Protein AF-A0A972QY55-F1 (afdb_monomer_lite)

Sequence (450 aa):
MDERQRIKPDKKFVEEVMGRGGDSLKKCYQCSTCTIMCPLSPDNSPFPRKEMIWAQWGLKEKLINDPDIWICQRCGDCSVHCPRDAKPGEVMAALREQVIANCAVPGFLGKAFSSARYLPLLLVIPILLFMAYLWIGGDLHYPNNFIPIHEETELTADVAVGSTVLQVDDVEHFDVGQEIIIKDKNNDETATIASINEEASSITLEESLANTYALEDKAVAGENVIVLDDFIADWHGDIGMFIMFAFVFGVLGLGIRKFWKGLMSSVPETSRTGLTLFQCLVAAVFEIAKHANFTKCESSKKVYYAHLGILYGCIALIGATGITFLLHYLAGMHSPWGILSATKIFAIIGTALVSAGLFLAIYRRLADPDAGKSSLGDWFLLIMLSLAVLSGLATWLIRVSEWEAGTYWVYLIHLVFMFEFFIYLPFSKAAHIFYRLTASTWTYYTGRGL

Foldseek 3Di:
DDDPDDQDADPVLLVQLCLQQQVLLQLDPQPCPLQVQAPQAFPVHTDDSVVSVCSVRRVLLCLLLDLVLLSDPLLQPSQVPPPRSSRSSRSSVSSLLVNLLCLFVVNVLLVLLQDPVCVVVLQVVLVVVVVVLCVVVVFQPPVPDPPPQFPWWFFQAKFAFQDQKTATPADPPDDQQFWKWWDDPVDIDIFGFNDADHVRNMTGTPGTHRHIDGGRTTIGGDDDQQDLCNRPNPVSLVVVVVVLVCVLVVRLVSSLVVNLVSNVVVDDPVLFPPDDLVVLLVVLVVCVVVVVSQVVRDSSPLVVQLVVLQVQLVVLLVVLVVVQVCCCPVVVDHDDDDCPDSSNVSNVSSLVSNVVSLCSVVCCVVPPPSSRDHRPLNVVLSVLSVQLSVLVVQLVVCVVVVVNVSNNVSVVSNVSSVSSNSSCCSSGPVSSVVSSSSSSSSCNRRVVSD

Structure (mmCIF, N/CA/C/O backbone):
data_AF-A0A972QY55-F1
#
_entry.id   AF-A0A972QY55-F1
#
loop_
_atom_site.group_PDB
_atom_site.id
_atom_site.type_symbol
_atom_site.label_atom_id
_atom_site.label_alt_id
_atom_site.label_comp_id
_atom_site.label_asym_id
_atom_site.label_entity_id
_atom_site.label_seq_id
_atom_site.pdbx_PDB_ins_code
_atom_site.Cartn_x
_atom_site.Cartn_y
_atom_site.Cartn_z
_atom_site.occupancy
_atom_site.B_iso_or_equiv
_atom_site.auth_seq_id
_atom_site.auth_comp_id
_atom_site.auth_asym_id
_atom_site.auth_atom_id
_atom_site.pdbx_PDB_model_num
ATOM 1 N N . MET A 1 1 ? -30.297 12.110 34.438 1.00 43.34 1 MET A N 1
ATOM 2 C CA . MET A 1 1 ? -30.987 10.806 34.400 1.00 43.34 1 MET A CA 1
ATOM 3 C C . MET A 1 1 ? -30.947 10.380 32.950 1.00 43.34 1 MET A C 1
ATOM 5 O O . MET A 1 1 ? -31.556 11.048 32.131 1.00 43.34 1 MET A O 1
ATOM 9 N N . ASP A 1 2 ? -30.067 9.435 32.643 1.00 54.75 2 ASP A N 1
ATOM 10 C CA . ASP A 1 2 ? -29.628 9.138 31.278 1.00 54.75 2 ASP A CA 1
ATOM 11 C C . ASP A 1 2 ? -30.781 8.535 30.461 1.00 54.75 2 ASP A C 1
ATOM 13 O O . ASP A 1 2 ? -31.480 7.632 30.939 1.00 54.75 2 ASP A O 1
ATOM 17 N N . GLU A 1 3 ? -31.020 9.061 29.259 1.00 64.62 3 GLU A N 1
ATOM 18 C CA . GLU A 1 3 ? -31.995 8.494 28.329 1.00 64.62 3 GLU A CA 1
ATOM 19 C C . GLU A 1 3 ? -31.596 7.043 28.052 1.00 64.62 3 GLU A C 1
ATOM 21 O O . GLU A 1 3 ? -30.510 6.761 27.548 1.00 64.62 3 GLU A O 1
ATOM 26 N N . ARG A 1 4 ? -32.469 6.086 28.389 1.00 73.81 4 ARG A N 1
ATOM 27 C CA . ARG A 1 4 ? -32.242 4.672 28.070 1.00 73.81 4 ARG A CA 1
ATOM 28 C C . ARG A 1 4 ? -32.201 4.504 26.550 1.00 73.81 4 ARG A C 1
ATOM 30 O O . ARG A 1 4 ? -33.234 4.320 25.911 1.00 73.81 4 ARG A O 1
ATOM 37 N N . GLN A 1 5 ? -31.004 4.541 25.972 1.00 75.06 5 GLN A N 1
ATOM 38 C CA . GLN A 1 5 ? -30.813 4.347 24.542 1.00 75.06 5 GLN A CA 1
ATOM 39 C C . GLN A 1 5 ? -30.977 2.861 24.197 1.00 75.06 5 GLN A C 1
ATOM 41 O O . GLN A 1 5 ? -30.208 2.005 24.640 1.00 75.06 5 GLN A O 1
ATOM 46 N N . ARG A 1 6 ? -31.980 2.530 23.376 1.00 79.56 6 ARG A N 1
ATOM 47 C CA . ARG A 1 6 ? -32.150 1.167 22.860 1.00 79.56 6 ARG A CA 1
ATOM 48 C C . ARG A 1 6 ? -31.042 0.869 21.853 1.00 79.56 6 ARG A C 1
ATOM 50 O O . ARG A 1 6 ? -31.089 1.316 20.710 1.00 79.56 6 ARG A O 1
ATOM 57 N N . ILE A 1 7 ? -30.062 0.080 22.269 1.00 82.06 7 ILE A N 1
ATOM 58 C CA . ILE A 1 7 ? -29.018 -0.426 21.380 1.00 82.06 7 ILE A CA 1
ATOM 59 C C . ILE A 1 7 ? -29.614 -1.525 20.491 1.00 82.06 7 ILE A C 1
ATOM 61 O O . ILE A 1 7 ? -30.195 -2.487 20.994 1.00 82.06 7 ILE A O 1
ATOM 65 N N . LYS A 1 8 ? -29.455 -1.399 19.168 1.00 86.50 8 LYS A N 1
ATOM 66 C CA . LYS A 1 8 ? -29.784 -2.450 18.195 1.00 86.50 8 LYS A CA 1
ATOM 67 C C . LYS A 1 8 ? -28.483 -3.057 17.650 1.00 86.50 8 LYS A C 1
ATOM 69 O O . LYS A 1 8 ? -27.842 -2.416 16.822 1.00 86.50 8 LYS A O 1
ATOM 74 N N . PRO A 1 9 ? -28.089 -4.262 18.097 1.00 89.75 9 PRO A N 1
ATOM 75 C CA . PRO A 1 9 ? -26.896 -4.935 17.595 1.00 89.75 9 PRO A CA 1
ATOM 76 C C . PRO A 1 9 ? -26.970 -5.252 16.099 1.00 89.75 9 PRO A C 1
ATOM 78 O O . PRO A 1 9 ? -27.949 -5.854 15.646 1.00 89.75 9 PRO A O 1
ATOM 81 N N . ASP A 1 10 ? -25.922 -4.917 15.345 1.00 94.38 10 ASP A N 1
ATOM 82 C CA . ASP A 1 10 ? -25.746 -5.375 13.964 1.00 94.38 10 ASP A CA 1
ATOM 83 C C . ASP A 1 10 ? -25.002 -6.718 13.952 1.00 94.38 10 ASP A C 1
ATOM 85 O O . ASP A 1 10 ? -23.776 -6.778 14.046 1.00 94.38 10 ASP A O 1
ATOM 89 N N . LYS A 1 11 ? -25.756 -7.818 13.850 1.00 93.69 11 LYS A N 1
ATOM 90 C CA . LYS A 1 11 ? -25.189 -9.177 13.813 1.00 93.69 11 LYS A CA 1
ATOM 91 C C . LYS A 1 11 ? -24.285 -9.400 12.602 1.00 93.69 11 LYS A C 1
ATOM 93 O O . LYS A 1 11 ? -23.250 -10.043 12.742 1.00 93.69 11 LYS A O 1
ATOM 98 N N . LYS A 1 12 ? -24.648 -8.837 11.447 1.00 93.00 12 LYS A N 1
ATOM 99 C CA . LYS A 1 12 ? -23.884 -9.008 10.211 1.00 93.00 12 LYS A CA 1
ATOM 100 C C . LYS A 1 12 ? -22.516 -8.353 10.344 1.00 93.00 12 LYS A C 1
ATOM 102 O O . LYS A 1 12 ? -21.512 -8.967 10.012 1.00 93.00 12 LYS A O 1
ATOM 107 N N . PHE A 1 13 ? -22.459 -7.147 10.905 1.00 93.19 13 PHE A N 1
ATOM 108 C CA . PHE A 1 13 ? -21.184 -6.486 11.177 1.00 93.19 13 PHE A CA 1
ATOM 109 C C . PHE A 1 13 ? -20.287 -7.315 12.111 1.00 93.19 13 PHE A C 1
ATOM 111 O O . PHE A 1 13 ? -19.090 -7.437 11.862 1.00 93.19 13 PHE A O 1
ATOM 118 N N . VAL A 1 14 ? -20.853 -7.935 13.155 1.00 94.75 14 VAL A N 1
ATOM 119 C CA . VAL A 1 14 ? -20.093 -8.832 14.046 1.00 94.75 14 VAL A CA 1
ATOM 120 C C . VAL A 1 14 ? -19.503 -10.009 13.267 1.00 94.75 14 VAL A C 1
ATOM 122 O O . VAL A 1 14 ? -18.313 -10.282 13.398 1.00 94.75 14 VAL A O 1
ATOM 125 N N . GLU A 1 15 ? -20.308 -10.683 12.445 1.00 92.50 15 GLU A N 1
ATOM 126 C CA . GLU A 1 15 ? -19.860 -11.800 11.605 1.00 92.50 15 GLU A CA 1
ATOM 127 C C . GLU A 1 15 ? -18.755 -11.371 10.633 1.00 92.50 15 GLU A C 1
ATOM 129 O O . GLU A 1 15 ? -17.757 -12.074 10.481 1.00 92.50 15 GLU A O 1
ATOM 134 N N . GLU A 1 16 ? -18.880 -10.189 10.027 1.00 89.88 16 GLU A N 1
ATOM 135 C CA . GLU A 1 16 ? -17.861 -9.646 9.131 1.00 89.88 16 GLU A CA 1
ATOM 136 C C . GLU A 1 16 ? -16.549 -9.330 9.882 1.00 89.88 16 GLU A C 1
ATOM 138 O O . GLU A 1 16 ? -15.468 -9.572 9.348 1.00 89.88 16 GLU A O 1
ATOM 143 N N . VAL A 1 17 ? -16.592 -8.806 11.116 1.00 91.62 17 VAL A N 1
ATOM 144 C CA . VAL A 1 17 ? -15.381 -8.603 11.946 1.00 91.62 17 VAL A CA 1
ATOM 145 C C . VAL A 1 17 ? -14.736 -9.946 12.298 1.00 91.62 17 VAL A C 1
ATOM 147 O O . VAL A 1 17 ? -13.517 -10.093 12.186 1.00 91.62 17 VAL A O 1
ATOM 150 N N . MET A 1 18 ? -15.540 -10.942 12.680 1.00 90.88 18 MET A N 1
ATOM 151 C CA . MET A 1 18 ? -15.047 -12.288 12.984 1.00 90.88 18 MET A CA 1
ATOM 152 C C . MET A 1 18 ? -14.396 -12.938 11.754 1.00 90.88 18 MET A C 1
ATOM 154 O O . MET A 1 18 ? -13.302 -13.488 11.864 1.00 90.88 18 MET A O 1
ATOM 158 N N . GLY A 1 19 ? -15.009 -12.799 10.574 1.00 86.50 19 GLY A N 1
ATOM 159 C CA . GLY A 1 19 ? -14.481 -13.308 9.304 1.00 86.50 19 GLY A CA 1
ATOM 160 C C . GLY A 1 19 ? -13.151 -12.680 8.871 1.00 86.50 19 GLY A C 1
ATOM 161 O O . GLY A 1 19 ? -12.404 -13.297 8.117 1.00 86.50 19 GLY A O 1
ATOM 162 N N . ARG A 1 20 ? -12.809 -11.491 9.386 1.00 86.12 20 ARG A N 1
ATOM 163 C CA . ARG A 1 20 ? -11.533 -10.796 9.123 1.00 86.12 20 ARG A CA 1
ATOM 164 C C . ARG A 1 20 ? -10.445 -11.069 10.168 1.00 86.12 20 ARG A C 1
ATOM 166 O O . ARG A 1 20 ? -9.439 -10.366 10.204 1.00 86.12 20 ARG A O 1
ATOM 173 N N . GLY A 1 21 ? -10.632 -12.078 11.020 1.00 86.69 21 GLY A N 1
ATOM 174 C CA . GLY A 1 21 ? -9.662 -12.470 12.050 1.00 86.69 21 GLY A CA 1
ATOM 175 C C . GLY A 1 21 ? -9.910 -11.856 13.431 1.00 86.69 21 GLY A C 1
ATOM 176 O O . GLY A 1 21 ? -9.068 -11.994 14.313 1.00 86.69 21 GLY A O 1
ATOM 177 N N . GLY A 1 22 ? -11.057 -11.200 13.641 1.00 90.38 22 GLY A N 1
ATOM 178 C CA . GLY A 1 22 ? -11.495 -10.697 14.947 1.00 90.38 22 GLY A CA 1
ATOM 179 C C . GLY A 1 22 ? -12.338 -11.696 15.753 1.00 90.38 22 GLY A C 1
ATOM 180 O O . GLY A 1 22 ? -13.119 -11.279 16.604 1.00 90.38 22 GLY A O 1
ATOM 181 N N . ASP A 1 23 ? -12.254 -13.002 15.486 1.00 90.31 23 ASP A N 1
ATOM 182 C CA . ASP A 1 23 ? -13.156 -14.028 16.041 1.00 90.31 23 ASP A CA 1
ATOM 183 C C . ASP A 1 23 ? -13.147 -14.118 17.578 1.00 90.31 23 ASP A C 1
ATOM 185 O O . ASP A 1 23 ? -14.149 -14.470 18.205 1.00 90.31 23 ASP A O 1
ATOM 189 N N . SER A 1 24 ? -12.046 -13.708 18.202 1.00 92.94 24 SER A N 1
ATOM 190 C CA . SER A 1 24 ? -11.873 -13.664 19.653 1.00 92.94 24 SER A CA 1
ATOM 191 C C . SER A 1 24 ? -12.672 -12.559 20.354 1.00 92.94 24 SER A C 1
ATOM 193 O O . SER A 1 24 ? -12.724 -12.558 21.587 1.00 92.94 24 SER A O 1
ATOM 195 N N . LEU A 1 25 ? -13.319 -11.641 19.617 1.00 93.81 25 LEU A N 1
ATOM 196 C CA . LEU A 1 25 ? -14.036 -10.495 20.193 1.00 93.81 25 LEU A CA 1
ATOM 197 C C . LEU A 1 25 ? -15.055 -10.922 21.264 1.00 93.81 25 LEU A C 1
ATOM 199 O O . LEU A 1 25 ? -15.189 -10.256 22.289 1.00 93.81 25 LEU A O 1
ATOM 203 N N . LYS A 1 26 ? -15.708 -12.081 21.084 1.00 94.50 26 LYS A N 1
ATOM 204 C CA . LYS A 1 26 ? -16.722 -12.634 22.003 1.00 94.50 26 LYS A CA 1
ATOM 205 C C . LYS A 1 26 ? -16.153 -13.199 23.309 1.00 94.50 26 LYS A C 1
ATOM 207 O O . LYS A 1 26 ? -16.918 -13.474 24.226 1.00 94.50 26 LYS A O 1
ATOM 212 N N . LYS A 1 27 ? -14.832 -13.376 23.422 1.00 95.50 27 LYS A N 1
ATOM 213 C CA . LYS A 1 27 ? -14.179 -13.859 24.654 1.00 95.50 27 LYS A CA 1
ATOM 214 C C . LYS A 1 27 ? -13.996 -12.752 25.700 1.00 95.50 27 LYS A C 1
ATOM 216 O O . LYS A 1 27 ? -13.725 -13.049 26.866 1.00 95.50 27 LYS A O 1
ATOM 221 N N . CYS A 1 28 ? -14.069 -11.485 25.286 1.00 96.25 28 CYS A N 1
ATOM 222 C CA . CYS A 1 28 ? -13.752 -10.343 26.135 1.00 96.25 28 CYS A CA 1
ATOM 223 C C . CYS A 1 28 ? -14.848 -10.083 27.184 1.00 96.25 28 CYS A C 1
ATOM 225 O O . CYS A 1 28 ? -16.009 -9.878 26.856 1.00 96.25 28 CYS A O 1
ATOM 227 N N . TYR A 1 29 ? -14.440 -9.996 28.448 1.00 95.94 29 TYR A N 1
ATOM 228 C CA . TYR A 1 29 ? -15.294 -9.775 29.624 1.00 95.94 29 TYR A CA 1
ATOM 229 C C . TYR A 1 29 ? -15.023 -8.423 30.311 1.00 95.94 29 TYR A C 1
ATOM 231 O O . TYR A 1 29 ? -15.411 -8.213 31.452 1.00 95.94 29 TYR A O 1
ATOM 239 N N . GLN A 1 30 ? -14.357 -7.498 29.606 1.00 96.50 30 GLN A N 1
ATOM 240 C CA . GLN A 1 30 ? -14.196 -6.091 30.006 1.00 96.50 30 GLN A CA 1
ATOM 241 C C . GLN A 1 30 ? -13.337 -5.816 31.261 1.00 96.50 30 GLN A C 1
ATOM 243 O O . GLN A 1 30 ? -13.535 -4.813 31.940 1.00 96.50 30 GLN A O 1
ATOM 248 N N . CYS A 1 31 ? -12.302 -6.623 31.517 1.00 96.38 31 CYS A N 1
ATOM 249 C CA . CYS A 1 31 ? -11.393 -6.451 32.665 1.00 96.38 31 CYS A CA 1
ATOM 250 C C . CYS A 1 31 ? -10.395 -5.275 32.596 1.00 96.38 31 CYS A C 1
ATOM 252 O O . CYS A 1 31 ? -9.651 -5.063 33.545 1.00 96.38 31 CYS A O 1
ATOM 254 N N . SER A 1 32 ? -10.340 -4.526 31.489 1.00 94.69 32 SER A N 1
ATOM 255 C CA . SER A 1 32 ? -9.452 -3.360 31.286 1.00 94.69 32 SER A CA 1
ATOM 256 C C . SER A 1 32 ? -7.938 -3.606 31.235 1.00 94.69 32 SER A C 1
ATOM 258 O O . SER A 1 32 ? -7.215 -2.646 30.984 1.00 94.69 32 SER A O 1
ATOM 260 N N . THR A 1 33 ? -7.435 -4.840 31.363 1.00 95.62 33 THR A N 1
ATOM 261 C CA . THR A 1 33 ? -5.987 -5.123 31.244 1.00 95.62 33 THR A CA 1
ATOM 262 C C . THR A 1 33 ? -5.404 -4.515 29.967 1.00 95.62 33 THR A C 1
ATOM 264 O O . THR A 1 33 ? -4.465 -3.742 30.023 1.00 95.62 33 THR A O 1
ATOM 267 N N . CYS A 1 34 ? -6.029 -4.746 28.810 1.00 94.06 34 CYS A N 1
ATOM 268 C CA . CYS A 1 34 ? -5.564 -4.196 27.532 1.00 94.06 34 CYS A CA 1
ATOM 269 C C . CYS A 1 34 ? -5.420 -2.662 27.481 1.00 94.06 34 CYS A C 1
ATOM 271 O O . CYS A 1 34 ? -4.617 -2.178 26.691 1.00 94.06 34 CYS A O 1
ATOM 273 N N . THR A 1 35 ? -6.180 -1.924 28.292 1.00 94.25 35 THR A N 1
ATOM 274 C CA . THR A 1 35 ? -6.135 -0.459 28.355 1.00 94.25 35 THR A CA 1
ATOM 275 C C . THR A 1 35 ? -4.983 0.024 29.217 1.00 94.25 35 THR A C 1
ATOM 277 O O .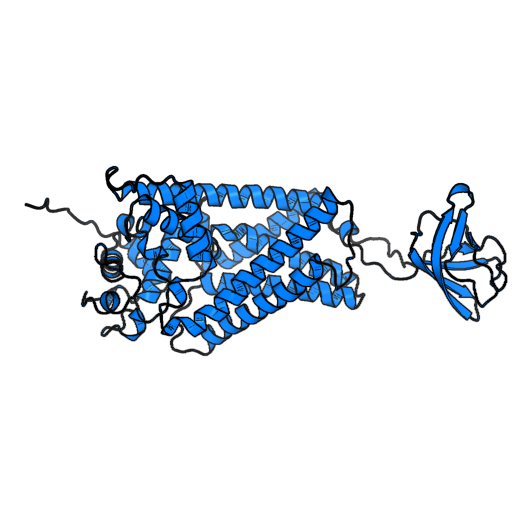 THR A 1 35 ? -4.207 0.857 28.771 1.00 94.25 35 THR A O 1
ATOM 280 N N . ILE A 1 36 ? -4.828 -0.547 30.413 1.00 93.19 36 ILE A N 1
ATOM 281 C CA . ILE A 1 36 ? -3.786 -0.146 31.374 1.00 93.19 36 ILE A CA 1
ATOM 282 C C . ILE A 1 36 ? -2.383 -0.387 30.803 1.00 93.19 36 ILE A C 1
ATOM 284 O O . ILE A 1 36 ? -1.459 0.376 31.049 1.00 93.19 36 ILE A O 1
ATOM 288 N N . MET A 1 37 ? -2.229 -1.451 30.018 1.00 89.81 37 MET A N 1
ATOM 289 C CA . MET A 1 37 ? -0.938 -1.873 29.473 1.00 89.81 37 MET A CA 1
ATOM 290 C C . MET A 1 37 ? -0.561 -1.090 28.206 1.00 89.81 37 MET A C 1
ATOM 292 O O . MET A 1 37 ? 0.557 -1.223 27.718 1.00 89.81 37 MET A O 1
ATOM 296 N N . CYS A 1 38 ? -1.500 -0.345 27.608 1.00 91.31 38 CYS A N 1
ATOM 297 C CA . CYS A 1 38 ? -1.271 0.339 26.343 1.00 91.31 38 CYS A CA 1
ATOM 298 C C . CYS A 1 38 ? -0.724 1.753 26.592 1.00 91.31 38 CYS A C 1
ATOM 300 O O . CYS A 1 38 ? -1.481 2.616 27.034 1.00 91.31 38 CYS A O 1
ATOM 302 N N . PRO A 1 39 ? 0.533 2.052 26.216 1.00 89.00 39 PRO A N 1
ATOM 303 C CA . PRO A 1 39 ? 1.142 3.367 26.447 1.00 89.00 39 PRO A CA 1
ATOM 304 C C . PRO A 1 39 ? 0.564 4.470 25.549 1.00 89.00 39 PRO A C 1
ATOM 306 O O . PRO A 1 39 ? 0.938 5.632 25.665 1.00 89.00 39 PRO A O 1
ATOM 309 N N . LEU A 1 40 ? -0.299 4.099 24.601 1.00 88.81 40 LEU A N 1
ATOM 310 C CA . LEU A 1 40 ? -0.977 5.020 23.697 1.00 88.81 40 LEU A CA 1
ATOM 311 C C . LEU A 1 40 ? -2.401 5.338 24.157 1.00 88.81 40 LEU A C 1
ATOM 313 O O . LEU A 1 40 ? -3.019 6.214 23.564 1.00 88.81 40 LEU A O 1
ATOM 317 N N . SER A 1 41 ? -2.931 4.627 25.159 1.00 89.62 41 SER A N 1
ATOM 318 C CA . SER A 1 41 ? -4.293 4.837 25.644 1.00 89.62 41 SER A CA 1
ATOM 319 C C . SER A 1 41 ? -4.388 6.172 26.391 1.00 89.62 41 SER A C 1
ATOM 321 O O . SER A 1 41 ? -3.765 6.297 27.442 1.00 89.62 41 SER A O 1
ATOM 323 N N . PRO A 1 42 ? -5.173 7.149 25.905 1.00 84.12 42 PRO A N 1
ATOM 324 C CA . PRO A 1 42 ? -5.328 8.431 26.581 1.00 84.12 42 PRO A CA 1
ATOM 325 C C . PRO A 1 42 ? -6.253 8.308 27.801 1.00 84.12 42 PRO A C 1
ATOM 327 O O . PRO A 1 42 ? -7.208 7.524 27.792 1.00 84.12 42 PRO A O 1
ATOM 330 N N . ASP A 1 43 ? -6.016 9.132 28.823 1.00 83.19 43 ASP A N 1
ATOM 331 C CA . ASP A 1 43 ? -6.782 9.109 30.080 1.00 83.19 43 ASP A CA 1
ATOM 332 C C . ASP A 1 43 ? -8.261 9.463 29.878 1.00 83.19 43 ASP A C 1
ATOM 334 O O . ASP A 1 43 ? -9.155 8.849 30.461 1.00 83.19 43 ASP A O 1
ATOM 338 N N . ASN A 1 44 ? -8.535 10.439 29.009 1.00 82.00 44 ASN A N 1
ATOM 339 C CA . ASN A 1 44 ? -9.887 10.929 28.734 1.00 82.00 44 ASN A CA 1
ATOM 340 C C . ASN A 1 44 ? -10.696 10.018 27.791 1.00 82.00 44 ASN A C 1
ATOM 342 O O . ASN A 1 44 ? -11.916 10.161 27.686 1.00 82.00 44 ASN A O 1
ATOM 346 N N . SER A 1 45 ? -10.044 9.095 27.080 1.00 84.00 45 SER A N 1
ATOM 347 C CA . SER A 1 45 ? -10.687 8.272 26.053 1.00 84.00 45 SER A CA 1
ATOM 348 C C . SER A 1 45 ? -10.025 6.894 25.901 1.00 84.00 45 SER A C 1
ATOM 350 O O . SER A 1 45 ? -9.616 6.518 24.803 1.00 84.00 45 SER A O 1
ATOM 352 N N . PRO A 1 46 ? -9.994 6.077 26.968 1.00 89.38 46 PRO A N 1
ATOM 353 C CA . PRO A 1 46 ? -9.223 4.840 27.000 1.00 89.38 46 PRO A CA 1
ATOM 354 C C . PRO A 1 46 ? -9.623 3.823 25.921 1.00 89.38 46 PRO A C 1
ATOM 356 O O . PRO A 1 46 ? -10.812 3.606 25.673 1.00 89.38 46 PRO A O 1
ATOM 359 N N . PHE A 1 47 ? -8.631 3.140 25.345 1.00 92.50 47 PHE A N 1
ATOM 360 C CA . PHE A 1 47 ? -8.779 2.058 24.352 1.00 92.50 47 PHE A CA 1
ATOM 361 C C . PHE A 1 47 ? -7.850 0.879 24.720 1.00 92.50 47 PHE A C 1
ATOM 363 O O . PHE A 1 47 ? -7.033 1.037 25.625 1.00 92.50 47 PHE A O 1
ATOM 370 N N . PRO A 1 48 ? -7.942 -0.339 24.138 1.00 94.44 48 PRO A N 1
ATOM 371 C CA . PRO A 1 48 ? -8.932 -0.849 23.188 1.00 94.44 48 PRO A CA 1
ATOM 372 C C . PRO A 1 48 ? -10.185 -1.459 23.860 1.00 94.44 48 PRO A C 1
ATOM 374 O O . PRO A 1 48 ? -10.979 -2.148 23.215 1.00 94.44 48 PRO A O 1
ATOM 377 N N . ARG A 1 49 ? -10.359 -1.323 25.187 1.00 95.75 49 ARG A N 1
ATOM 378 C CA . ARG A 1 49 ? -11.434 -2.020 25.922 1.00 95.75 49 ARG A CA 1
ATOM 379 C C . ARG A 1 49 ? -12.832 -1.673 25.395 1.00 95.75 49 ARG A C 1
ATOM 381 O O . ARG A 1 49 ? -13.672 -2.572 25.282 1.00 95.75 49 ARG A O 1
ATOM 388 N N . LYS A 1 50 ? -13.089 -0.393 25.104 1.00 94.25 50 LYS A N 1
ATOM 389 C CA . LYS A 1 50 ? -14.400 0.084 24.631 1.00 94.25 50 LYS A CA 1
ATOM 390 C C . LYS A 1 50 ? -14.708 -0.438 23.221 1.00 94.25 50 LYS A C 1
ATOM 392 O O . LYS A 1 50 ? -15.827 -0.862 22.952 1.00 94.25 50 LYS A O 1
ATOM 397 N N . GLU A 1 51 ? -13.701 -0.537 22.368 1.00 96.12 51 GLU A N 1
ATOM 398 C CA . GLU A 1 51 ? -13.789 -1.064 21.011 1.00 96.12 51 GLU A CA 1
ATOM 399 C C . GLU A 1 51 ? -14.105 -2.557 21.051 1.00 96.12 51 GLU A C 1
ATOM 401 O O . GLU A 1 51 ? -14.944 -3.029 20.286 1.00 96.12 51 GLU A O 1
ATOM 406 N N . MET A 1 52 ? -13.530 -3.294 22.009 1.00 96.88 52 MET A N 1
ATOM 407 C CA . MET A 1 52 ? -13.859 -4.706 22.216 1.00 96.88 52 MET A CA 1
ATOM 408 C C . MET A 1 52 ? -15.342 -4.918 22.545 1.00 96.88 52 MET A C 1
ATOM 410 O O . MET A 1 52 ? -15.951 -5.843 22.009 1.00 96.88 52 MET A O 1
ATOM 414 N N . ILE A 1 53 ? -15.955 -4.095 23.407 1.00 95.12 53 ILE A N 1
ATOM 415 C CA . ILE A 1 53 ? -17.390 -4.246 23.720 1.00 95.12 53 ILE A CA 1
ATOM 416 C C . ILE A 1 53 ? -18.281 -3.742 22.584 1.00 95.12 53 ILE A C 1
ATOM 418 O O . ILE A 1 53 ? -19.285 -4.377 22.263 1.00 95.12 53 ILE A O 1
ATOM 422 N N . TRP A 1 54 ? -17.894 -2.658 21.910 1.00 95.69 54 TRP A N 1
ATOM 423 C CA . TRP A 1 54 ? -18.602 -2.176 20.726 1.00 95.69 54 TRP A CA 1
ATOM 424 C C . TRP A 1 54 ? -18.587 -3.215 19.606 1.00 95.69 54 TRP A C 1
ATOM 426 O O . TRP A 1 54 ? -19.615 -3.426 18.963 1.00 95.69 54 TRP A O 1
ATOM 436 N N . ALA A 1 55 ? -17.473 -3.928 19.427 1.00 96.69 55 ALA A N 1
ATOM 437 C CA . ALA A 1 55 ? -17.364 -5.023 18.472 1.00 96.69 55 ALA A CA 1
ATOM 438 C C . ALA A 1 55 ? -18.247 -6.205 18.889 1.00 96.69 55 ALA A C 1
ATOM 440 O O . ALA A 1 55 ? -18.951 -6.768 18.057 1.00 96.69 55 ALA A O 1
ATOM 441 N N . GLN A 1 56 ? -18.295 -6.550 20.182 1.00 95.00 56 GLN A N 1
ATOM 442 C CA . GLN A 1 56 ? -19.188 -7.599 20.690 1.00 95.00 56 GLN A CA 1
ATOM 443 C C . GLN A 1 56 ? -20.666 -7.306 20.456 1.00 95.00 56 GLN A C 1
ATOM 445 O O . GLN A 1 56 ? -21.419 -8.226 20.120 1.00 95.00 56 GLN A O 1
ATOM 450 N N . TRP A 1 57 ? -21.076 -6.055 20.637 1.00 93.81 57 TRP A N 1
ATOM 451 C CA . TRP A 1 57 ? -22.457 -5.613 20.460 1.00 93.81 57 TRP A CA 1
ATOM 452 C C . TRP A 1 57 ? -22.793 -5.206 19.028 1.00 93.81 57 TRP A C 1
ATOM 454 O O . TRP A 1 57 ? -23.940 -4.870 18.759 1.00 93.81 57 TRP A O 1
ATOM 464 N N . GLY A 1 58 ? -21.833 -5.234 18.105 1.00 94.88 58 GLY A N 1
ATOM 465 C CA . GLY A 1 58 ? -22.062 -4.838 16.721 1.00 94.88 58 GLY A CA 1
ATOM 466 C C . GLY A 1 58 ? -22.418 -3.357 16.567 1.00 94.88 58 GLY A C 1
ATOM 467 O O . GLY A 1 58 ? -23.288 -3.017 15.769 1.00 94.88 58 GLY A O 1
ATOM 468 N N . LEU A 1 59 ? -21.786 -2.468 17.343 1.00 94.56 59 LEU A N 1
ATOM 469 C CA . LEU A 1 59 ? -21.990 -1.016 17.250 1.00 94.56 59 LEU A CA 1
ATOM 470 C C . LEU A 1 59 ? -21.194 -0.426 16.087 1.00 94.56 59 LEU A C 1
ATOM 472 O O . LEU A 1 59 ? -20.265 0.360 16.284 1.00 94.56 59 LEU A O 1
ATOM 476 N N . LYS A 1 60 ? -21.570 -0.824 14.870 1.00 93.88 60 LYS A N 1
ATOM 477 C CA . LYS A 1 60 ? -20.874 -0.466 13.633 1.00 93.88 60 LYS A CA 1
ATOM 478 C C . LYS A 1 60 ? -20.587 1.031 13.537 1.00 93.88 60 LYS A C 1
ATOM 480 O O . LYS A 1 60 ? -19.435 1.403 13.376 1.00 93.88 60 LYS A O 1
ATOM 485 N N . GLU A 1 61 ? -21.610 1.870 13.693 1.00 91.56 61 GLU A N 1
ATOM 486 C CA . GLU A 1 61 ? -21.494 3.328 13.530 1.00 91.56 61 GLU A CA 1
ATOM 487 C C . GLU A 1 61 ? -20.546 3.983 14.541 1.00 91.56 61 GLU A C 1
ATOM 489 O O . GLU A 1 61 ? -19.899 4.974 14.216 1.00 91.56 61 GLU A O 1
ATOM 494 N N . LYS A 1 62 ? -20.419 3.421 15.753 1.00 91.06 62 LYS A N 1
ATOM 495 C CA . LYS A 1 62 ? -19.429 3.908 16.723 1.00 91.06 62 LYS A CA 1
ATOM 496 C C . LYS A 1 62 ? -18.019 3.539 16.285 1.00 91.06 62 LYS A C 1
ATOM 498 O O . LYS A 1 62 ? -17.147 4.388 16.313 1.00 91.06 62 LYS A O 1
ATOM 503 N N . LEU A 1 63 ? -17.822 2.298 15.841 1.00 93.69 63 LEU A N 1
ATOM 504 C CA . LEU A 1 63 ? -16.509 1.781 15.459 1.00 93.69 63 LEU A CA 1
ATOM 505 C C . LEU A 1 63 ? -15.981 2.400 14.167 1.00 93.69 63 LEU A C 1
ATOM 507 O O . LEU A 1 63 ? -14.847 2.847 14.130 1.00 93.69 63 LEU A O 1
ATOM 511 N N . ILE A 1 64 ? -16.777 2.474 13.100 1.00 92.56 64 ILE A N 1
ATOM 512 C CA . ILE A 1 64 ? -16.287 3.000 11.811 1.00 92.56 64 ILE A CA 1
ATOM 513 C C . ILE A 1 64 ? -15.877 4.479 11.875 1.00 92.56 64 ILE A C 1
ATOM 515 O O . ILE A 1 64 ? -15.117 4.933 11.023 1.00 92.56 64 ILE A O 1
ATOM 519 N N . ASN A 1 65 ? -16.373 5.200 12.883 1.00 91.44 65 ASN A N 1
ATOM 520 C CA . ASN A 1 65 ? -16.107 6.611 13.139 1.00 91.44 65 ASN A CA 1
ATOM 521 C C . ASN A 1 65 ? -15.213 6.809 14.376 1.00 91.44 65 ASN A C 1
ATOM 523 O O . ASN A 1 65 ? -15.215 7.889 14.963 1.00 91.44 65 ASN A O 1
ATOM 527 N N . ASP A 1 66 ? -14.472 5.779 14.791 1.00 91.31 66 ASP A N 1
ATOM 528 C CA . ASP A 1 66 ? -13.586 5.854 15.946 1.00 91.31 66 ASP A CA 1
ATOM 529 C C . ASP A 1 66 ? -12.121 6.065 15.518 1.00 91.31 66 ASP A C 1
ATOM 531 O O . ASP A 1 66 ? -11.553 5.212 14.823 1.00 91.31 66 ASP A O 1
ATOM 535 N N . PRO A 1 67 ? -11.467 7.174 15.914 1.00 91.38 67 PRO A N 1
ATOM 536 C CA . PRO A 1 67 ? -10.055 7.411 15.604 1.00 91.38 67 PRO A CA 1
ATOM 537 C C . PRO A 1 67 ? -9.118 6.394 16.274 1.00 91.38 67 PRO A C 1
ATOM 539 O O . PRO A 1 67 ? -8.037 6.130 15.751 1.00 91.38 67 PRO A O 1
ATOM 542 N N . ASP A 1 68 ? -9.524 5.784 17.390 1.00 91.19 68 ASP A N 1
ATOM 543 C CA . ASP A 1 68 ? -8.665 4.932 18.227 1.00 91.19 68 ASP A CA 1
ATOM 544 C C . ASP A 1 68 ? -8.228 3.644 17.504 1.00 91.19 68 ASP A C 1
ATOM 546 O O . ASP A 1 68 ? -7.122 3.121 17.702 1.00 91.19 68 ASP A O 1
ATOM 550 N N . ILE A 1 69 ? -9.041 3.204 16.540 1.00 93.19 69 ILE A N 1
ATOM 551 C CA . ILE A 1 69 ? -8.714 2.149 15.575 1.00 93.19 69 ILE A CA 1
ATOM 552 C C . ILE A 1 69 ? -7.409 2.463 14.820 1.00 93.19 69 ILE A C 1
ATOM 554 O O . ILE A 1 69 ? -6.614 1.558 14.540 1.00 93.19 69 ILE A O 1
ATOM 558 N N . TRP A 1 70 ? -7.149 3.738 14.531 1.00 91.88 70 TRP A N 1
ATOM 559 C CA . TRP A 1 70 ? -5.993 4.220 13.773 1.00 91.88 70 TRP A CA 1
ATOM 560 C C . TRP A 1 70 ? -4.822 4.676 14.644 1.00 91.88 70 TRP A C 1
ATOM 562 O O . TRP A 1 70 ? -3.687 4.666 14.168 1.00 91.88 70 TRP A O 1
ATOM 572 N N . ILE A 1 71 ? -5.062 5.013 15.914 1.00 86.56 71 ILE A N 1
ATOM 573 C CA . ILE A 1 71 ? -3.997 5.285 16.896 1.00 86.56 71 ILE A CA 1
ATOM 574 C C . ILE A 1 71 ? -3.288 3.980 17.273 1.00 86.56 71 ILE A C 1
ATOM 576 O O . ILE A 1 71 ? -2.058 3.925 17.369 1.00 86.56 71 ILE A O 1
ATOM 580 N N . CYS A 1 72 ? -4.054 2.896 17.431 1.00 89.56 72 CYS A N 1
ATOM 581 C CA . CYS A 1 72 ? -3.508 1.579 17.728 1.00 89.56 72 CYS A CA 1
ATOM 582 C C . CYS A 1 72 ? -2.455 1.166 16.675 1.00 89.56 72 CYS A C 1
ATOM 584 O O . CYS A 1 72 ? -2.699 1.225 15.470 1.00 89.56 72 CYS A O 1
ATOM 586 N N . GLN A 1 73 ? -1.288 0.698 17.129 1.00 85.44 73 GLN A N 1
ATOM 587 C CA . GLN A 1 73 ? -0.191 0.253 16.252 1.00 85.44 73 GLN A CA 1
ATOM 588 C C . GLN A 1 73 ? -0.195 -1.251 15.963 1.00 85.44 73 GLN A C 1
ATOM 590 O O . GLN A 1 73 ? 0.632 -1.728 15.194 1.00 85.44 73 GLN A O 1
ATOM 595 N N . ARG A 1 74 ? -1.123 -2.010 16.568 1.00 86.19 74 ARG A N 1
ATOM 596 C CA . ARG A 1 74 ? -1.128 -3.485 16.534 1.00 86.19 74 ARG A CA 1
ATOM 597 C C . ARG A 1 74 ? 0.223 -4.067 16.999 1.00 86.19 74 ARG A C 1
ATOM 599 O O . ARG A 1 74 ? 0.759 -4.960 16.355 1.00 86.19 74 ARG A O 1
ATOM 606 N N . CYS A 1 75 ? 0.774 -3.563 18.110 1.00 84.75 75 CYS A N 1
ATOM 607 C CA . CYS A 1 75 ? 2.012 -4.109 18.685 1.00 84.75 75 CYS A CA 1
ATOM 608 C C . CYS A 1 75 ? 1.841 -5.559 19.166 1.00 84.75 75 CYS A C 1
ATOM 610 O O . CYS A 1 75 ? 2.706 -6.387 18.910 1.00 84.75 75 CYS A O 1
ATOM 612 N N . GLY A 1 76 ? 0.691 -5.870 19.779 1.00 85.44 76 GLY A N 1
ATOM 613 C CA . GLY A 1 76 ? 0.355 -7.203 20.290 1.00 85.44 76 GLY A CA 1
ATOM 614 C C . GLY A 1 76 ? 0.406 -7.331 21.815 1.00 85.44 76 GLY A C 1
ATOM 615 O O . GLY A 1 76 ? -0.147 -8.293 22.341 1.00 85.44 76 GLY A O 1
ATOM 616 N N . ASP A 1 77 ? 0.950 -6.345 22.541 1.00 87.38 77 ASP A N 1
ATOM 617 C CA . ASP A 1 77 ? 1.071 -6.389 24.015 1.00 87.38 77 ASP A CA 1
ATOM 618 C C . ASP A 1 77 ? -0.267 -6.683 24.707 1.00 87.38 77 ASP A C 1
ATOM 620 O O . ASP A 1 77 ? -0.356 -7.517 25.610 1.00 87.38 77 ASP A O 1
ATOM 624 N N . CYS A 1 78 ? -1.340 -6.043 24.239 1.00 90.81 78 CYS A N 1
ATOM 625 C CA . CYS A 1 78 ? -2.687 -6.242 24.764 1.00 90.81 78 CYS A CA 1
ATOM 626 C C . CYS A 1 78 ? -3.245 -7.652 24.511 1.00 90.81 78 CYS A C 1
ATOM 628 O O . CYS A 1 78 ? -4.109 -8.103 25.264 1.00 90.81 78 CYS A O 1
ATOM 630 N N . SER A 1 79 ? -2.775 -8.337 23.466 1.00 90.56 79 SER A N 1
ATOM 631 C CA . SER A 1 79 ? -3.155 -9.710 23.127 1.00 90.56 79 SER A CA 1
ATOM 632 C C . SER A 1 79 ? -2.397 -10.727 23.968 1.00 90.56 79 SER A C 1
ATOM 634 O O . SER A 1 79 ? -3.022 -11.673 24.445 1.00 90.56 79 SER A O 1
ATOM 636 N N . VAL A 1 80 ? -1.100 -10.504 24.198 1.00 88.38 80 VAL A N 1
ATOM 637 C CA . VAL A 1 80 ? -0.249 -11.356 25.050 1.00 88.38 80 VAL A CA 1
ATOM 638 C C . VAL A 1 80 ? -0.749 -11.364 26.495 1.00 88.38 80 VAL A C 1
ATOM 640 O O . VAL A 1 80 ? -0.878 -12.419 27.104 1.00 88.38 80 VAL A O 1
ATOM 643 N N . HIS A 1 81 ? -1.117 -10.199 27.030 1.00 91.38 81 HIS A N 1
ATOM 644 C CA . HIS A 1 81 ? -1.513 -10.062 28.436 1.00 91.38 81 HIS A CA 1
ATOM 645 C C . HIS A 1 81 ? -3.012 -10.257 28.693 1.00 91.38 81 HIS A C 1
ATOM 647 O O . HIS A 1 81 ? -3.487 -10.048 29.809 1.00 91.38 81 HIS A O 1
ATOM 653 N N . CYS A 1 82 ? -3.802 -10.614 27.677 1.00 93.81 82 CYS A N 1
ATOM 654 C CA . CYS A 1 82 ? -5.235 -10.796 27.865 1.00 93.81 82 CYS A CA 1
ATOM 655 C C . CYS A 1 82 ? -5.522 -12.108 28.625 1.00 93.81 82 CYS A C 1
ATOM 657 O O . CYS A 1 82 ? -5.327 -13.180 28.053 1.00 93.81 82 CYS A O 1
ATOM 659 N N . PRO A 1 83 ? -6.113 -12.078 29.837 1.00 95.38 83 PRO A N 1
ATOM 660 C CA . PRO A 1 83 ? -6.345 -13.291 30.639 1.00 95.38 83 PRO A CA 1
ATOM 661 C C . PRO A 1 83 ? -7.410 -14.230 30.048 1.00 95.38 83 PRO A C 1
ATOM 663 O O . PRO A 1 83 ? -7.577 -15.362 30.490 1.00 95.38 83 PRO A O 1
ATOM 666 N N . ARG A 1 84 ? -8.167 -13.759 29.052 1.00 95.12 84 ARG A N 1
ATOM 667 C CA . ARG A 1 84 ? -9.172 -14.546 28.321 1.00 95.12 84 ARG A CA 1
ATOM 668 C C . ARG A 1 84 ? -8.751 -14.896 26.907 1.00 95.12 84 ARG A C 1
ATOM 670 O O . ARG A 1 84 ? -9.577 -15.419 26.161 1.00 95.12 84 ARG A O 1
ATOM 677 N N . ASP A 1 85 ? -7.518 -14.563 26.532 1.00 92.38 85 ASP A N 1
ATOM 678 C CA . ASP A 1 85 ? -7.022 -14.773 25.178 1.00 92.38 85 ASP A CA 1
ATOM 679 C C . ASP A 1 85 ? -7.983 -14.176 24.120 1.00 92.38 85 ASP A C 1
ATOM 681 O O . ASP A 1 85 ? -8.325 -14.781 23.102 1.00 92.38 85 ASP A O 1
ATOM 685 N N . ALA A 1 86 ? -8.502 -12.974 24.409 1.00 93.00 86 ALA A N 1
ATOM 686 C CA . ALA A 1 86 ? -9.459 -12.266 23.555 1.00 93.00 86 ALA A CA 1
ATOM 687 C C . ALA A 1 86 ? -8.785 -11.490 22.410 1.00 93.00 86 ALA A C 1
ATOM 689 O O . ALA A 1 86 ? -9.477 -10.806 21.659 1.00 93.00 86 ALA A O 1
ATOM 690 N N . LYS A 1 87 ? -7.455 -11.601 22.282 1.00 92.38 87 LYS A N 1
ATOM 691 C CA . LYS A 1 87 ? -6.629 -11.071 21.187 1.00 92.38 87 LYS A CA 1
ATOM 692 C C . LYS A 1 87 ? -7.052 -9.662 20.692 1.00 92.38 87 LYS A C 1
ATOM 694 O O . LYS A 1 87 ? -7.449 -9.509 19.535 1.00 92.38 87 LYS A O 1
ATOM 699 N N . PRO A 1 88 ? -7.039 -8.611 21.548 1.00 93.88 88 PRO A N 1
ATOM 700 C CA . PRO A 1 88 ? -7.535 -7.287 21.165 1.00 93.88 88 PRO A CA 1
ATOM 701 C C . PRO A 1 88 ? -6.782 -6.659 19.988 1.00 93.88 88 PRO A C 1
ATOM 703 O O . PRO A 1 88 ? -7.387 -5.935 19.203 1.00 93.88 88 PRO A O 1
ATOM 706 N N . GLY A 1 89 ? -5.486 -6.940 19.825 1.00 91.75 89 GLY A N 1
ATOM 707 C CA . GLY A 1 89 ? -4.702 -6.435 18.695 1.00 91.75 89 GLY A CA 1
ATOM 708 C C . GLY A 1 89 ? -5.249 -6.898 17.339 1.00 91.75 89 GLY A C 1
ATOM 709 O O . GLY A 1 89 ? -5.329 -6.109 16.396 1.00 91.75 89 GLY A O 1
ATOM 710 N N . GLU A 1 90 ? -5.673 -8.155 17.252 1.00 90.38 90 GLU A N 1
ATOM 711 C CA . GLU A 1 90 ? -6.263 -8.785 16.074 1.00 90.38 90 GLU A CA 1
ATOM 712 C C . GLU A 1 90 ? -7.666 -8.244 15.798 1.00 90.38 90 GLU A C 1
ATOM 714 O O . GLU A 1 90 ? -7.979 -7.920 14.652 1.00 90.38 90 GLU A O 1
ATOM 719 N N . VAL A 1 91 ? -8.472 -8.025 16.842 1.00 94.06 91 VAL A N 1
ATOM 720 C CA . VAL A 1 91 ? -9.779 -7.363 16.703 1.00 94.06 91 VAL A CA 1
ATOM 721 C C . VAL A 1 91 ? -9.615 -5.936 16.174 1.00 94.06 91 VAL A C 1
ATOM 723 O O . VAL A 1 91 ? -10.293 -5.564 15.221 1.00 94.06 91 VAL A O 1
ATOM 726 N N . MET A 1 92 ? -8.667 -5.154 16.701 1.00 94.38 92 MET A N 1
ATOM 727 C CA . MET A 1 92 ? -8.373 -3.805 16.191 1.00 94.38 92 MET A CA 1
ATOM 728 C C . MET A 1 92 ? -7.901 -3.829 14.728 1.00 94.38 92 MET A C 1
ATOM 730 O O . MET A 1 92 ? -8.251 -2.948 13.942 1.00 94.38 92 MET A O 1
ATOM 734 N N . ALA A 1 93 ? -7.132 -4.847 14.329 1.00 90.81 93 ALA A N 1
ATOM 735 C CA . ALA A 1 93 ? -6.714 -5.026 12.940 1.00 90.81 93 ALA A CA 1
ATOM 736 C C . ALA A 1 93 ? -7.890 -5.363 12.008 1.00 90.81 93 ALA A C 1
ATOM 738 O O . ALA A 1 93 ? -7.990 -4.781 10.927 1.00 90.81 93 ALA A O 1
ATOM 739 N N . ALA A 1 94 ? -8.795 -6.245 12.438 1.00 92.06 94 ALA A N 1
ATOM 740 C CA . ALA A 1 94 ? -10.015 -6.571 11.704 1.00 92.06 94 ALA A CA 1
ATOM 741 C C . ALA A 1 94 ? -10.935 -5.346 11.571 1.00 92.06 94 ALA A C 1
ATOM 743 O O . ALA A 1 94 ? -11.483 -5.094 10.498 1.00 92.06 94 ALA A O 1
ATOM 744 N N . LEU A 1 95 ? -11.052 -4.541 12.632 1.00 94.62 95 LEU A N 1
ATOM 745 C CA . LEU A 1 95 ? -11.812 -3.292 12.625 1.00 94.62 95 LEU A CA 1
ATOM 746 C C . LEU A 1 95 ? -11.239 -2.268 11.637 1.00 94.62 95 LEU A C 1
ATOM 748 O O . LEU A 1 95 ? -12.014 -1.685 10.885 1.00 94.62 95 LEU A O 1
ATOM 752 N N . ARG A 1 96 ? -9.910 -2.094 11.548 1.00 93.06 96 ARG A N 1
ATOM 753 C CA . ARG A 1 96 ? -9.296 -1.245 10.500 1.00 93.06 96 ARG A CA 1
ATOM 754 C C . ARG A 1 96 ? -9.722 -1.670 9.103 1.00 93.06 96 ARG A C 1
ATOM 756 O O . ARG A 1 96 ? -10.096 -0.834 8.287 1.00 93.06 96 ARG A O 1
ATOM 763 N N . GLU A 1 97 ? -9.680 -2.971 8.838 1.00 90.31 97 GLU A N 1
ATOM 764 C CA . GLU A 1 97 ? -10.064 -3.517 7.539 1.00 90.31 97 GLU A CA 1
ATOM 765 C C . GLU A 1 97 ? -11.554 -3.263 7.237 1.00 90.31 97 GLU A C 1
ATOM 767 O O . GLU A 1 97 ? -11.914 -2.971 6.096 1.00 90.31 97 GLU A O 1
ATOM 772 N N . GLN A 1 98 ? -12.412 -3.270 8.266 1.00 91.62 98 GLN A N 1
ATOM 773 C CA . GLN A 1 98 ? -13.812 -2.850 8.146 1.00 91.62 98 GLN A CA 1
ATOM 774 C C . GLN A 1 98 ? -13.970 -1.361 7.841 1.00 91.62 98 GLN A C 1
ATOM 776 O O . GLN A 1 98 ? -14.814 -1.004 7.021 1.00 91.62 98 GLN A O 1
ATOM 781 N N . VAL A 1 99 ? -13.175 -0.487 8.466 1.00 93.31 99 VAL A N 1
ATOM 782 C CA . VAL A 1 99 ? -13.221 0.954 8.172 1.00 93.31 99 VAL A CA 1
ATOM 783 C C . VAL A 1 99 ? -12.834 1.211 6.715 1.00 93.31 99 VAL A C 1
ATOM 785 O O . VAL A 1 99 ? -13.565 1.918 6.021 1.00 93.31 99 VAL A O 1
ATOM 788 N N . ILE A 1 100 ? -11.758 0.581 6.225 1.00 92.38 100 ILE A N 1
ATOM 789 C CA . ILE A 1 100 ? -11.326 0.684 4.819 1.00 92.38 100 ILE A CA 1
ATOM 790 C C . ILE A 1 100 ? -12.438 0.196 3.888 1.00 92.38 100 ILE A C 1
ATOM 792 O O . ILE A 1 100 ? -12.860 0.928 2.994 1.00 92.38 100 ILE A O 1
ATOM 796 N N . ALA A 1 101 ? -12.984 -0.999 4.129 1.00 90.81 101 ALA A N 1
ATOM 797 C CA . ALA A 1 101 ? -14.047 -1.560 3.297 1.00 90.81 101 ALA A CA 1
ATOM 798 C C . ALA A 1 101 ? -15.335 -0.718 3.316 1.00 90.81 101 ALA A C 1
ATOM 800 O O . ALA A 1 101 ? -16.032 -0.626 2.306 1.00 90.81 101 ALA A O 1
ATOM 801 N N . ASN A 1 102 ? -15.659 -0.086 4.447 1.00 91.25 102 ASN A N 1
ATOM 802 C CA . ASN A 1 102 ? -16.816 0.796 4.566 1.00 91.25 102 ASN A CA 1
ATOM 803 C C . ASN A 1 102 ? -16.593 2.145 3.866 1.00 91.25 102 ASN A C 1
ATOM 805 O O . ASN A 1 102 ? -17.552 2.724 3.349 1.00 91.25 102 ASN A O 1
ATOM 809 N N . CYS A 1 103 ? -15.360 2.651 3.847 1.00 92.88 103 CYS A N 1
ATOM 810 C CA . CYS A 1 103 ? -15.014 3.917 3.202 1.00 92.88 103 CYS A CA 1
ATOM 811 C C . CYS A 1 103 ? -14.707 3.774 1.705 1.00 92.88 103 CYS A C 1
ATOM 813 O O . CYS A 1 103 ? -14.798 4.765 0.987 1.00 92.88 103 CYS A O 1
ATOM 815 N N . ALA A 1 104 ? -14.426 2.560 1.228 1.00 92.38 104 ALA A N 1
ATOM 816 C CA . ALA A 1 104 ? -14.161 2.255 -0.172 1.00 92.38 104 ALA A CA 1
ATOM 817 C C . ALA A 1 104 ? -15.247 2.783 -1.126 1.00 92.38 104 ALA A C 1
ATOM 819 O O . ALA A 1 104 ? -16.450 2.589 -0.912 1.00 92.38 104 ALA A O 1
ATOM 820 N N . VAL A 1 105 ? -14.801 3.396 -2.223 1.00 92.50 105 VAL A N 1
ATOM 821 C CA . VAL A 1 105 ? -15.644 3.833 -3.338 1.00 92.50 105 VAL A CA 1
ATOM 822 C C . VAL A 1 105 ? -15.068 3.239 -4.628 1.00 92.50 105 VAL A C 1
ATOM 824 O O . VAL A 1 105 ? -13.925 3.535 -4.941 1.00 92.50 105 VAL A O 1
ATOM 827 N N . PRO A 1 106 ? -15.807 2.398 -5.369 1.00 90.44 106 PRO A N 1
ATOM 828 C CA . PRO A 1 106 ? -17.151 1.911 -5.072 1.00 90.44 106 PRO A CA 1
ATOM 829 C C . PRO A 1 106 ? -17.163 0.872 -3.933 1.00 90.44 106 PRO A C 1
ATOM 831 O O . PRO A 1 106 ? -16.264 0.045 -3.790 1.00 90.44 106 PRO A O 1
ATOM 834 N N . GLY A 1 107 ? -18.226 0.875 -3.122 1.00 87.06 107 GLY A N 1
ATOM 835 C CA . GLY A 1 107 ? -18.286 0.070 -1.891 1.00 87.06 107 GLY A CA 1
ATOM 836 C C . GLY A 1 107 ? -18.318 -1.450 -2.093 1.00 87.06 107 GLY A C 1
ATOM 837 O O . GLY A 1 107 ? -18.047 -2.197 -1.153 1.00 87.06 107 GLY A O 1
ATOM 838 N N . PHE A 1 108 ? -18.641 -1.939 -3.295 1.00 86.50 108 PHE A N 1
ATOM 839 C CA . PHE A 1 108 ? -18.571 -3.373 -3.587 1.00 86.50 108 PHE A CA 1
ATOM 840 C C . PHE A 1 108 ? -17.121 -3.866 -3.685 1.00 86.50 108 PHE A C 1
ATOM 842 O O . PHE A 1 108 ? -16.847 -4.993 -3.278 1.00 86.50 108 PHE A O 1
ATOM 849 N N . LEU A 1 109 ? -16.188 -3.023 -4.143 1.00 85.19 109 LEU A N 1
ATOM 850 C CA . LEU A 1 109 ? -14.786 -3.404 -4.326 1.00 85.19 109 LEU A CA 1
ATOM 851 C C . LEU A 1 109 ? -14.083 -3.604 -2.977 1.00 85.19 109 LEU A C 1
ATOM 853 O O . LEU A 1 109 ? -13.396 -4.602 -2.776 1.00 85.19 109 LEU A O 1
ATOM 857 N N . GLY A 1 110 ? -14.380 -2.745 -1.994 1.00 83.00 110 GLY A N 1
ATOM 858 C CA . GLY A 1 110 ? -13.910 -2.926 -0.613 1.00 83.00 110 GLY A CA 1
ATOM 859 C C . GLY A 1 110 ? -14.420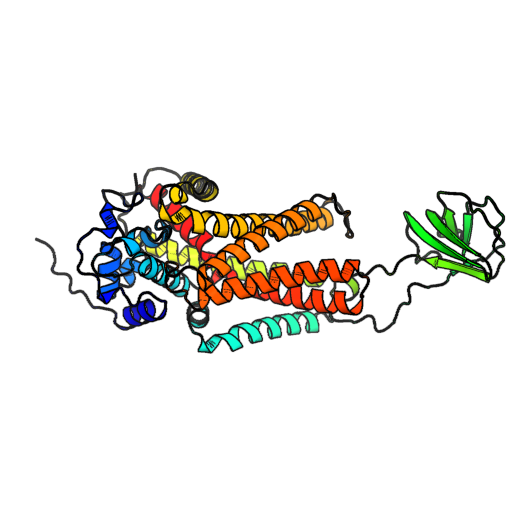 -4.216 0.049 1.00 83.00 110 GLY A C 1
ATOM 860 O O . GLY A 1 110 ? -13.744 -4.794 0.901 1.00 83.00 110 GLY A O 1
ATOM 861 N N . LYS A 1 111 ? -15.598 -4.713 -0.354 1.00 81.38 111 LYS A N 1
ATOM 862 C CA . LYS A 1 111 ? -16.114 -6.020 0.092 1.00 81.38 111 LYS A CA 1
ATOM 863 C C . LYS A 1 111 ? -15.468 -7.176 -0.667 1.00 81.38 111 LYS A C 1
ATOM 865 O O . LYS A 1 111 ? -15.151 -8.189 -0.046 1.00 81.38 111 LYS A O 1
ATOM 870 N N . ALA A 1 112 ? -15.252 -7.028 -1.972 1.00 83.94 112 ALA A N 1
ATOM 871 C CA . ALA A 1 112 ? -14.619 -8.050 -2.800 1.00 83.94 112 ALA A CA 1
ATOM 872 C C . ALA A 1 112 ? -13.212 -8.392 -2.291 1.00 83.94 112 ALA A C 1
ATOM 874 O O . ALA A 1 112 ? -12.919 -9.563 -2.068 1.00 83.94 112 ALA A O 1
ATOM 875 N N . PHE A 1 113 ? -12.403 -7.375 -1.975 1.00 78.69 113 PHE A N 1
ATOM 876 C CA . PHE A 1 113 ? -11.033 -7.539 -1.468 1.00 78.69 113 PHE A CA 1
ATOM 877 C C . PHE A 1 113 ? -10.941 -8.338 -0.157 1.00 78.69 113 PHE A C 1
ATOM 879 O O . PHE A 1 113 ? -9.913 -8.912 0.186 1.00 78.69 113 PHE A O 1
ATOM 886 N N . SER A 1 114 ? -12.043 -8.395 0.589 1.00 70.44 114 SER A N 1
ATOM 887 C CA . SER A 1 114 ? -12.121 -9.090 1.872 1.00 70.44 114 SER A CA 1
ATOM 888 C C . SER A 1 114 ? -12.595 -10.536 1.793 1.00 70.44 114 SER A C 1
ATOM 890 O O . SER A 1 114 ? -12.710 -11.206 2.818 1.00 70.44 114 SER A O 1
ATOM 892 N N . SER A 1 115 ? -12.902 -11.026 0.592 1.00 79.50 115 SER A N 1
ATOM 893 C CA . SER A 1 115 ? -13.478 -12.349 0.392 1.00 79.50 115 SER A CA 1
ATOM 894 C C . SER A 1 115 ? -12.676 -13.146 -0.630 1.00 79.50 115 SER A C 1
ATOM 896 O O . SER A 1 115 ? -12.569 -12.765 -1.792 1.00 79.50 115 SER A O 1
ATOM 898 N N . ALA A 1 116 ? -12.192 -14.319 -0.204 1.00 79.81 116 ALA A N 1
ATOM 899 C CA . ALA A 1 116 ? -11.434 -15.256 -1.040 1.00 79.81 116 ALA A CA 1
ATOM 900 C C . ALA A 1 116 ? -12.142 -15.612 -2.354 1.00 79.81 116 ALA A C 1
ATOM 902 O O . ALA A 1 116 ? -11.497 -15.875 -3.363 1.00 79.81 116 ALA A O 1
ATOM 903 N N . ARG A 1 117 ? -13.481 -15.598 -2.349 1.00 84.06 117 ARG A N 1
ATOM 904 C CA . ARG A 1 117 ? -14.310 -15.933 -3.510 1.00 84.06 117 ARG A CA 1
ATOM 905 C C . ARG A 1 117 ? -14.042 -15.025 -4.709 1.00 84.06 117 ARG A C 1
ATOM 907 O O . ARG A 1 117 ? -14.117 -15.495 -5.836 1.00 84.06 117 ARG A O 1
ATOM 914 N N . TYR A 1 118 ? -13.770 -13.743 -4.472 1.00 86.19 118 TYR A N 1
ATOM 915 C CA . TYR A 1 118 ? -13.570 -12.772 -5.549 1.00 86.19 118 TYR A CA 1
ATOM 916 C C . TYR A 1 118 ? -12.105 -12.640 -5.959 1.00 86.19 118 TYR A C 1
ATOM 918 O O . TYR A 1 118 ? -11.816 -11.889 -6.880 1.00 86.19 118 TYR A O 1
ATOM 926 N N . LEU A 1 119 ? -11.187 -13.376 -5.325 1.00 84.75 119 LEU A N 1
ATOM 927 C CA . LEU A 1 119 ? -9.757 -13.254 -5.586 1.00 84.75 119 LEU A CA 1
ATOM 928 C C . LEU A 1 119 ? -9.374 -13.513 -7.060 1.00 84.75 119 LEU A C 1
ATOM 930 O O . LEU A 1 119 ? -8.657 -12.681 -7.608 1.00 84.75 119 LEU A O 1
ATOM 934 N N . PRO A 1 120 ? -9.878 -14.561 -7.752 1.00 88.38 120 PRO A N 1
ATOM 935 C CA . PRO A 1 120 ? -9.572 -14.746 -9.174 1.00 88.38 120 PRO A CA 1
ATOM 936 C C . PRO A 1 120 ? -10.090 -13.594 -10.038 1.00 88.38 120 PRO A C 1
ATOM 938 O O . PRO A 1 120 ? -9.423 -13.160 -10.966 1.00 88.38 120 PRO A O 1
ATOM 941 N N . LEU A 1 121 ? -11.271 -13.066 -9.705 1.00 89.62 121 LEU A N 1
ATOM 942 C CA . LEU A 1 121 ? -11.877 -11.957 -10.435 1.00 89.62 121 LEU A CA 1
ATOM 943 C C . LEU A 1 121 ? -11.083 -10.656 -10.250 1.00 89.62 121 LEU A C 1
ATOM 945 O O . LEU A 1 121 ? -10.940 -9.892 -11.199 1.00 89.62 121 LEU A O 1
ATOM 949 N N . LEU A 1 122 ? -10.562 -10.427 -9.041 1.00 87.88 122 LEU A N 1
ATOM 950 C CA . LEU A 1 122 ? -9.693 -9.293 -8.739 1.00 87.88 122 LEU A CA 1
ATOM 951 C C . LEU A 1 122 ? -8.353 -9.387 -9.480 1.00 87.88 122 LEU A C 1
ATOM 953 O O . LEU A 1 122 ? -7.798 -8.371 -9.829 1.00 87.88 122 LEU A O 1
ATOM 957 N N . LEU A 1 123 ? -7.836 -10.574 -9.785 1.00 90.06 123 LEU A N 1
ATOM 958 C CA . LEU A 1 123 ? -6.610 -10.664 -10.587 1.00 90.06 123 LEU A CA 1
ATOM 959 C C . LEU A 1 123 ? -6.885 -10.583 -12.092 1.00 90.06 123 LEU A C 1
ATOM 961 O O . LEU A 1 123 ? -6.109 -10.014 -12.836 1.00 90.06 123 LEU A O 1
ATOM 965 N N . VAL A 1 124 ? -7.981 -11.165 -12.577 1.00 93.44 124 VAL A N 1
ATOM 966 C CA . VAL A 1 124 ? -8.212 -11.259 -14.027 1.00 93.44 124 VAL A CA 1
ATOM 967 C C . VAL A 1 124 ? -8.769 -9.961 -14.611 1.00 93.44 124 VAL A C 1
ATOM 969 O O . VAL A 1 124 ? -8.385 -9.587 -15.714 1.00 93.44 124 VAL A O 1
ATOM 972 N N . ILE A 1 125 ? -9.677 -9.263 -13.915 1.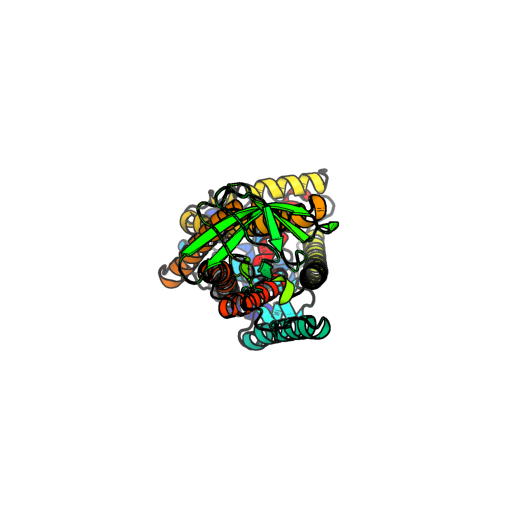00 93.12 125 ILE A N 1
ATOM 973 C CA . ILE A 1 125 ? -10.306 -8.054 -14.473 1.00 93.12 125 ILE A CA 1
ATOM 974 C C . ILE A 1 125 ? -9.276 -6.959 -14.787 1.00 93.12 125 ILE A C 1
ATOM 976 O O . ILE A 1 125 ? -9.314 -6.460 -15.911 1.00 93.12 125 ILE A O 1
ATOM 980 N N . PRO A 1 126 ? -8.390 -6.542 -13.863 1.00 92.75 126 PRO A N 1
ATOM 981 C CA . PRO A 1 126 ? -7.485 -5.439 -14.149 1.00 92.75 126 PRO A CA 1
ATOM 982 C C . PRO A 1 126 ? -6.419 -5.834 -15.175 1.00 92.75 126 PRO A C 1
ATOM 984 O O . PRO A 1 126 ? -6.144 -5.020 -16.049 1.00 92.75 126 PRO A O 1
ATOM 987 N N . ILE A 1 127 ? -5.942 -7.087 -15.185 1.00 95.06 127 ILE A N 1
ATOM 988 C CA . ILE A 1 127 ? -5.147 -7.627 -16.304 1.00 95.06 127 ILE A CA 1
ATOM 989 C C . ILE A 1 127 ? -5.874 -7.430 -17.636 1.00 95.06 127 ILE A C 1
ATOM 991 O O . ILE A 1 127 ? -5.307 -6.860 -18.559 1.00 95.06 127 ILE A O 1
ATOM 995 N N . LEU A 1 128 ? -7.134 -7.860 -17.757 1.00 95.62 128 LEU A N 1
ATOM 996 C CA . LEU A 1 128 ? -7.884 -7.712 -19.008 1.00 95.62 128 LEU A CA 1
ATOM 997 C C . LEU A 1 128 ? -8.079 -6.242 -19.400 1.00 95.62 128 LEU A C 1
ATOM 999 O O . LEU A 1 128 ? -8.000 -5.923 -20.582 1.00 95.62 128 LEU A O 1
ATOM 1003 N N . LEU A 1 129 ? -8.313 -5.351 -18.432 1.00 94.12 129 LEU A N 1
ATOM 1004 C CA . LEU A 1 129 ? -8.415 -3.909 -18.681 1.00 94.12 129 LEU A CA 1
ATOM 1005 C C . LEU A 1 129 ? -7.086 -3.320 -19.164 1.00 94.12 129 LEU A C 1
ATOM 1007 O O . LEU A 1 129 ? -7.083 -2.533 -20.106 1.00 94.12 129 LEU A O 1
ATOM 1011 N N . PHE A 1 130 ? -5.973 -3.715 -18.547 1.00 94.25 130 PHE A N 1
ATOM 1012 C CA . PHE A 1 130 ? -4.635 -3.274 -18.925 1.00 94.25 130 PHE A CA 1
ATOM 1013 C C . PHE A 1 130 ? -4.248 -3.794 -20.315 1.00 94.25 130 PHE A C 1
ATOM 1015 O O . PHE A 1 130 ? -3.821 -3.024 -21.166 1.00 94.25 130 PHE A O 1
ATOM 1022 N N . MET A 1 131 ? -4.503 -5.073 -20.597 1.00 93.69 131 MET A N 1
ATOM 1023 C CA . MET A 1 131 ? -4.260 -5.655 -21.919 1.00 93.69 131 MET A CA 1
ATOM 1024 C C . MET A 1 131 ? -5.151 -5.026 -22.996 1.00 93.69 131 MET A C 1
ATOM 1026 O O . MET A 1 131 ? -4.689 -4.789 -24.107 1.00 93.69 131 MET A O 1
ATOM 1030 N N . ALA A 1 132 ? -6.414 -4.719 -22.680 1.00 93.69 132 ALA A N 1
ATOM 1031 C CA . ALA A 1 132 ? -7.297 -4.004 -23.597 1.00 93.69 132 ALA A CA 1
ATOM 1032 C C . ALA A 1 132 ? -6.807 -2.575 -23.871 1.00 93.69 132 ALA A C 1
ATOM 1034 O O . ALA A 1 132 ? -6.900 -2.119 -25.005 1.00 93.69 132 ALA A O 1
ATOM 1035 N N . TYR A 1 133 ? -6.271 -1.886 -22.858 1.00 93.75 133 TYR A N 1
ATOM 1036 C CA . TYR A 1 133 ? -5.663 -0.565 -23.017 1.00 93.75 133 TYR A CA 1
ATOM 1037 C C . TYR A 1 133 ? -4.478 -0.607 -23.988 1.00 93.75 133 TYR A C 1
ATOM 1039 O O . TYR A 1 133 ? -4.500 0.107 -24.988 1.00 93.75 133 TYR A O 1
ATOM 1047 N N . LEU A 1 134 ? -3.514 -1.504 -23.750 1.00 90.75 134 LEU A N 1
ATOM 1048 C CA . LEU A 1 134 ? -2.354 -1.689 -24.630 1.00 90.75 134 LEU A CA 1
ATOM 1049 C C . LEU A 1 134 ? -2.784 -2.031 -26.062 1.00 90.75 134 LEU A C 1
ATOM 1051 O O . LEU A 1 134 ? -2.317 -1.416 -27.015 1.00 90.75 134 LEU A O 1
ATOM 1055 N N . TRP A 1 135 ? -3.754 -2.938 -26.218 1.00 88.75 135 TRP A N 1
ATOM 1056 C CA . TRP A 1 135 ? -4.269 -3.318 -27.534 1.00 88.75 135 TRP A CA 1
ATOM 1057 C C . TRP A 1 135 ? -4.901 -2.143 -28.299 1.00 88.75 135 TRP A C 1
ATOM 1059 O O . TRP A 1 135 ? -4.694 -2.022 -29.503 1.00 88.75 135 TRP A O 1
ATOM 1069 N N . ILE A 1 136 ? -5.644 -1.257 -27.624 1.00 90.06 136 ILE A N 1
ATOM 1070 C CA . ILE A 1 136 ? -6.259 -0.076 -28.258 1.00 90.06 136 ILE A CA 1
ATOM 1071 C C . ILE A 1 136 ? -5.200 0.913 -28.757 1.00 90.06 136 ILE A C 1
ATOM 1073 O O . ILE A 1 136 ? -5.391 1.509 -29.816 1.00 90.06 136 ILE A O 1
ATOM 1077 N N . GLY A 1 137 ? -4.099 1.079 -28.021 1.00 84.56 137 GLY A N 1
ATOM 1078 C CA . GLY A 1 137 ? -2.969 1.905 -28.462 1.00 84.56 137 GLY A CA 1
ATOM 1079 C C . GLY A 1 137 ? -2.144 1.280 -29.582 1.00 84.56 137 GLY A C 1
ATOM 1080 O O . GLY A 1 137 ? -1.311 1.961 -30.169 1.00 84.56 137 GLY A O 1
ATOM 1081 N N . GLY A 1 138 ? -2.392 0.006 -29.897 1.00 81.81 138 GLY A N 1
ATOM 1082 C CA . GLY A 1 138 ? -1.544 -0.766 -30.792 1.00 81.81 138 GLY A CA 1
ATOM 1083 C C . GLY A 1 138 ? -0.209 -1.146 -30.157 1.00 81.81 138 GLY A C 1
ATOM 1084 O O . GLY A 1 138 ? 0.703 -1.475 -30.885 1.00 81.81 138 GLY A O 1
ATOM 1085 N N . ASP A 1 139 ? -0.053 -1.117 -28.835 1.00 76.69 139 ASP A N 1
ATOM 1086 C CA . ASP A 1 139 ? 1.174 -1.613 -28.203 1.00 76.69 139 ASP A CA 1
ATOM 1087 C C . ASP A 1 139 ? 1.263 -3.143 -28.285 1.00 76.69 139 ASP A C 1
ATOM 1089 O O . ASP A 1 139 ? 0.297 -3.822 -28.648 1.00 76.69 139 ASP A O 1
ATOM 1093 N N . LEU A 1 140 ? 2.400 -3.703 -27.854 1.00 75.88 140 LEU A N 1
ATOM 1094 C CA . LEU A 1 140 ? 2.771 -5.117 -28.006 1.00 75.88 140 LEU A CA 1
ATOM 1095 C C . LEU A 1 140 ? 3.199 -5.467 -29.431 1.00 75.88 140 LEU A C 1
ATOM 1097 O O . LEU A 1 140 ? 3.149 -6.636 -29.830 1.00 75.88 140 LEU A O 1
ATOM 1101 N N . HIS A 1 141 ? 3.663 -4.471 -30.184 1.00 66.12 141 HIS A N 1
ATOM 1102 C CA . HIS A 1 141 ? 4.494 -4.725 -31.344 1.00 66.12 141 HIS A CA 1
ATOM 1103 C C . HIS A 1 141 ? 5.785 -5.369 -30.842 1.00 66.12 141 HIS A C 1
ATOM 1105 O O . HIS A 1 141 ? 6.727 -4.704 -30.431 1.00 66.12 141 HIS A O 1
ATOM 1111 N N . TYR A 1 142 ? 5.826 -6.700 -30.842 1.00 58.62 142 TYR A N 1
ATOM 1112 C CA . TYR A 1 142 ? 7.118 -7.355 -30.932 1.00 58.62 142 TYR A CA 1
ATOM 1113 C C . TYR A 1 142 ? 7.734 -6.852 -32.239 1.00 58.62 142 TYR A C 1
ATOM 1115 O O . TYR A 1 142 ? 7.026 -6.917 -33.253 1.00 58.62 142 TYR A O 1
ATOM 1123 N N . PRO A 1 143 ? 8.961 -6.307 -32.246 1.00 54.56 143 PRO A N 1
ATOM 1124 C CA . PRO A 1 143 ? 9.598 -5.916 -33.491 1.00 54.56 143 PRO A CA 1
ATOM 1125 C C . PRO A 1 143 ? 9.604 -7.148 -34.413 1.00 54.56 143 PRO A C 1
ATOM 1127 O O . PRO A 1 143 ? 10.312 -8.126 -34.197 1.00 54.56 143 PRO A O 1
ATOM 1130 N N . ASN A 1 144 ? 8.685 -7.158 -35.390 1.00 41.28 144 ASN A N 1
ATOM 1131 C CA . ASN A 1 144 ? 8.490 -8.271 -36.333 1.00 41.28 144 ASN A CA 1
ATOM 1132 C C . ASN A 1 144 ? 9.641 -8.353 -37.336 1.00 41.28 144 ASN A C 1
ATOM 1134 O O . ASN A 1 144 ? 9.777 -9.341 -38.056 1.00 41.28 144 ASN A O 1
ATOM 1138 N N . ASN A 1 145 ? 10.477 -7.325 -37.340 1.00 37.56 145 ASN A N 1
ATOM 1139 C CA . ASN A 1 145 ? 11.817 -7.409 -37.842 1.00 37.56 145 ASN A CA 1
ATOM 1140 C C . ASN A 1 145 ? 12.682 -7.723 -36.631 1.00 37.56 145 ASN A C 1
ATOM 1142 O O . ASN A 1 145 ? 12.844 -6.890 -35.744 1.00 37.56 145 ASN A O 1
ATOM 1146 N N . PHE A 1 146 ? 13.266 -8.919 -36.625 1.00 40.34 146 PHE A N 1
ATOM 1147 C CA . PHE A 1 146 ? 14.635 -9.009 -36.154 1.00 40.34 146 PHE A CA 1
ATOM 1148 C C . PHE A 1 146 ? 15.359 -7.854 -36.846 1.00 40.34 146 PHE A C 1
ATOM 1150 O O . PHE A 1 146 ? 15.533 -7.898 -38.062 1.00 40.34 146 PHE A O 1
ATOM 1157 N N . ILE A 1 147 ? 15.667 -6.793 -36.117 1.00 36.28 147 ILE A N 1
ATOM 1158 C CA . ILE A 1 147 ? 16.794 -5.965 -36.488 1.00 36.28 147 ILE A CA 1
ATOM 1159 C C . ILE A 1 147 ? 17.932 -6.706 -35.801 1.00 36.28 147 ILE A C 1
ATOM 1161 O O . ILE A 1 147 ? 18.135 -6.512 -34.604 1.00 36.28 147 ILE A O 1
ATOM 1165 N N . PRO A 1 148 ? 18.616 -7.665 -36.459 1.00 33.22 148 PRO A N 1
ATOM 1166 C CA . PRO A 1 148 ? 19.973 -7.913 -36.020 1.00 33.22 148 PRO A CA 1
ATOM 1167 C C . PRO A 1 148 ? 20.630 -6.534 -36.062 1.00 33.22 148 PRO A C 1
ATOM 1169 O O . PRO A 1 148 ? 20.660 -5.929 -37.132 1.00 33.22 148 PRO A O 1
ATOM 1172 N N . ILE A 1 149 ? 21.121 -6.010 -34.937 1.00 41.31 149 ILE A N 1
ATOM 1173 C CA . ILE A 1 149 ? 21.915 -4.768 -34.929 1.00 41.31 149 ILE A CA 1
ATOM 1174 C C . ILE A 1 149 ? 23.322 -5.083 -35.460 1.00 41.31 149 ILE A C 1
ATOM 1176 O O . ILE A 1 149 ? 24.365 -4.843 -34.866 1.00 41.31 149 ILE A O 1
ATOM 1180 N N . HIS A 1 150 ? 23.330 -5.746 -36.602 1.00 46.22 150 HIS A N 1
ATOM 1181 C CA . HIS A 1 150 ? 24.352 -5.669 -37.601 1.00 46.22 150 HIS A CA 1
ATOM 1182 C C . HIS A 1 150 ? 23.647 -5.082 -38.822 1.00 46.22 150 HIS A C 1
ATOM 1184 O O . HIS A 1 150 ? 23.509 -5.752 -39.843 1.00 46.22 150 HIS A O 1
ATOM 1190 N N . GLU A 1 151 ? 23.130 -3.855 -38.701 1.00 50.47 151 GLU A N 1
ATOM 1191 C CA . GLU A 1 151 ? 23.007 -3.035 -39.900 1.00 50.47 151 GLU A CA 1
ATOM 1192 C C . GLU A 1 151 ? 24.444 -2.657 -40.249 1.00 50.47 151 GLU A C 1
ATOM 1194 O O . GLU A 1 151 ? 25.098 -1.835 -39.613 1.00 50.47 151 GLU A O 1
ATOM 1199 N N . GLU A 1 152 ? 25.002 -3.499 -41.111 1.00 59.28 152 GLU A N 1
ATOM 1200 C CA . GLU A 1 152 ? 26.352 -3.395 -41.620 1.00 59.28 152 GLU A CA 1
ATOM 1201 C C . GLU A 1 152 ? 26.325 -2.294 -42.668 1.00 59.28 152 GLU A C 1
ATOM 1203 O O . GLU A 1 152 ? 25.792 -2.488 -43.758 1.00 59.28 152 GLU A O 1
ATOM 1208 N N . THR A 1 153 ? 26.870 -1.142 -42.319 1.00 62.06 153 THR A N 1
ATOM 1209 C CA . THR A 1 153 ? 27.057 -0.030 -43.243 1.00 62.06 153 THR A CA 1
ATOM 1210 C C . THR A 1 153 ? 28.375 -0.278 -43.974 1.00 62.06 153 THR A C 1
ATOM 1212 O O . THR A 1 153 ? 29.409 -0.518 -43.332 1.00 62.06 153 THR A O 1
ATOM 1215 N N . GLU A 1 154 ? 28.360 -0.307 -45.308 1.00 74.38 154 GLU A N 1
ATOM 1216 C CA . GLU A 1 154 ? 29.577 -0.574 -46.077 1.00 74.38 154 GLU A CA 1
ATOM 1217 C C . GLU A 1 154 ? 30.479 0.665 -46.090 1.00 74.38 154 GLU A C 1
ATOM 1219 O O . GLU A 1 154 ? 30.022 1.808 -46.210 1.00 74.38 154 GLU A O 1
ATOM 1224 N N . LEU A 1 155 ? 31.789 0.441 -45.980 1.00 73.62 155 LEU A N 1
ATOM 1225 C CA . LEU A 1 155 ? 32.769 1.497 -46.187 1.00 73.62 155 LEU A CA 1
ATOM 1226 C C . LEU A 1 155 ? 32.764 1.914 -47.659 1.00 73.62 155 LEU A C 1
ATOM 1228 O O . LEU A 1 155 ? 33.017 1.108 -48.558 1.00 73.62 155 LEU A O 1
ATOM 1232 N N . THR A 1 156 ? 32.532 3.203 -47.900 1.00 79.19 156 THR A N 1
ATOM 1233 C CA . THR A 1 156 ? 32.510 3.796 -49.248 1.00 79.19 156 THR A CA 1
ATOM 1234 C C . THR A 1 156 ? 33.888 4.287 -49.705 1.00 79.19 156 THR A C 1
ATOM 1236 O O . THR A 1 156 ? 34.039 4.748 -50.840 1.00 79.19 156 THR A O 1
ATOM 1239 N N . ALA A 1 157 ? 34.916 4.146 -48.858 1.00 80.00 157 ALA A N 1
ATOM 1240 C CA . ALA A 1 157 ? 36.319 4.379 -49.192 1.00 80.00 157 ALA A CA 1
ATOM 1241 C C . ALA A 1 157 ? 37.267 3.482 -48.375 1.00 80.00 157 ALA A C 1
ATOM 1243 O O . ALA A 1 157 ? 36.947 3.099 -47.253 1.00 80.00 157 ALA A O 1
ATOM 1244 N N . ASP A 1 158 ? 38.464 3.216 -48.913 1.00 80.81 158 ASP A N 1
ATOM 1245 C CA . ASP A 1 158 ? 39.546 2.556 -48.172 1.00 80.81 158 ASP A CA 1
ATOM 1246 C C . ASP A 1 158 ? 39.979 3.403 -46.960 1.00 80.81 158 ASP A C 1
ATOM 1248 O O . ASP A 1 158 ? 40.175 4.620 -47.063 1.00 80.81 158 ASP A O 1
ATOM 1252 N N . VAL A 1 159 ? 40.208 2.749 -45.823 1.00 80.69 159 VAL A N 1
ATOM 1253 C CA . VAL A 1 159 ? 40.590 3.381 -44.555 1.00 80.69 159 VAL A CA 1
ATOM 1254 C C . VAL A 1 159 ? 42.000 2.944 -44.179 1.00 80.69 159 VAL A C 1
ATOM 1256 O O . VAL A 1 159 ? 42.258 1.767 -43.952 1.00 80.69 159 VAL A O 1
ATOM 1259 N N . ALA A 1 160 ? 42.934 3.890 -44.089 1.00 83.38 160 ALA A N 1
ATOM 1260 C CA . ALA A 1 160 ? 44.325 3.606 -43.732 1.00 83.38 160 ALA A CA 1
ATOM 1261 C C . ALA A 1 160 ? 44.540 3.530 -42.208 1.00 83.38 160 ALA A C 1
ATOM 1263 O O . ALA A 1 160 ? 43.819 4.182 -41.450 1.00 83.38 160 ALA A O 1
ATOM 1264 N N . VAL A 1 161 ? 45.600 2.837 -41.766 1.00 82.69 161 VAL A N 1
ATOM 1265 C CA . VAL A 1 161 ? 46.061 2.894 -40.361 1.00 82.69 161 VAL A CA 1
ATOM 1266 C C . VAL A 1 161 ? 46.228 4.348 -39.914 1.00 82.69 161 VAL A C 1
ATOM 1268 O O . VAL A 1 161 ? 46.827 5.162 -40.621 1.00 82.69 161 VAL A O 1
ATOM 1271 N N . GLY A 1 162 ? 45.748 4.663 -38.714 1.00 81.62 162 GLY A N 1
ATOM 1272 C CA . GLY A 1 162 ? 45.815 5.996 -38.126 1.00 81.62 162 GLY A CA 1
ATOM 1273 C C . GLY A 1 162 ? 44.662 6.916 -38.537 1.00 81.62 162 GLY A C 1
ATOM 1274 O O . GLY A 1 162 ? 44.633 8.068 -38.103 1.00 81.62 162 GLY A O 1
ATOM 1275 N N . SER A 1 163 ? 43.723 6.438 -39.359 1.00 82.81 163 SER A N 1
ATOM 1276 C CA . SER A 1 163 ? 42.538 7.212 -39.736 1.00 82.81 163 SER A CA 1
ATOM 1277 C C . SER A 1 163 ? 41.584 7.354 -38.555 1.00 82.81 163 SER A C 1
ATOM 1279 O O . SER A 1 163 ? 41.369 6.416 -37.793 1.00 82.81 163 SER A O 1
ATOM 1281 N N . THR A 1 164 ? 40.994 8.539 -38.431 1.00 84.56 164 THR A N 1
ATOM 1282 C CA . THR A 1 164 ? 39.942 8.852 -37.453 1.00 84.56 164 THR A CA 1
ATOM 1283 C C . THR A 1 164 ? 38.606 9.136 -38.133 1.00 84.56 164 THR A C 1
ATOM 1285 O O . THR A 1 164 ? 37.671 9.552 -37.467 1.00 84.56 164 THR A O 1
ATOM 1288 N N . VAL A 1 165 ? 38.511 8.995 -39.457 1.00 84.19 165 VAL A N 1
ATOM 1289 C CA . VAL A 1 165 ? 37.299 9.290 -40.228 1.00 84.19 165 VAL A CA 1
ATOM 1290 C C . VAL A 1 165 ? 36.955 8.081 -41.083 1.00 84.19 165 VAL A C 1
ATOM 1292 O O . VAL A 1 165 ? 37.798 7.606 -41.842 1.00 84.19 165 VAL A O 1
ATOM 1295 N N . LEU A 1 166 ? 35.716 7.623 -40.962 1.00 81.62 166 LEU A N 1
ATOM 1296 C CA . LEU A 1 166 ? 35.114 6.560 -41.753 1.00 81.62 166 LEU A CA 1
ATOM 1297 C C . LEU A 1 166 ? 34.112 7.169 -42.729 1.00 81.62 166 LEU A C 1
ATOM 1299 O O . LEU A 1 166 ? 33.284 7.990 -42.338 1.00 81.62 166 LEU A O 1
ATOM 1303 N N . GLN A 1 167 ? 34.199 6.768 -43.991 1.00 84.31 167 GLN A N 1
ATOM 1304 C CA . GLN A 1 167 ? 33.210 7.093 -45.015 1.00 84.31 167 GLN A CA 1
ATOM 1305 C C . GLN A 1 167 ? 32.280 5.896 -45.149 1.00 84.31 167 GLN A C 1
ATOM 1307 O O . GLN A 1 167 ? 32.756 4.786 -45.397 1.00 84.31 167 GLN A O 1
ATOM 1312 N N . VAL A 1 168 ? 30.986 6.113 -44.952 1.00 80.19 168 VAL A N 1
ATOM 1313 C CA . VAL A 1 168 ? 29.992 5.041 -44.869 1.00 80.19 168 VAL A CA 1
ATOM 1314 C C . VAL A 1 168 ? 28.808 5.337 -45.793 1.00 80.19 168 VAL A C 1
ATOM 1316 O O . VAL A 1 168 ? 28.636 6.477 -46.224 1.00 80.19 168 VAL A O 1
ATOM 1319 N N . ASP A 1 169 ? 28.046 4.317 -46.183 1.00 78.38 169 ASP A N 1
ATOM 1320 C CA . ASP A 1 169 ? 26.918 4.489 -47.112 1.00 78.38 169 ASP A CA 1
ATOM 1321 C C . ASP A 1 169 ? 25.717 5.236 -46.492 1.00 78.38 169 ASP A C 1
ATOM 1323 O O . ASP A 1 169 ? 25.053 6.007 -47.192 1.00 78.38 169 ASP A O 1
ATOM 1327 N N . ASP A 1 170 ? 25.511 5.091 -45.184 1.00 72.81 170 ASP A N 1
ATOM 1328 C CA . ASP A 1 170 ? 24.451 5.724 -44.406 1.00 72.81 170 ASP A CA 1
ATOM 1329 C C . ASP A 1 170 ? 24.924 6.056 -42.978 1.00 72.81 170 ASP A C 1
ATOM 1331 O O . ASP A 1 170 ? 25.693 5.321 -42.361 1.00 72.81 170 ASP A O 1
ATOM 1335 N N . VAL A 1 171 ? 24.466 7.187 -42.441 1.00 68.31 171 VAL A N 1
ATOM 1336 C CA . VAL A 1 171 ? 24.757 7.630 -41.068 1.00 68.31 171 VAL A CA 1
ATOM 1337 C C . VAL A 1 171 ? 23.506 7.794 -40.205 1.00 68.31 171 VAL A C 1
ATOM 1339 O O . VAL A 1 171 ? 23.648 8.094 -39.022 1.00 68.31 171 VAL A O 1
ATOM 1342 N N . GLU A 1 172 ? 22.301 7.583 -40.752 1.00 63.06 172 GLU A N 1
ATOM 1343 C CA . GLU A 1 172 ? 21.021 7.781 -40.044 1.00 63.06 172 GLU A CA 1
ATOM 1344 C C . GLU A 1 172 ? 20.876 6.905 -38.783 1.00 63.06 172 GLU A C 1
ATOM 1346 O O . GLU A 1 172 ? 20.087 7.225 -37.896 1.00 63.06 172 GLU A O 1
ATOM 1351 N N . HIS A 1 173 ? 21.664 5.830 -38.682 1.00 58.28 173 HIS A N 1
ATOM 1352 C CA . HIS A 1 173 ? 21.553 4.787 -37.659 1.00 58.28 173 HIS A CA 1
ATOM 1353 C C . HIS A 1 173 ? 22.692 4.795 -36.619 1.00 58.28 173 HIS A C 1
ATOM 1355 O O . HIS A 1 173 ? 22.829 3.843 -35.847 1.00 58.28 173 HIS A O 1
ATOM 1361 N N . PHE A 1 174 ? 23.517 5.848 -36.589 1.00 63.72 174 PHE A N 1
ATOM 1362 C CA . PHE A 1 174 ? 24.627 5.992 -35.644 1.00 63.72 174 PHE A CA 1
ATOM 1363 C C . PHE A 1 174 ? 24.433 7.192 -34.714 1.00 63.72 174 PHE A C 1
ATOM 1365 O O . PHE A 1 174 ? 24.007 8.261 -35.147 1.00 63.72 174 PHE A O 1
ATOM 1372 N N . ASP A 1 175 ? 24.843 7.043 -33.453 1.00 63.50 175 ASP A N 1
ATOM 1373 C CA . ASP A 1 175 ? 24.830 8.112 -32.453 1.00 63.50 175 ASP A CA 1
ATOM 1374 C C . ASP A 1 175 ? 26.244 8.521 -32.008 1.00 63.50 175 ASP A C 1
ATOM 1376 O O . ASP A 1 175 ? 27.175 7.716 -31.904 1.00 63.50 175 ASP A O 1
ATOM 1380 N N . VAL A 1 176 ? 26.420 9.805 -31.683 1.00 67.50 176 VAL A N 1
ATOM 1381 C CA . VAL A 1 176 ? 27.673 10.305 -31.094 1.00 67.50 176 VAL A CA 1
ATOM 1382 C C . VAL A 1 176 ? 27.883 9.682 -29.709 1.00 67.50 176 VAL A C 1
ATOM 1384 O O . VAL A 1 176 ? 27.010 9.755 -28.846 1.00 67.50 176 VAL A O 1
ATOM 1387 N N . GLY A 1 177 ? 29.066 9.114 -29.476 1.00 55.12 177 GLY A N 1
ATOM 1388 C CA . GLY A 1 177 ? 29.426 8.389 -28.255 1.00 55.12 177 GLY A CA 1
ATOM 1389 C C . GLY A 1 177 ? 29.105 6.892 -28.290 1.00 55.12 177 GLY A C 1
ATOM 1390 O O . GLY A 1 177 ? 29.342 6.210 -27.293 1.00 55.12 177 GLY A O 1
ATOM 1391 N N . GLN A 1 178 ? 28.579 6.377 -29.405 1.00 63.38 178 GLN A N 1
ATOM 1392 C CA . GLN A 1 178 ? 28.333 4.950 -29.608 1.00 63.38 178 GLN A CA 1
ATOM 1393 C C . GLN A 1 178 ? 29.630 4.207 -29.970 1.00 63.38 178 GLN A C 1
ATOM 1395 O O . GLN A 1 178 ? 30.467 4.729 -30.712 1.00 63.38 178 GLN A O 1
ATOM 1400 N N . GLU A 1 179 ? 29.791 2.983 -29.458 1.00 61.12 179 GLU A N 1
ATOM 1401 C CA . GLU A 1 179 ? 30.842 2.064 -29.903 1.00 61.12 179 GLU A CA 1
ATOM 1402 C C . GLU A 1 179 ? 30.409 1.348 -31.187 1.00 61.12 179 GLU A C 1
ATOM 1404 O O . GLU A 1 179 ? 29.298 0.829 -31.298 1.00 61.12 179 GLU A O 1
ATOM 1409 N N . ILE A 1 180 ? 31.310 1.296 -32.159 1.00 69.19 180 ILE A N 1
ATOM 1410 C CA . ILE A 1 180 ? 31.143 0.583 -33.421 1.00 69.19 180 ILE A CA 1
ATOM 1411 C C . ILE A 1 180 ? 32.259 -0.447 -33.571 1.00 69.19 180 ILE A C 1
ATOM 1413 O O . ILE A 1 180 ? 33.376 -0.246 -33.097 1.00 69.19 180 ILE A O 1
ATOM 1417 N N . ILE A 1 181 ? 31.962 -1.555 -34.238 1.00 69.38 181 ILE A N 1
ATOM 1418 C CA . ILE A 1 181 ? 32.917 -2.609 -34.571 1.00 69.38 181 ILE A CA 1
ATOM 1419 C C . ILE A 1 181 ? 33.133 -2.584 -36.080 1.00 69.38 181 ILE A C 1
ATOM 1421 O O . ILE A 1 181 ? 32.196 -2.774 -36.851 1.00 69.38 181 ILE A O 1
ATOM 1425 N N . ILE A 1 182 ? 34.370 -2.383 -36.511 1.00 72.62 182 ILE A N 1
ATOM 1426 C CA . ILE A 1 182 ? 34.766 -2.470 -37.915 1.00 72.62 182 ILE A CA 1
ATOM 1427 C C . ILE A 1 182 ? 35.262 -3.892 -38.169 1.00 72.62 182 ILE A C 1
ATOM 1429 O O . ILE A 1 182 ? 36.219 -4.339 -37.531 1.00 72.62 182 ILE A O 1
ATOM 1433 N N . LYS A 1 183 ? 34.593 -4.611 -39.074 1.00 68.44 183 LYS A N 1
ATOM 1434 C CA . LYS A 1 183 ? 34.887 -6.013 -39.398 1.00 68.44 183 LYS A CA 1
ATOM 1435 C C . LYS A 1 183 ? 35.660 -6.122 -40.716 1.00 68.44 183 LYS A C 1
ATOM 1437 O O . LYS A 1 183 ? 35.137 -5.735 -41.760 1.00 68.44 183 LYS A O 1
ATOM 1442 N N . ASP A 1 184 ? 36.850 -6.725 -40.673 1.00 71.38 184 ASP A N 1
ATOM 1443 C CA . ASP A 1 184 ? 37.578 -7.286 -41.829 1.00 71.38 184 ASP A CA 1
ATOM 1444 C C . ASP A 1 184 ? 37.603 -8.824 -41.707 1.00 71.38 184 ASP A C 1
ATOM 1446 O O . ASP A 1 184 ? 37.480 -9.397 -40.625 1.00 71.38 184 ASP A O 1
ATOM 1450 N N . LYS A 1 185 ? 37.821 -9.537 -42.815 1.00 61.66 185 LYS A N 1
ATOM 1451 C CA . LYS A 1 185 ? 37.979 -11.001 -42.865 1.00 61.66 185 LYS A CA 1
ATOM 1452 C C . LYS A 1 185 ? 39.047 -11.547 -41.910 1.00 61.66 185 LYS A C 1
ATOM 1454 O O . LYS A 1 185 ? 39.018 -12.748 -41.637 1.00 61.66 185 LYS A O 1
ATOM 1459 N N . ASN A 1 186 ? 39.996 -10.722 -41.457 1.00 56.41 186 ASN A N 1
ATOM 1460 C CA . ASN A 1 186 ? 41.113 -11.158 -40.620 1.00 56.41 186 ASN A CA 1
ATOM 1461 C C . ASN A 1 186 ? 41.210 -10.464 -39.251 1.00 56.41 186 ASN A C 1
ATOM 1463 O O . ASN A 1 186 ? 41.826 -11.055 -38.364 1.00 56.41 186 ASN A O 1
ATOM 1467 N N . ASN A 1 187 ? 40.645 -9.263 -39.063 1.00 64.31 187 ASN A N 1
ATOM 1468 C CA . ASN A 1 187 ? 40.741 -8.501 -37.812 1.00 64.31 187 ASN A CA 1
ATOM 1469 C C . ASN A 1 187 ? 39.478 -7.655 -37.563 1.00 64.31 187 ASN A C 1
ATOM 1471 O O . ASN A 1 187 ? 39.096 -6.856 -38.414 1.00 64.31 187 ASN A O 1
ATOM 1475 N N . ASP A 1 188 ? 38.905 -7.769 -36.365 1.00 72.19 188 ASP A N 1
ATOM 1476 C CA . ASP A 1 188 ? 37.828 -6.895 -35.889 1.00 72.19 188 ASP A CA 1
ATOM 1477 C C . ASP A 1 188 ? 38.418 -5.825 -34.956 1.00 72.19 188 ASP A C 1
ATOM 1479 O O . ASP A 1 188 ? 39.256 -6.139 -34.104 1.00 72.19 188 ASP A O 1
ATOM 1483 N N . GLU A 1 189 ? 37.987 -4.571 -35.094 1.00 73.31 189 GLU A N 1
ATOM 1484 C CA . GLU A 1 189 ? 38.434 -3.456 -34.246 1.00 73.31 189 GLU A CA 1
ATOM 1485 C C . GLU A 1 189 ? 37.247 -2.621 -33.766 1.00 73.31 189 GLU A C 1
ATOM 1487 O O . GLU A 1 189 ? 36.350 -2.303 -34.543 1.00 73.31 189 GLU A O 1
ATOM 1492 N N . THR A 1 190 ? 37.244 -2.264 -32.483 1.00 71.94 190 THR A N 1
ATOM 1493 C CA . THR A 1 190 ? 36.200 -1.433 -31.871 1.00 71.94 190 THR A CA 1
ATOM 1494 C C . THR A 1 190 ? 36.663 0.017 -31.797 1.00 71.94 190 THR A C 1
ATOM 1496 O O . THR A 1 190 ? 37.802 0.277 -31.409 1.00 71.94 190 THR A O 1
ATOM 1499 N N . ALA A 1 191 ? 35.781 0.960 -32.120 1.00 69.69 191 ALA A N 1
ATOM 1500 C CA . ALA A 1 191 ? 36.041 2.392 -32.018 1.00 69.69 191 ALA A CA 1
ATOM 1501 C C . ALA A 1 191 ? 34.796 3.161 -31.552 1.00 69.69 191 ALA A C 1
ATOM 1503 O O . ALA A 1 191 ? 33.673 2.747 -31.816 1.00 69.69 191 ALA A O 1
ATOM 1504 N N . THR A 1 192 ? 34.991 4.303 -30.892 1.00 72.31 192 THR A N 1
ATOM 1505 C CA . THR A 1 192 ? 33.898 5.164 -30.403 1.00 72.31 192 THR A CA 1
ATOM 1506 C C . THR A 1 192 ? 33.695 6.363 -31.318 1.00 72.31 192 THR A C 1
ATOM 1508 O O . THR A 1 192 ? 34.667 6.992 -31.745 1.00 72.31 192 THR A O 1
ATOM 1511 N N . ILE A 1 193 ? 32.441 6.720 -31.593 1.00 75.12 193 ILE A N 1
ATOM 1512 C CA . ILE A 1 193 ? 32.088 7.854 -32.454 1.00 75.12 193 ILE A CA 1
ATOM 1513 C C . ILE A 1 193 ? 32.245 9.185 -31.703 1.00 75.12 193 ILE A C 1
ATOM 1515 O O . ILE A 1 193 ? 31.509 9.471 -30.766 1.00 75.12 193 ILE A O 1
ATOM 1519 N N . ALA A 1 194 ? 33.145 10.049 -32.171 1.00 77.19 194 ALA A N 1
ATOM 1520 C CA . ALA A 1 194 ? 33.337 11.413 -31.675 1.00 77.19 194 ALA A CA 1
ATOM 1521 C C . ALA A 1 194 ? 32.348 12.426 -32.274 1.00 77.19 194 ALA A C 1
ATOM 1523 O O . ALA A 1 194 ? 31.937 13.372 -31.603 1.00 77.19 194 ALA A O 1
ATOM 1524 N N . SER A 1 195 ? 32.012 12.291 -33.561 1.00 76.50 195 SER A N 1
ATOM 1525 C CA . SER A 1 195 ? 31.047 13.164 -34.248 1.00 76.50 195 SER A CA 1
ATOM 1526 C C . SER A 1 195 ? 30.580 12.555 -35.570 1.00 76.50 195 SER A C 1
ATOM 1528 O O . SER A 1 195 ? 31.292 11.745 -36.161 1.00 76.50 195 SER A O 1
ATOM 1530 N N . ILE A 1 196 ? 29.405 12.972 -36.045 1.00 80.44 196 ILE A N 1
ATOM 1531 C CA . ILE A 1 196 ? 28.784 12.489 -37.285 1.00 80.44 196 ILE A CA 1
ATOM 1532 C C . ILE A 1 196 ? 28.546 13.681 -38.213 1.00 80.44 196 ILE A C 1
ATOM 1534 O O . ILE A 1 196 ? 28.142 14.755 -37.762 1.00 80.44 196 ILE A O 1
ATOM 1538 N N . ASN A 1 197 ? 28.826 13.503 -39.504 1.00 83.69 197 ASN A N 1
ATOM 1539 C CA . ASN A 1 197 ? 28.545 14.489 -40.543 1.00 83.69 197 ASN A CA 1
ATOM 1540 C C . ASN A 1 197 ? 27.555 13.906 -41.559 1.00 83.69 197 ASN A C 1
ATOM 1542 O O . ASN A 1 197 ? 27.949 13.132 -42.432 1.00 83.69 197 ASN A O 1
ATOM 1546 N N . GLU A 1 198 ? 26.291 14.315 -41.441 1.00 79.38 198 GLU A N 1
ATOM 1547 C CA . GLU A 1 198 ? 25.180 13.881 -42.298 1.00 79.38 198 GLU A CA 1
ATOM 1548 C C . GLU A 1 198 ? 25.333 14.325 -43.758 1.00 79.38 198 GLU A C 1
ATOM 1550 O O . GLU A 1 198 ? 25.032 13.563 -44.669 1.00 79.38 198 GLU A O 1
ATOM 1555 N N . GLU A 1 199 ? 25.858 15.530 -44.014 1.00 78.69 199 GLU A N 1
ATOM 1556 C CA . GLU A 1 199 ? 26.025 16.042 -45.388 1.00 78.69 199 GLU A CA 1
ATOM 1557 C C . GLU A 1 199 ? 27.117 15.296 -46.167 1.00 78.69 199 GLU A C 1
ATOM 1559 O O . GLU A 1 199 ? 27.111 15.291 -47.399 1.00 78.69 199 GLU A O 1
ATOM 1564 N N . ALA A 1 200 ? 28.073 14.699 -45.450 1.00 78.62 200 ALA A N 1
ATOM 1565 C CA . ALA A 1 200 ? 29.227 14.014 -46.020 1.00 78.62 200 ALA A CA 1
ATOM 1566 C C . ALA A 1 200 ? 29.207 12.492 -45.811 1.00 78.62 200 ALA A C 1
ATOM 1568 O O . ALA A 1 200 ? 30.201 11.857 -46.150 1.00 78.62 200 ALA A O 1
ATOM 1569 N N . SER A 1 201 ? 28.136 11.931 -45.234 1.00 82.94 201 SER A N 1
ATOM 1570 C CA . SER A 1 201 ? 28.014 10.508 -44.872 1.00 82.94 201 SER A CA 1
ATOM 1571 C C . SER A 1 201 ? 29.278 9.950 -44.202 1.00 82.94 201 SER A C 1
ATOM 1573 O O . SER A 1 201 ? 29.831 8.922 -44.599 1.00 82.94 201 SER A O 1
ATOM 1575 N N . SER A 1 202 ? 29.788 10.673 -43.199 1.00 83.19 202 SER A N 1
ATOM 1576 C CA . SER A 1 202 ? 31.058 10.327 -42.554 1.00 83.19 202 SER A CA 1
ATOM 1577 C C . SER A 1 202 ? 30.980 10.326 -41.034 1.00 83.19 202 SER A C 1
ATOM 1579 O O . SER A 1 202 ? 30.417 11.246 -40.434 1.00 83.19 202 SER A O 1
ATOM 1581 N N . ILE A 1 203 ? 31.637 9.346 -40.421 1.00 82.06 203 ILE A N 1
ATOM 1582 C CA . ILE A 1 203 ? 31.727 9.146 -38.975 1.00 82.06 203 ILE A CA 1
ATOM 1583 C C . ILE A 1 203 ? 33.153 9.476 -38.530 1.00 82.06 203 ILE A C 1
ATOM 1585 O O . ILE A 1 203 ? 34.120 8.953 -39.079 1.00 82.06 203 ILE A O 1
ATOM 1589 N N . THR A 1 204 ? 33.307 10.344 -37.533 1.00 85.19 204 THR A N 1
ATOM 1590 C CA . THR A 1 204 ? 34.609 10.652 -36.922 1.00 85.19 204 THR A CA 1
ATOM 1591 C C . THR A 1 204 ? 34.747 9.905 -35.605 1.00 85.19 204 THR A C 1
ATOM 1593 O O . THR A 1 204 ? 33.833 9.948 -34.789 1.00 85.19 204 THR A O 1
ATOM 1596 N N . LEU A 1 205 ? 35.890 9.267 -35.383 1.00 82.56 205 LEU A N 1
ATOM 1597 C CA . LEU A 1 205 ? 36.215 8.445 -34.221 1.00 82.56 205 LEU A CA 1
ATOM 1598 C C . LEU A 1 205 ? 37.011 9.236 -33.175 1.00 82.56 205 LEU A C 1
ATOM 1600 O O . LEU A 1 205 ? 37.749 10.163 -33.517 1.00 82.56 205 LEU A O 1
ATOM 1604 N N . GLU A 1 206 ? 36.873 8.861 -31.903 1.00 82.75 206 GLU A N 1
ATOM 1605 C CA . GLU A 1 206 ? 37.642 9.458 -30.797 1.00 82.75 206 GLU A CA 1
ATOM 1606 C C . GLU A 1 206 ? 39.123 9.066 -30.840 1.00 82.75 206 GLU A C 1
ATOM 1608 O O . GLU A 1 206 ? 39.999 9.880 -30.536 1.00 82.75 206 GLU A O 1
ATOM 1613 N N . GLU A 1 207 ? 39.403 7.833 -31.258 1.00 82.62 207 GLU A N 1
ATOM 1614 C CA . GLU A 1 207 ? 40.745 7.274 -31.366 1.00 82.62 207 GLU A CA 1
ATOM 1615 C C . GLU A 1 207 ? 41.039 6.848 -32.808 1.00 82.62 207 GLU A C 1
ATOM 1617 O O . GLU A 1 207 ? 40.142 6.566 -33.603 1.00 82.62 207 GLU A O 1
ATOM 1622 N N . SER A 1 208 ? 42.322 6.849 -33.169 1.00 84.62 208 SER A N 1
ATOM 1623 C CA . SER A 1 208 ? 42.768 6.452 -34.503 1.00 84.62 208 SER A CA 1
ATOM 1624 C C . SER A 1 208 ? 42.809 4.935 -34.639 1.00 84.62 208 SER A C 1
ATOM 1626 O O . SER A 1 208 ? 43.347 4.271 -33.752 1.00 84.62 208 SER A O 1
ATOM 1628 N N . LEU A 1 209 ? 42.369 4.414 -35.782 1.00 80.56 209 LEU A N 1
ATOM 1629 C CA . LEU A 1 209 ? 42.373 2.977 -36.055 1.00 80.56 209 LEU A CA 1
ATOM 1630 C C . LEU A 1 209 ? 43.788 2.397 -36.143 1.00 80.56 209 LEU A C 1
ATOM 1632 O O . LEU A 1 209 ? 44.690 2.980 -36.753 1.00 80.56 209 LEU A O 1
ATOM 1636 N N . ALA A 1 210 ? 43.975 1.225 -35.555 1.00 79.38 210 ALA A N 1
ATOM 1637 C CA . ALA A 1 210 ? 45.212 0.461 -35.543 1.00 79.38 210 ALA A CA 1
ATOM 1638 C C . ALA A 1 210 ? 45.419 -0.339 -36.838 1.00 79.38 210 ALA A C 1
ATOM 1640 O O . ALA A 1 210 ? 46.564 -0.663 -37.171 1.00 79.38 210 ALA A O 1
ATOM 1641 N N . ASN A 1 211 ? 44.344 -0.631 -37.578 1.00 78.69 211 ASN A N 1
ATOM 1642 C CA . ASN A 1 211 ? 44.375 -1.431 -38.803 1.00 78.69 211 ASN A CA 1
ATOM 1643 C C . ASN A 1 211 ? 43.937 -0.650 -40.057 1.00 78.69 211 ASN A C 1
ATOM 1645 O O . ASN A 1 211 ? 43.531 0.508 -39.997 1.00 78.69 211 ASN A O 1
ATOM 1649 N N . THR A 1 212 ? 44.118 -1.274 -41.225 1.00 80.00 212 THR A N 1
ATOM 1650 C CA . THR A 1 212 ? 43.625 -0.787 -42.527 1.00 80.00 212 THR A CA 1
ATOM 1651 C C . THR A 1 212 ? 42.407 -1.608 -42.923 1.00 80.00 212 THR A C 1
ATOM 1653 O O . THR A 1 212 ? 42.453 -2.827 -42.776 1.00 80.00 212 THR A O 1
ATOM 1656 N N . TYR A 1 213 ? 41.386 -0.948 -43.466 1.00 78.38 213 TYR A N 1
ATOM 1657 C CA . TYR A 1 213 ? 40.142 -1.556 -43.942 1.00 78.38 213 TYR A CA 1
ATOM 1658 C C . TYR A 1 213 ? 39.921 -1.199 -45.409 1.00 78.38 213 TYR A C 1
ATOM 1660 O O . TYR A 1 213 ? 40.232 -0.082 -45.832 1.00 78.38 213 TYR A O 1
ATOM 1668 N N . ALA A 1 214 ? 39.443 -2.155 -46.194 1.00 76.50 214 ALA A N 1
ATOM 1669 C CA . ALA A 1 214 ? 39.180 -1.976 -47.613 1.00 76.50 214 ALA A CA 1
ATOM 1670 C C . ALA A 1 214 ? 37.769 -1.423 -47.858 1.00 76.50 214 ALA A C 1
ATOM 1672 O O . ALA A 1 214 ? 36.860 -1.576 -47.043 1.00 76.50 214 ALA A O 1
ATOM 1673 N N . LEU A 1 215 ? 37.580 -0.822 -49.031 1.00 66.94 215 LEU A N 1
ATOM 1674 C CA . LEU A 1 215 ? 36.263 -0.627 -49.630 1.00 66.94 215 LEU A CA 1
ATOM 1675 C C . LEU A 1 215 ? 35.473 -1.952 -49.580 1.00 66.94 215 LEU A C 1
ATOM 1677 O O . LEU A 1 215 ? 36.042 -2.994 -49.906 1.00 66.94 215 LEU A O 1
ATOM 1681 N N . GLU A 1 216 ? 34.183 -1.901 -49.226 1.00 60.44 216 GLU A N 1
ATOM 1682 C CA . GLU A 1 216 ? 33.282 -3.061 -49.011 1.00 60.44 216 GLU A CA 1
ATOM 1683 C C . GLU A 1 216 ? 33.426 -3.788 -47.651 1.00 60.44 216 GLU A C 1
ATOM 1685 O O . GLU A 1 216 ? 32.613 -4.668 -47.346 1.00 60.44 216 GLU A O 1
ATOM 1690 N N . ASP A 1 217 ? 34.401 -3.427 -46.802 1.00 71.50 217 ASP A N 1
ATOM 1691 C CA . ASP A 1 217 ? 34.409 -3.863 -45.396 1.00 71.50 217 ASP A CA 1
ATOM 1692 C C . ASP A 1 217 ? 33.298 -3.148 -44.602 1.00 71.50 217 ASP A C 1
ATOM 1694 O O . ASP A 1 217 ? 32.755 -2.123 -45.024 1.00 71.50 217 ASP A O 1
ATOM 1698 N N . LYS A 1 218 ? 32.916 -3.714 -43.451 1.00 66.19 218 LYS A N 1
ATOM 1699 C CA . LYS A 1 218 ? 31.656 -3.368 -42.776 1.00 66.19 218 LYS A CA 1
ATOM 1700 C C . LYS A 1 218 ? 31.888 -2.672 -41.445 1.00 66.19 218 LYS A C 1
ATOM 1702 O O . LYS A 1 218 ? 32.535 -3.230 -40.557 1.00 66.19 218 LYS A O 1
ATOM 1707 N N . ALA A 1 219 ? 31.307 -1.484 -41.295 1.00 54.81 219 ALA A N 1
ATOM 1708 C CA . ALA A 1 219 ? 31.156 -0.820 -40.009 1.00 54.81 219 ALA A CA 1
ATOM 1709 C C . ALA A 1 219 ? 29.840 -1.281 -39.379 1.00 54.81 219 ALA A C 1
ATOM 1711 O O . ALA A 1 219 ? 28.770 -1.178 -39.974 1.00 54.81 219 ALA A O 1
ATOM 1712 N N . VAL A 1 220 ? 29.934 -1.841 -38.182 1.00 54.47 220 VAL A N 1
ATOM 1713 C CA . VAL A 1 220 ? 28.814 -2.461 -37.483 1.00 54.47 220 VAL A CA 1
ATOM 1714 C C . VAL A 1 220 ? 28.557 -1.671 -36.216 1.00 54.47 220 VAL A C 1
ATOM 1716 O O . VAL A 1 220 ? 29.425 -1.603 -35.347 1.00 54.47 220 VAL A O 1
ATOM 1719 N N . ALA A 1 221 ? 27.370 -1.087 -36.093 1.00 51.25 221 ALA A N 1
ATOM 1720 C CA . ALA A 1 221 ? 26.917 -0.511 -34.834 1.00 51.25 221 ALA A CA 1
ATOM 1721 C C . ALA A 1 221 ? 27.025 -1.560 -33.707 1.00 51.25 221 ALA A C 1
ATOM 1723 O O . ALA A 1 221 ? 26.522 -2.678 -33.832 1.00 51.25 221 ALA A O 1
ATOM 1724 N N . GLY A 1 222 ? 27.757 -1.238 -32.638 1.00 42.53 222 GLY A N 1
ATOM 1725 C CA . GLY A 1 222 ? 27.986 -2.124 -31.502 1.00 42.53 222 GLY A CA 1
ATOM 1726 C C . GLY A 1 222 ? 26.874 -2.040 -30.452 1.00 42.53 222 GLY A C 1
ATOM 1727 O O . GLY A 1 222 ? 26.384 -0.961 -30.138 1.00 42.53 222 GLY A O 1
ATOM 1728 N N . GLU A 1 223 ? 26.561 -3.217 -29.903 1.00 41.53 223 GLU A N 1
ATOM 1729 C CA . GLU A 1 223 ? 25.586 -3.595 -28.864 1.00 41.53 223 GLU A CA 1
ATOM 1730 C C . GLU A 1 223 ? 24.083 -3.532 -29.204 1.00 41.53 223 GLU A C 1
ATOM 1732 O O . GLU A 1 223 ? 23.508 -2.503 -29.545 1.00 41.53 223 GLU A O 1
ATOM 1737 N N . ASN A 1 224 ? 23.424 -4.686 -29.012 1.00 45.41 224 ASN A N 1
ATOM 1738 C CA . ASN A 1 224 ? 21.973 -4.856 -29.018 1.00 45.41 224 ASN A CA 1
ATOM 1739 C C . ASN A 1 224 ? 21.342 -4.022 -27.888 1.00 45.41 224 ASN A C 1
ATOM 1741 O O . ASN A 1 224 ? 21.130 -4.513 -26.773 1.00 45.41 224 ASN A O 1
ATOM 1745 N N . VAL A 1 225 ? 21.054 -2.744 -28.137 1.00 49.47 225 VAL A N 1
ATOM 1746 C CA . VAL A 1 225 ? 20.380 -1.903 -27.147 1.00 49.47 225 VAL A CA 1
ATOM 1747 C C . VAL A 1 225 ? 18.913 -2.317 -27.082 1.00 49.47 225 VAL A C 1
ATOM 1749 O O . VAL A 1 225 ? 18.127 -2.058 -27.985 1.00 49.47 225 VAL A O 1
ATOM 1752 N N . ILE A 1 226 ? 18.522 -2.966 -25.984 1.00 58.06 226 ILE A N 1
ATOM 1753 C CA . ILE A 1 226 ? 17.115 -3.284 -25.719 1.00 58.06 226 ILE A CA 1
ATOM 1754 C C . ILE A 1 226 ? 16.358 -1.976 -25.452 1.00 58.06 226 ILE A C 1
ATOM 1756 O O . ILE A 1 226 ? 16.405 -1.446 -24.334 1.00 58.06 226 ILE A O 1
ATOM 1760 N N . VAL A 1 227 ? 15.643 -1.484 -26.463 1.00 62.56 227 VAL A N 1
ATOM 1761 C CA . VAL A 1 227 ? 14.745 -0.327 -26.369 1.00 62.56 227 VAL A CA 1
ATOM 1762 C C . VAL A 1 227 ? 13.353 -0.821 -25.981 1.00 62.56 227 VAL A C 1
ATOM 1764 O O . VAL A 1 227 ? 12.731 -1.602 -26.699 1.00 62.56 227 VAL A O 1
ATOM 1767 N N . LEU A 1 228 ? 12.879 -0.428 -24.796 1.00 68.81 228 LEU A N 1
ATOM 1768 C CA . LEU A 1 228 ? 11.560 -0.833 -24.286 1.00 68.81 228 LEU A CA 1
ATOM 1769 C C . LEU A 1 228 ? 10.414 -0.085 -24.985 1.00 68.81 228 LEU A C 1
ATOM 1771 O O . LEU A 1 228 ? 9.328 -0.650 -25.124 1.00 68.81 228 LEU A O 1
ATOM 1775 N N . ASP A 1 229 ? 10.683 1.134 -25.449 1.00 68.19 229 ASP A N 1
ATOM 1776 C CA . ASP A 1 229 ? 9.734 2.046 -26.092 1.00 68.19 229 ASP A CA 1
ATOM 1777 C C . ASP A 1 229 ? 9.167 1.478 -27.403 1.00 68.19 229 ASP A C 1
ATOM 1779 O O . ASP A 1 229 ? 8.019 1.749 -27.752 1.00 68.19 229 ASP A O 1
ATOM 1783 N N . ASP A 1 230 ? 9.932 0.628 -28.097 1.00 67.38 230 ASP A N 1
ATOM 1784 C CA . ASP A 1 230 ? 9.487 -0.050 -29.322 1.00 67.38 230 ASP A CA 1
ATOM 1785 C C . ASP A 1 230 ? 8.397 -1.094 -29.048 1.00 67.38 230 ASP A C 1
ATOM 1787 O O . ASP A 1 230 ? 7.572 -1.402 -29.909 1.00 67.38 230 ASP A O 1
ATOM 1791 N N . PHE A 1 231 ? 8.381 -1.648 -27.833 1.00 75.94 231 PHE A N 1
ATOM 1792 C CA . PHE A 1 231 ? 7.426 -2.673 -27.427 1.00 75.94 231 PHE A CA 1
ATOM 1793 C C . PHE A 1 231 ? 6.152 -2.071 -26.819 1.00 75.94 231 PHE A C 1
ATOM 1795 O O . PHE A 1 231 ? 5.039 -2.530 -27.105 1.00 75.94 231 PHE A O 1
ATOM 1802 N N . ILE A 1 232 ? 6.310 -1.048 -25.975 1.00 81.56 232 ILE A N 1
ATOM 1803 C CA . ILE A 1 232 ? 5.225 -0.234 -25.415 1.00 81.56 232 ILE A CA 1
ATOM 1804 C C . ILE A 1 232 ? 5.670 1.215 -25.520 1.00 81.56 232 ILE A C 1
ATOM 1806 O O . ILE A 1 232 ? 6.626 1.599 -24.852 1.00 81.56 232 ILE A O 1
ATOM 1810 N N . ALA A 1 233 ? 4.955 2.018 -26.306 1.00 81.06 233 ALA A N 1
ATOM 1811 C CA . ALA A 1 233 ? 5.359 3.397 -26.525 1.00 81.06 233 ALA A CA 1
ATOM 1812 C C . ALA A 1 233 ? 5.327 4.199 -25.213 1.00 81.06 233 ALA A C 1
ATOM 1814 O O . ALA A 1 233 ? 4.305 4.224 -24.516 1.00 81.06 233 ALA A O 1
ATOM 1815 N N . ASP A 1 234 ? 6.417 4.911 -24.917 1.00 79.00 234 ASP A N 1
ATOM 1816 C CA . ASP A 1 234 ? 6.608 5.665 -23.668 1.00 79.00 234 ASP A CA 1
ATOM 1817 C C . ASP A 1 234 ? 5.433 6.615 -23.371 1.00 79.00 234 ASP A C 1
ATOM 1819 O O . ASP A 1 234 ? 4.846 6.603 -22.284 1.00 79.00 234 ASP A O 1
ATOM 1823 N N . TRP A 1 235 ? 4.985 7.367 -24.383 1.00 82.62 235 TRP A N 1
ATOM 1824 C CA . TRP A 1 235 ? 3.853 8.289 -24.254 1.00 82.62 235 TRP A CA 1
ATOM 1825 C C . TRP A 1 235 ? 2.534 7.574 -23.914 1.00 82.62 235 TRP A C 1
ATOM 1827 O O . TRP A 1 235 ? 1.702 8.119 -23.180 1.00 82.62 235 TRP A O 1
ATOM 1837 N N . HIS A 1 236 ? 2.319 6.361 -24.433 1.00 86.75 236 HIS A N 1
ATOM 1838 C CA . HIS A 1 236 ? 1.098 5.603 -24.184 1.00 86.75 236 HIS A CA 1
ATOM 1839 C C . HIS A 1 236 ? 1.140 4.945 -22.800 1.00 86.75 236 HIS A C 1
ATOM 1841 O O . HIS A 1 236 ? 0.138 4.978 -22.077 1.00 86.75 236 HIS A O 1
ATOM 1847 N N . GLY A 1 237 ? 2.304 4.457 -22.362 1.00 87.12 237 GLY A N 1
ATOM 1848 C CA . GLY A 1 237 ? 2.526 4.038 -20.977 1.00 87.12 237 GLY A CA 1
ATOM 1849 C C . GLY A 1 237 ? 2.219 5.160 -19.975 1.00 87.12 237 GLY A C 1
ATOM 1850 O O . GLY A 1 237 ? 1.455 4.960 -19.020 1.00 87.12 237 GLY A O 1
ATOM 1851 N N . ASP A 1 238 ? 2.728 6.366 -20.233 1.00 88.38 238 ASP A N 1
ATOM 1852 C CA . ASP A 1 238 ? 2.552 7.524 -19.354 1.00 88.38 238 ASP A CA 1
ATOM 1853 C C . ASP A 1 238 ? 1.100 8.004 -19.266 1.00 88.38 238 ASP A C 1
ATOM 1855 O O . ASP A 1 238 ? 0.588 8.241 -18.164 1.00 88.38 238 ASP A O 1
ATOM 1859 N N . ILE A 1 239 ? 0.379 8.075 -20.390 1.00 91.56 239 ILE A N 1
ATOM 1860 C CA . ILE A 1 239 ? -1.059 8.396 -20.385 1.00 91.56 239 ILE A CA 1
ATOM 1861 C C . ILE A 1 239 ? -1.831 7.407 -19.502 1.00 91.56 239 ILE A C 1
ATOM 1863 O O . ILE A 1 239 ? -2.664 7.819 -18.683 1.00 91.56 239 ILE A O 1
ATOM 1867 N N . GLY A 1 240 ? -1.529 6.113 -19.621 1.00 91.81 240 GLY A N 1
ATOM 1868 C CA . GLY A 1 240 ? -2.174 5.061 -18.840 1.00 91.81 240 GLY A CA 1
ATOM 1869 C C . GLY A 1 240 ? -1.923 5.243 -17.345 1.00 91.81 240 GLY A C 1
ATOM 1870 O O . GLY A 1 240 ? -2.854 5.170 -16.533 1.00 91.81 240 GLY A O 1
ATOM 1871 N N . MET A 1 241 ? -0.683 5.575 -16.981 1.00 91.19 241 MET A N 1
ATOM 1872 C CA . MET A 1 241 ? -0.284 5.873 -15.608 1.00 91.19 241 MET A CA 1
ATOM 1873 C C . MET A 1 241 ? -1.045 7.078 -15.034 1.00 91.19 241 MET A C 1
ATOM 1875 O O . MET A 1 241 ? -1.575 6.998 -13.921 1.00 91.19 241 MET A O 1
ATOM 1879 N N . PHE A 1 242 ? -1.167 8.172 -15.792 1.00 92.81 242 PHE A N 1
ATOM 1880 C CA . PHE A 1 242 ? -1.904 9.362 -15.359 1.00 92.81 242 PHE A CA 1
ATOM 1881 C C . PHE A 1 242 ? -3.396 9.095 -15.166 1.00 92.81 242 PHE A C 1
ATOM 1883 O O . PHE A 1 242 ? -3.963 9.507 -14.148 1.00 92.81 242 PHE A O 1
ATOM 1890 N N . ILE A 1 243 ? -4.032 8.379 -16.097 1.00 94.62 243 ILE A N 1
ATOM 1891 C CA . ILE A 1 243 ? -5.445 7.988 -15.988 1.00 94.62 243 ILE A CA 1
ATOM 1892 C C . ILE A 1 243 ? -5.655 7.121 -14.742 1.00 94.62 243 ILE A C 1
ATOM 1894 O O . ILE A 1 243 ? -6.566 7.379 -13.945 1.00 94.62 243 ILE A O 1
ATOM 1898 N N . MET A 1 244 ? -4.790 6.125 -14.538 1.00 94.50 244 MET A N 1
ATOM 1899 C CA . MET A 1 244 ? -4.840 5.246 -13.374 1.00 94.50 244 MET A CA 1
ATOM 1900 C C . MET A 1 244 ? -4.683 6.039 -12.072 1.00 94.50 244 MET A C 1
ATOM 1902 O O . MET A 1 244 ? -5.498 5.880 -11.161 1.00 94.50 244 MET A O 1
ATOM 1906 N N . PHE A 1 245 ? -3.678 6.911 -11.960 1.00 94.38 245 PHE A N 1
ATOM 1907 C CA . PHE A 1 245 ? -3.469 7.702 -10.749 1.00 94.38 245 PHE A CA 1
ATOM 1908 C C . PHE A 1 245 ? -4.604 8.691 -10.493 1.00 94.38 245 PHE A C 1
ATOM 1910 O O . PHE A 1 245 ? -5.056 8.797 -9.351 1.00 94.38 245 PHE A O 1
ATOM 1917 N N . ALA A 1 246 ? -5.133 9.353 -11.523 1.00 96.12 246 ALA A N 1
ATOM 1918 C CA . ALA A 1 246 ? -6.301 10.218 -11.381 1.00 96.12 246 ALA A CA 1
ATOM 1919 C C . ALA A 1 246 ? -7.507 9.442 -10.824 1.00 96.12 246 ALA A C 1
ATOM 1921 O O . ALA A 1 246 ? -8.168 9.905 -9.888 1.00 96.12 246 ALA A O 1
ATOM 1922 N N . PHE A 1 247 ? -7.754 8.230 -11.331 1.00 95.25 247 PHE A N 1
ATOM 1923 C CA . PHE A 1 247 ? -8.792 7.345 -10.808 1.00 95.25 247 PHE A CA 1
ATOM 1924 C C . PHE A 1 247 ? -8.522 6.943 -9.350 1.00 95.25 247 PHE A C 1
ATOM 1926 O O . PHE A 1 247 ? -9.382 7.152 -8.490 1.00 95.25 247 PHE A O 1
ATOM 1933 N N . VAL A 1 248 ? -7.328 6.418 -9.050 1.00 95.38 248 VAL A N 1
ATOM 1934 C CA . VAL A 1 248 ? -6.933 5.924 -7.718 1.00 95.38 248 VAL A CA 1
ATOM 1935 C C . VAL A 1 248 ? -7.015 7.027 -6.662 1.00 95.38 248 VAL A C 1
ATOM 1937 O O . VAL A 1 248 ? -7.651 6.838 -5.620 1.00 95.38 248 VAL A O 1
ATOM 1940 N N . PHE A 1 249 ? -6.426 8.196 -6.916 1.00 95.44 249 PHE A N 1
ATOM 1941 C CA . PHE A 1 249 ? -6.473 9.319 -5.978 1.00 95.44 249 PHE A CA 1
ATOM 1942 C C . PHE A 1 249 ? -7.870 9.940 -5.890 1.00 95.44 249 PHE A C 1
ATOM 1944 O O . PHE A 1 249 ? -8.274 10.363 -4.804 1.00 95.44 249 PHE A O 1
ATOM 1951 N N . GLY A 1 250 ? -8.645 9.924 -6.979 1.00 96.69 250 GLY A N 1
ATOM 1952 C CA . GLY A 1 250 ? -10.050 10.322 -6.974 1.00 96.69 250 GLY A CA 1
ATOM 1953 C C . GLY A 1 250 ? -10.887 9.465 -6.022 1.00 96.69 250 GLY A C 1
ATOM 1954 O O . GLY A 1 250 ? -11.541 9.993 -5.116 1.00 96.69 250 GLY A O 1
ATOM 1955 N N . VAL A 1 251 ? -10.832 8.135 -6.158 1.00 96.00 251 VAL A N 1
ATOM 1956 C CA . VAL A 1 251 ? -11.594 7.224 -5.286 1.00 96.00 251 VAL A CA 1
ATOM 1957 C C . VAL A 1 251 ? -11.093 7.234 -3.842 1.00 96.00 251 VAL A C 1
ATOM 1959 O O . VAL A 1 251 ? -11.902 7.212 -2.908 1.00 96.00 251 VAL A O 1
ATOM 1962 N N . LEU A 1 252 ? -9.777 7.339 -3.639 1.00 95.62 252 LEU A N 1
ATOM 1963 C CA . LEU A 1 252 ? -9.175 7.469 -2.315 1.00 95.62 252 LEU A CA 1
ATOM 1964 C C . LEU A 1 252 ? -9.640 8.758 -1.623 1.00 95.62 252 LEU A C 1
ATOM 1966 O O . LEU A 1 252 ? -10.046 8.720 -0.461 1.00 95.62 252 LEU A O 1
ATOM 1970 N N . GLY A 1 253 ? -9.660 9.881 -2.346 1.00 96.50 253 GLY A N 1
ATOM 1971 C CA . GLY A 1 253 ? -10.152 11.166 -1.851 1.00 96.50 253 GLY A CA 1
ATOM 1972 C C . GLY A 1 253 ? -11.626 11.117 -1.438 1.00 96.50 253 GLY A C 1
ATOM 1973 O O . GLY A 1 253 ? -11.996 11.649 -0.387 1.00 96.50 253 GLY A O 1
ATOM 1974 N N . LEU A 1 254 ? -12.471 10.411 -2.199 1.00 96.81 254 LEU A N 1
ATOM 1975 C CA . LEU A 1 254 ? -13.868 10.168 -1.820 1.00 96.81 254 LEU A CA 1
ATOM 1976 C C . LEU A 1 254 ? -13.979 9.340 -0.528 1.00 96.81 254 LEU A C 1
ATOM 1978 O O . LEU A 1 254 ? -14.796 9.670 0.340 1.00 96.81 254 LEU A O 1
ATOM 1982 N N . GLY A 1 255 ? -13.141 8.311 -0.371 1.00 95.88 255 GLY A N 1
ATOM 1983 C CA . GLY A 1 255 ? -13.077 7.495 0.844 1.00 95.88 255 GLY A CA 1
ATOM 1984 C C . GLY A 1 255 ? -12.627 8.285 2.074 1.00 95.88 255 GLY A C 1
ATOM 1985 O O . GLY A 1 255 ? -13.289 8.236 3.115 1.00 95.88 255 GLY A O 1
ATOM 1986 N N . ILE A 1 256 ? -11.576 9.099 1.940 1.00 96.00 256 ILE A N 1
ATOM 1987 C CA . ILE A 1 256 ? -11.089 10.003 2.995 1.00 96.00 256 ILE A CA 1
ATOM 1988 C C . ILE A 1 256 ? -12.174 11.013 3.381 1.00 96.00 256 ILE A C 1
ATOM 1990 O O . ILE A 1 256 ? -12.453 11.196 4.564 1.00 96.00 256 ILE A O 1
ATOM 1994 N N . ARG A 1 257 ? -12.850 11.630 2.402 1.00 96.12 257 ARG A N 1
ATOM 1995 C CA . ARG A 1 257 ? -13.953 12.572 2.658 1.00 96.12 257 ARG A CA 1
ATOM 1996 C C . ARG A 1 257 ? -15.093 11.909 3.429 1.00 96.12 257 ARG A C 1
ATOM 1998 O O . ARG A 1 257 ? -15.666 12.536 4.322 1.00 96.12 257 ARG A O 1
ATOM 2005 N N . LYS A 1 258 ? -15.442 10.665 3.090 1.00 95.12 258 LYS A N 1
ATOM 2006 C CA . LYS A 1 258 ? -16.462 9.891 3.809 1.00 95.12 258 LYS A CA 1
ATOM 2007 C C . LYS A 1 258 ? -16.031 9.614 5.251 1.00 95.12 258 LYS A C 1
ATOM 2009 O O . LYS A 1 258 ? -16.821 9.854 6.161 1.00 95.12 258 LYS A O 1
ATOM 2014 N N . PHE A 1 259 ? -14.788 9.181 5.453 1.00 95.06 259 PHE A N 1
ATOM 2015 C CA . PHE A 1 259 ? -14.231 8.915 6.778 1.00 95.06 259 PHE A CA 1
ATOM 2016 C C . PHE A 1 259 ? -14.172 10.178 7.652 1.00 95.06 259 PHE A C 1
ATOM 2018 O O . PHE A 1 259 ? -14.668 10.174 8.775 1.00 95.06 259 PHE A O 1
ATOM 2025 N N . TRP A 1 260 ? -13.667 11.291 7.111 1.00 94.62 260 TRP A N 1
ATOM 2026 C CA . TRP A 1 260 ? -13.593 12.576 7.812 1.00 94.62 260 TRP A CA 1
ATOM 2027 C C . TRP A 1 260 ? -14.966 13.077 8.269 1.00 94.62 260 TRP A C 1
ATOM 2029 O O . TRP A 1 260 ? -15.125 13.504 9.411 1.00 94.62 260 TRP A O 1
ATOM 2039 N N . LYS A 1 261 ? -15.987 12.991 7.403 1.00 93.81 261 LYS A N 1
ATOM 2040 C CA . LYS A 1 261 ? -17.369 13.337 7.778 1.00 93.81 261 LYS A CA 1
ATOM 2041 C C . LYS A 1 261 ? -17.880 12.477 8.934 1.00 93.81 261 LYS A C 1
ATOM 2043 O O . LYS A 1 261 ? -18.539 13.001 9.828 1.00 93.81 261 LYS A O 1
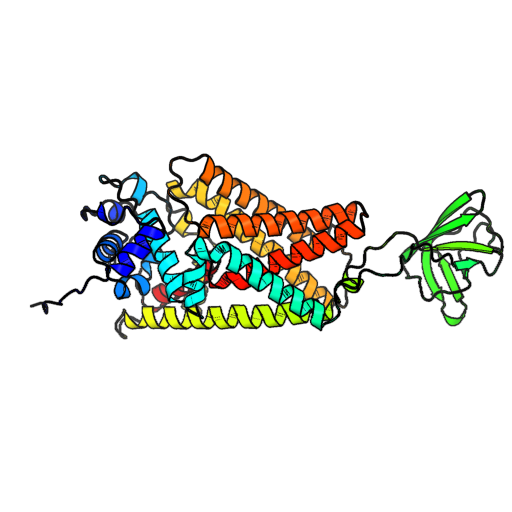ATOM 2048 N N . GLY A 1 262 ? -17.556 11.186 8.916 1.00 92.31 262 GLY A N 1
ATOM 2049 C CA . GLY A 1 262 ? -17.869 10.252 9.990 1.00 92.31 262 GLY A CA 1
ATOM 2050 C C . GLY A 1 262 ? -17.248 10.663 11.326 1.00 92.31 262 GLY A C 1
ATOM 2051 O O . GLY A 1 262 ? -17.967 10.843 12.309 1.00 92.31 262 GLY A O 1
ATOM 2052 N N . LEU A 1 263 ? -15.939 10.927 11.339 1.00 91.06 263 LEU A N 1
ATOM 2053 C CA . LEU A 1 263 ? -15.225 11.419 12.522 1.00 91.06 263 LEU A CA 1
ATOM 2054 C C . LEU A 1 263 ? -15.809 12.740 13.045 1.00 91.06 263 LEU A C 1
ATOM 2056 O O . LEU A 1 263 ? -16.080 12.868 14.236 1.00 91.06 263 LEU A O 1
ATOM 2060 N N . MET A 1 264 ? -16.068 13.710 12.165 1.00 89.38 264 MET A N 1
ATOM 2061 C CA . MET A 1 264 ? -16.633 15.007 12.558 1.00 89.38 264 MET A CA 1
ATOM 2062 C C . MET A 1 264 ? -18.052 14.904 13.124 1.00 89.38 264 MET A C 1
ATOM 2064 O O . MET A 1 264 ? -18.418 15.709 13.970 1.00 89.38 264 MET A O 1
ATOM 2068 N N . SER A 1 265 ? -18.841 13.911 12.706 1.00 86.50 265 SER A N 1
ATOM 2069 C CA . SER A 1 265 ? -20.172 13.675 13.283 1.00 86.50 265 SER A CA 1
ATOM 2070 C C . SER A 1 265 ? -20.134 13.123 14.714 1.00 86.50 265 SER A C 1
ATOM 2072 O O . SER A 1 265 ? -21.146 13.151 15.408 1.00 86.50 265 SER A O 1
ATOM 2074 N N . SER A 1 266 ? -18.974 12.624 15.159 1.00 77.19 266 SER A N 1
ATOM 2075 C CA . SER A 1 266 ? -18.814 11.962 16.456 1.00 77.19 266 SER A CA 1
ATOM 2076 C C . SER A 1 266 ? -18.478 12.906 17.617 1.00 77.19 266 SER A C 1
ATOM 2078 O O . SER A 1 266 ? -18.480 12.458 18.764 1.00 77.19 266 SER A O 1
ATOM 2080 N N . VAL A 1 267 ? -18.197 14.191 17.356 1.00 74.00 267 VAL A N 1
ATOM 2081 C CA . VAL A 1 267 ? -17.771 15.154 18.387 1.00 74.00 267 VAL A CA 1
ATOM 2082 C C . VAL A 1 267 ? -18.495 16.506 18.243 1.00 74.00 267 VAL A C 1
ATOM 2084 O O . VAL A 1 267 ? -18.669 16.976 17.118 1.00 74.00 267 VAL A O 1
ATOM 2087 N N . PRO A 1 268 ? -18.920 17.151 19.354 1.00 67.56 268 PRO A N 1
ATOM 2088 C CA . PRO A 1 268 ? -19.520 18.485 19.330 1.00 67.56 268 PRO A CA 1
ATOM 2089 C C . PRO A 1 268 ? -18.585 19.555 18.757 1.00 67.56 268 PRO A C 1
ATOM 2091 O O . PRO A 1 268 ? -17.375 19.519 18.957 1.00 67.56 268 PRO A O 1
ATOM 2094 N N . GLU A 1 269 ? -19.152 20.574 18.113 1.00 61.84 269 GLU A N 1
ATOM 2095 C CA . GLU A 1 269 ? -18.385 21.627 17.432 1.00 61.84 269 GLU A CA 1
ATOM 2096 C C . GLU A 1 269 ? -17.479 22.459 18.363 1.00 61.84 269 GLU A C 1
ATOM 2098 O O . GLU A 1 269 ? -16.489 23.042 17.922 1.00 61.84 269 GLU A O 1
ATOM 2103 N N . THR A 1 270 ? -17.781 22.454 19.663 1.00 59.53 270 THR A N 1
ATOM 2104 C CA . THR A 1 270 ? -17.066 23.164 20.733 1.00 59.53 270 THR A CA 1
ATOM 2105 C C . THR A 1 270 ? -15.710 22.554 21.102 1.00 59.53 270 THR A C 1
ATOM 2107 O O . THR A 1 270 ? -15.016 23.105 21.949 1.00 59.53 270 THR A O 1
ATOM 2110 N N . SER A 1 271 ? -15.316 21.427 20.506 1.00 67.19 271 SER A N 1
ATOM 2111 C CA . SER A 1 271 ? -14.075 20.714 20.837 1.00 67.19 271 SER A CA 1
ATOM 2112 C C . SER A 1 271 ? -12.858 21.114 19.983 1.00 67.19 271 SER A C 1
ATOM 2114 O O . SER A 1 271 ? -11.861 20.403 19.987 1.00 67.19 271 SER A O 1
ATOM 2116 N N . ARG A 1 272 ? -12.923 22.166 19.159 1.00 78.19 272 ARG A N 1
ATOM 2117 C CA . ARG A 1 272 ? -11.839 22.504 18.212 1.00 78.19 272 ARG A CA 1
ATOM 2118 C C . ARG A 1 272 ? -10.701 23.261 18.906 1.00 78.19 272 ARG A C 1
ATOM 2120 O O . ARG A 1 272 ? -10.951 24.226 19.620 1.00 78.19 272 ARG A O 1
ATOM 2127 N N . THR A 1 273 ? -9.448 22.885 18.638 1.00 73.81 273 THR A N 1
ATOM 2128 C CA . THR A 1 273 ? -8.239 23.412 19.319 1.00 73.81 273 THR A CA 1
ATOM 2129 C C . THR A 1 273 ? -7.784 24.802 18.855 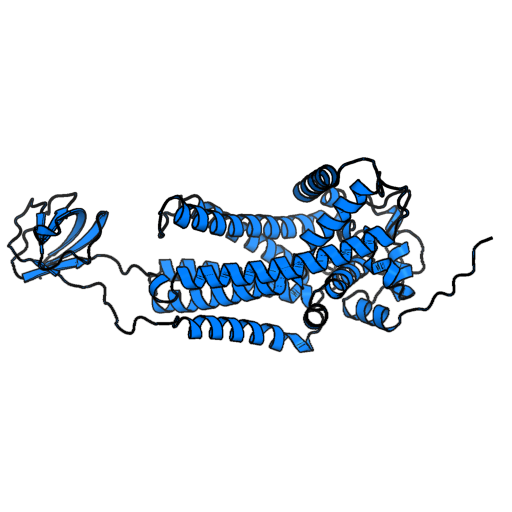1.00 73.81 273 THR A C 1
ATOM 2131 O O . THR A 1 273 ? -6.687 25.238 19.193 1.00 73.81 273 THR A O 1
ATOM 2134 N N . GLY A 1 274 ? -8.586 25.515 18.055 1.00 79.44 274 GLY A N 1
ATOM 2135 C CA . GLY A 1 274 ? -8.229 26.816 17.468 1.00 79.44 274 GLY A CA 1
ATOM 2136 C C . GLY A 1 274 ? -7.112 26.767 16.411 1.00 79.44 274 GLY A C 1
ATOM 2137 O O . GLY A 1 274 ? -6.901 27.751 15.706 1.00 79.44 274 GLY A O 1
ATOM 2138 N N . LEU A 1 275 ? -6.426 25.629 16.261 1.00 84.75 275 LEU A N 1
ATOM 2139 C CA . LEU A 1 275 ? -5.417 25.383 15.235 1.00 84.75 275 LEU A CA 1
ATOM 2140 C C . LEU A 1 275 ? -6.046 25.288 13.841 1.00 84.75 275 LEU A C 1
ATOM 2142 O O . LEU A 1 275 ? -7.172 24.815 13.657 1.00 84.75 275 LEU A O 1
ATOM 2146 N N . THR A 1 276 ? -5.282 25.698 12.830 1.00 90.81 276 THR A N 1
ATOM 2147 C CA . THR A 1 276 ? -5.682 25.497 11.433 1.00 90.81 276 THR A CA 1
ATOM 2148 C C . THR A 1 276 ? -5.515 24.030 11.033 1.00 90.81 276 THR A C 1
ATOM 2150 O O . THR A 1 276 ? -4.610 23.339 11.503 1.00 90.81 276 THR A O 1
ATOM 2153 N N . LEU A 1 277 ? -6.345 23.554 10.098 1.00 90.00 277 LEU A N 1
ATOM 2154 C CA . LEU A 1 277 ? -6.238 22.184 9.576 1.00 90.00 277 LEU A CA 1
ATOM 2155 C C . LEU A 1 277 ? -4.848 21.880 9.000 1.00 90.00 277 LEU A C 1
ATOM 2157 O O . LEU A 1 277 ? -4.355 20.767 9.156 1.00 90.00 277 LEU A O 1
ATOM 2161 N N . PHE A 1 278 ? -4.201 22.867 8.376 1.00 92.00 278 PHE A N 1
ATOM 2162 C CA . PHE A 1 278 ? -2.854 22.713 7.831 1.00 92.00 278 PHE A CA 1
ATOM 2163 C C . PHE A 1 278 ? -1.816 22.450 8.929 1.00 92.00 278 PHE A C 1
ATOM 2165 O O . PHE A 1 278 ? -1.013 21.530 8.802 1.00 92.00 278 PHE A O 1
ATOM 2172 N N . GLN A 1 279 ? -1.864 23.191 10.040 1.00 91.81 279 GLN A N 1
ATOM 2173 C CA . GLN A 1 279 ? -0.965 22.960 11.177 1.00 91.81 279 GLN A CA 1
ATOM 2174 C C . GLN A 1 279 ? -1.160 21.562 11.780 1.00 91.81 279 GLN A C 1
ATOM 2176 O O . GLN A 1 279 ? -0.178 20.870 12.048 1.00 91.81 279 GLN A O 1
ATOM 2181 N N . CYS A 1 280 ? -2.411 21.120 11.940 1.00 92.00 280 CYS A N 1
ATOM 2182 C CA . CYS A 1 280 ? -2.725 19.774 12.429 1.00 92.00 280 CYS A CA 1
ATOM 2183 C C . CYS A 1 280 ? -2.222 18.680 11.477 1.00 92.00 280 CYS A C 1
ATOM 2185 O O . CYS A 1 280 ? -1.684 17.671 11.930 1.00 92.00 280 CYS A O 1
ATOM 2187 N N . LEU A 1 281 ? -2.365 18.888 10.164 1.00 93.69 281 LEU A N 1
ATOM 2188 C CA . LEU A 1 281 ? -1.874 17.962 9.147 1.00 93.69 281 LEU A CA 1
ATOM 2189 C C . LEU A 1 281 ? -0.349 17.841 9.204 1.00 93.69 281 LEU A C 1
ATOM 2191 O O . LEU A 1 281 ? 0.176 16.732 9.239 1.00 93.69 281 LEU A O 1
ATOM 2195 N N . VAL A 1 282 ? 0.364 18.969 9.256 1.00 92.38 282 VAL A N 1
ATOM 2196 C CA . VAL A 1 282 ? 1.831 18.990 9.352 1.00 92.38 282 VAL A CA 1
ATOM 2197 C C . VAL A 1 282 ? 2.300 18.258 10.612 1.00 92.38 282 VAL A C 1
ATOM 2199 O O . VAL A 1 282 ? 3.204 17.424 10.534 1.00 92.38 282 VAL A O 1
ATOM 2202 N N . ALA A 1 283 ? 1.656 18.503 11.757 1.00 90.00 283 ALA A N 1
ATOM 2203 C CA . ALA A 1 283 ? 1.957 17.791 12.998 1.00 90.00 283 ALA A CA 1
ATOM 2204 C C . ALA A 1 283 ? 1.774 16.268 12.849 1.00 90.00 283 ALA A C 1
ATOM 2206 O O . ALA A 1 283 ? 2.684 15.507 13.186 1.00 90.00 283 ALA A O 1
ATOM 2207 N N . ALA A 1 284 ? 0.653 15.829 12.267 1.00 90.62 284 ALA A N 1
ATOM 2208 C CA . ALA A 1 284 ? 0.372 14.417 12.015 1.00 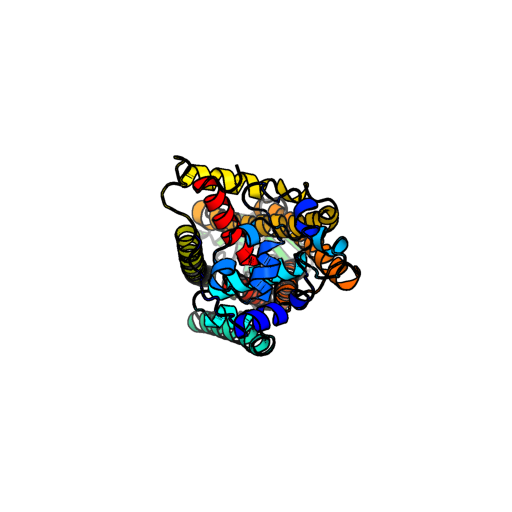90.62 284 ALA A CA 1
ATOM 2209 C C . ALA A 1 284 ? 1.387 13.766 11.058 1.00 90.62 284 ALA A C 1
ATOM 2211 O O . ALA A 1 284 ? 1.823 12.638 11.294 1.00 90.62 284 ALA A O 1
ATOM 2212 N N . VAL A 1 285 ? 1.814 14.471 10.004 1.00 91.50 285 VAL A N 1
ATOM 2213 C CA . VAL A 1 285 ? 2.849 13.979 9.078 1.00 91.50 285 VAL A CA 1
ATOM 2214 C C . VAL A 1 285 ? 4.165 13.735 9.816 1.00 91.50 285 VAL A C 1
ATOM 2216 O O . VAL A 1 285 ? 4.746 12.658 9.678 1.00 91.50 285 VAL A O 1
ATOM 2219 N N . PHE A 1 286 ? 4.630 14.689 10.629 1.00 89.31 286 PHE A N 1
ATOM 2220 C CA . PHE A 1 286 ? 5.882 14.529 11.377 1.00 89.31 286 PHE A CA 1
ATOM 2221 C C . PHE A 1 286 ? 5.807 13.428 12.441 1.00 89.31 286 PHE A C 1
ATOM 2223 O O . PHE A 1 286 ? 6.794 12.715 12.646 1.00 89.31 286 PHE A O 1
ATOM 2230 N N . GLU A 1 287 ? 4.659 13.270 13.103 1.00 86.75 287 GLU A N 1
ATOM 2231 C CA . GLU A 1 287 ? 4.416 12.180 14.053 1.00 86.75 287 GLU A CA 1
ATOM 2232 C C . GLU A 1 287 ? 4.558 10.808 13.372 1.00 86.75 287 GLU A C 1
ATOM 2234 O O . GLU A 1 287 ? 5.286 9.934 13.860 1.00 86.75 287 GLU A O 1
ATOM 2239 N N . ILE A 1 288 ? 3.899 10.637 12.221 1.00 86.88 288 ILE A N 1
ATOM 2240 C CA . ILE A 1 288 ? 3.903 9.389 11.452 1.00 86.88 288 ILE A CA 1
ATOM 2241 C C . ILE A 1 288 ? 5.290 9.118 10.865 1.00 86.88 288 ILE A C 1
ATOM 2243 O O . ILE A 1 288 ? 5.797 8.006 11.006 1.00 86.88 288 ILE A O 1
ATOM 2247 N N . ALA A 1 289 ? 5.936 10.122 10.268 1.00 82.69 289 ALA A N 1
ATOM 2248 C CA . ALA A 1 289 ? 7.249 9.972 9.641 1.00 82.69 289 ALA A CA 1
ATOM 2249 C C . ALA A 1 289 ? 8.313 9.474 10.633 1.00 82.69 289 ALA A C 1
ATOM 2251 O O . ALA A 1 289 ? 9.091 8.576 10.309 1.00 82.69 289 ALA A O 1
ATOM 2252 N N . LYS A 1 290 ? 8.304 9.992 11.869 1.00 82.25 290 LYS A N 1
ATOM 2253 C CA . LYS A 1 290 ? 9.233 9.577 12.936 1.00 82.25 290 LYS A CA 1
ATOM 2254 C C . LYS A 1 290 ? 8.911 8.207 13.539 1.00 82.25 290 LYS A C 1
ATOM 2256 O O . LYS A 1 290 ? 9.690 7.724 14.355 1.00 82.25 290 LYS A O 1
ATOM 2261 N N . HIS A 1 291 ? 7.762 7.607 13.207 1.00 79.38 291 HIS A N 1
ATOM 2262 C CA . HIS A 1 291 ? 7.256 6.379 13.833 1.00 79.38 291 HIS A CA 1
ATOM 2263 C C . HIS A 1 291 ? 7.293 6.433 15.375 1.00 79.38 291 HIS A C 1
ATOM 2265 O O . HIS A 1 291 ? 7.479 5.415 16.046 1.00 79.38 291 HIS A O 1
ATOM 2271 N N . ALA A 1 292 ? 7.087 7.622 15.957 1.00 75.75 292 ALA A N 1
ATOM 2272 C CA . ALA A 1 292 ? 7.347 7.895 17.375 1.00 75.75 292 ALA A CA 1
ATOM 2273 C C . ALA A 1 292 ? 6.501 7.039 18.337 1.00 75.75 292 ALA A C 1
ATOM 2275 O O . ALA A 1 292 ? 6.885 6.811 19.480 1.00 75.75 292 ALA A O 1
ATOM 2276 N N . ASN A 1 293 ? 5.348 6.546 17.879 1.00 77.00 293 ASN A N 1
ATOM 2277 C CA . ASN A 1 293 ? 4.462 5.697 18.673 1.00 77.00 293 ASN A CA 1
ATOM 2278 C C . ASN A 1 293 ? 4.797 4.201 18.593 1.00 77.00 293 ASN A C 1
ATOM 2280 O O . ASN A 1 293 ? 4.358 3.445 19.458 1.00 77.00 293 ASN A O 1
ATOM 2284 N N . PHE A 1 294 ? 5.571 3.752 17.596 1.00 74.69 294 PHE A N 1
ATOM 2285 C CA . PHE A 1 294 ? 5.985 2.347 17.505 1.00 74.69 294 PHE A CA 1
ATOM 2286 C C . PHE A 1 294 ? 7.006 1.996 18.586 1.00 74.69 294 PHE A C 1
ATOM 2288 O O . PHE A 1 294 ? 6.893 0.943 19.211 1.00 74.69 294 PHE A O 1
ATOM 2295 N N . THR A 1 295 ? 7.956 2.894 18.852 1.00 73.25 295 THR A N 1
ATOM 2296 C CA . THR A 1 295 ? 9.019 2.695 19.851 1.00 73.25 295 THR A CA 1
ATOM 2297 C C . THR A 1 295 ? 8.503 2.659 21.288 1.00 73.25 295 THR A C 1
ATOM 2299 O O . THR A 1 295 ? 9.183 2.129 22.161 1.00 73.25 295 THR A O 1
ATOM 2302 N N . LYS A 1 296 ? 7.287 3.165 21.534 1.00 78.56 296 LYS A N 1
ATOM 2303 C CA . LYS A 1 296 ? 6.632 3.120 22.848 1.00 78.56 296 LYS A CA 1
ATOM 2304 C C . LYS A 1 296 ? 6.148 1.720 23.239 1.00 78.56 296 LYS A C 1
ATOM 2306 O O . LYS A 1 296 ? 5.891 1.493 24.412 1.00 78.56 296 LYS A O 1
ATOM 2311 N N . CYS A 1 297 ? 5.998 0.798 22.286 1.00 74.44 297 CYS A N 1
ATOM 2312 C CA . CYS A 1 297 ? 5.479 -0.549 22.542 1.00 74.44 297 CYS A CA 1
ATOM 2313 C C . CYS A 1 297 ? 6.613 -1.586 22.489 1.00 74.44 297 CYS A C 1
ATOM 2315 O O . CYS A 1 297 ? 7.332 -1.655 21.494 1.00 74.44 297 CYS A O 1
ATOM 2317 N N . GLU A 1 298 ? 6.760 -2.423 23.516 1.00 70.56 298 GLU A N 1
ATOM 2318 C CA . GLU A 1 298 ? 7.909 -3.331 23.654 1.00 70.56 298 GLU A CA 1
ATOM 2319 C C . GLU A 1 298 ? 7.893 -4.484 22.633 1.00 70.56 298 GLU A C 1
ATOM 2321 O O . GLU A 1 298 ? 8.902 -4.744 21.967 1.00 70.56 298 GLU A O 1
ATOM 2326 N N . SER A 1 299 ? 6.734 -5.118 22.419 1.00 69.88 299 SER A N 1
ATOM 2327 C CA . SER A 1 299 ? 6.565 -6.212 21.441 1.00 69.88 299 SER A CA 1
ATOM 2328 C C . SER A 1 299 ? 6.663 -5.771 19.976 1.00 69.88 299 SER A C 1
ATOM 2330 O O . SER A 1 299 ? 6.719 -6.604 19.062 1.00 69.88 299 SER A O 1
ATOM 2332 N N . SER A 1 300 ? 6.709 -4.463 19.712 1.00 68.94 300 SER A N 1
ATOM 2333 C CA . SER A 1 300 ? 6.659 -3.934 18.351 1.00 68.94 300 SER A CA 1
ATOM 2334 C C . SER A 1 300 ? 7.991 -4.040 17.605 1.00 68.94 300 SER A C 1
ATOM 2336 O O . SER A 1 300 ? 7.969 -4.010 16.377 1.00 68.94 300 SER A O 1
ATOM 2338 N N . LYS A 1 301 ? 9.135 -4.213 18.292 1.00 74.12 301 LYS A N 1
ATOM 2339 C CA . LYS A 1 301 ? 10.483 -4.116 17.684 1.00 74.12 301 LYS A CA 1
ATOM 2340 C C . LYS A 1 301 ? 10.652 -4.987 16.435 1.00 74.12 301 LYS A C 1
ATOM 2342 O O . LYS A 1 301 ? 11.190 -4.537 15.430 1.00 74.12 301 LYS A O 1
ATOM 2347 N N . LYS A 1 302 ? 10.137 -6.220 16.457 1.00 70.00 302 LYS A N 1
ATOM 2348 C CA . LYS A 1 302 ? 10.189 -7.129 15.296 1.00 70.00 302 LYS A CA 1
ATOM 2349 C C . LYS A 1 302 ? 9.236 -6.710 14.162 1.00 70.00 302 LYS A C 1
ATOM 2351 O O . LYS A 1 302 ? 9.546 -6.938 13.001 1.00 70.00 302 LYS A O 1
ATOM 2356 N N . VAL A 1 303 ? 8.070 -6.126 14.478 1.00 77.25 303 VAL A N 1
ATOM 2357 C CA . VAL A 1 303 ? 7.137 -5.576 13.463 1.00 77.25 303 VAL A CA 1
ATOM 2358 C C . VAL A 1 303 ? 7.743 -4.322 12.834 1.00 77.25 303 VAL A C 1
ATOM 2360 O O . VAL A 1 303 ? 7.610 -4.099 11.635 1.00 77.25 303 VAL A O 1
ATOM 2363 N N . TYR A 1 304 ? 8.408 -3.522 13.665 1.00 83.75 304 TYR A N 1
ATOM 2364 C CA . TYR A 1 304 ? 8.937 -2.211 13.339 1.00 83.75 304 TYR A CA 1
ATOM 2365 C C . TYR A 1 304 ? 9.914 -2.270 12.168 1.00 83.75 304 TYR A C 1
ATOM 2367 O O . TYR A 1 304 ? 9.667 -1.618 11.161 1.00 83.75 304 TYR A O 1
ATOM 2375 N N . TYR A 1 305 ? 10.957 -3.103 12.240 1.00 85.69 305 TYR A N 1
ATOM 2376 C CA . TYR A 1 305 ? 11.951 -3.183 11.163 1.00 85.69 305 TYR A CA 1
ATOM 2377 C C . TYR A 1 305 ? 11.376 -3.728 9.851 1.00 85.69 305 TYR A C 1
ATOM 2379 O O . TYR A 1 305 ? 11.686 -3.197 8.788 1.00 85.69 305 TYR A O 1
ATOM 2387 N N . ALA A 1 306 ? 10.493 -4.732 9.917 1.00 88.69 306 ALA A N 1
ATOM 2388 C CA . ALA A 1 306 ? 9.828 -5.266 8.729 1.00 88.69 306 ALA A CA 1
ATOM 2389 C C . ALA A 1 306 ? 8.970 -4.193 8.035 1.00 88.69 306 ALA A C 1
ATOM 2391 O O . ALA A 1 306 ? 9.048 -4.014 6.821 1.00 88.69 306 ALA A O 1
ATOM 2392 N N . HIS A 1 307 ? 8.187 -3.437 8.813 1.00 87.31 307 HIS A N 1
ATOM 2393 C CA . HIS A 1 307 ? 7.363 -2.349 8.289 1.00 87.31 307 HIS A CA 1
ATOM 2394 C C . HIS A 1 307 ? 8.210 -1.198 7.735 1.00 87.31 307 HIS A C 1
ATOM 2396 O O . HIS A 1 307 ? 7.900 -0.673 6.671 1.00 87.31 307 HIS A O 1
ATOM 2402 N N . LEU A 1 308 ? 9.286 -0.823 8.432 1.00 89.31 308 LEU A N 1
ATOM 2403 C CA . LEU A 1 308 ? 10.168 0.273 8.037 1.00 89.31 308 LEU A CA 1
ATOM 2404 C C . LEU A 1 308 ? 10.883 -0.018 6.710 1.00 89.31 308 LEU A C 1
ATOM 2406 O O . LEU A 1 308 ? 10.944 0.858 5.850 1.00 89.31 308 LEU A O 1
ATOM 2410 N N . GLY A 1 309 ? 11.362 -1.256 6.531 1.00 93.19 309 GLY A N 1
ATOM 2411 C CA . GLY A 1 309 ? 11.967 -1.713 5.278 1.00 93.19 309 GLY A CA 1
ATOM 2412 C C . GLY A 1 309 ? 10.991 -1.644 4.104 1.00 93.19 309 GLY A C 1
ATOM 2413 O O . GLY A 1 309 ? 11.320 -1.065 3.073 1.00 93.19 309 GLY A O 1
ATOM 2414 N N . ILE A 1 310 ? 9.757 -2.135 4.286 1.00 93.31 310 ILE A N 1
ATOM 2415 C CA . ILE A 1 310 ? 8.707 -2.037 3.257 1.00 93.31 310 ILE A CA 1
ATOM 2416 C C . ILE A 1 310 ? 8.384 -0.569 2.947 1.00 93.31 310 ILE A C 1
ATOM 2418 O O . ILE A 1 310 ? 8.368 -0.180 1.784 1.00 93.31 310 ILE A O 1
ATOM 2422 N N . LEU A 1 311 ? 8.144 0.259 3.966 1.00 91.19 311 LEU A N 1
ATOM 2423 C CA . LEU A 1 311 ? 7.729 1.649 3.777 1.00 91.19 311 LEU A CA 1
ATOM 2424 C C . LEU A 1 311 ? 8.798 2.483 3.063 1.00 91.19 311 LEU A C 1
ATOM 2426 O O . LEU A 1 311 ? 8.504 3.090 2.035 1.00 91.19 311 LEU A O 1
ATOM 2430 N N . TYR A 1 312 ? 10.021 2.535 3.598 1.00 91.94 312 TYR A N 1
ATOM 2431 C CA . TYR A 1 312 ? 11.075 3.351 2.992 1.00 91.94 312 TYR A CA 1
ATOM 2432 C C . TYR A 1 312 ? 11.570 2.770 1.678 1.00 91.94 312 TYR A C 1
ATOM 2434 O O . TYR A 1 312 ? 11.930 3.536 0.790 1.00 91.94 312 TYR A O 1
ATOM 2442 N N . GLY A 1 313 ? 11.534 1.448 1.522 1.00 95.88 313 GLY A N 1
ATOM 2443 C CA . GLY A 1 313 ? 11.825 0.830 0.244 1.00 95.88 313 GLY A CA 1
ATOM 2444 C C . GLY A 1 313 ? 10.821 1.252 -0.835 1.00 95.88 313 GLY A C 1
ATOM 2445 O O . GLY A 1 313 ? 11.234 1.704 -1.898 1.00 95.88 313 GLY A O 1
ATOM 2446 N N . CYS A 1 314 ? 9.513 1.215 -0.548 1.00 94.19 314 CYS A N 1
ATOM 2447 C CA . CYS A 1 314 ? 8.490 1.690 -1.485 1.00 94.19 314 CYS A CA 1
ATOM 2448 C C . CYS A 1 314 ? 8.633 3.190 -1.778 1.00 94.19 314 CYS A C 1
ATOM 2450 O O . CYS A 1 314 ? 8.510 3.593 -2.929 1.00 94.19 314 CYS A O 1
ATOM 2452 N N . ILE A 1 315 ? 8.923 4.019 -0.766 1.00 92.69 315 ILE A N 1
ATOM 2453 C CA . ILE A 1 315 ? 9.169 5.459 -0.960 1.00 92.69 315 ILE A CA 1
ATOM 2454 C C . ILE A 1 315 ? 10.379 5.688 -1.873 1.00 92.69 315 ILE A C 1
ATOM 2456 O O . ILE A 1 315 ? 10.307 6.528 -2.765 1.00 92.69 315 ILE A O 1
ATOM 2460 N N . ALA A 1 316 ? 11.470 4.944 -1.682 1.00 95.94 316 ALA A N 1
ATOM 2461 C CA . ALA A 1 316 ? 12.659 5.056 -2.520 1.00 95.94 316 ALA A CA 1
ATOM 2462 C C . ALA A 1 316 ? 12.396 4.603 -3.966 1.00 95.94 316 ALA A C 1
ATOM 2464 O O . ALA A 1 316 ? 12.827 5.288 -4.888 1.00 95.94 316 ALA A O 1
ATOM 2465 N N . LEU A 1 317 ? 11.637 3.519 -4.175 1.00 95.31 317 LEU A N 1
ATOM 2466 C CA . LEU A 1 317 ? 11.239 3.053 -5.512 1.00 95.31 317 LEU A CA 1
ATOM 2467 C C . LEU A 1 317 ? 10.331 4.064 -6.228 1.00 95.31 317 LEU A C 1
ATOM 2469 O O . LEU A 1 317 ? 10.596 4.415 -7.373 1.00 95.31 317 LEU A O 1
ATOM 2473 N N . ILE A 1 318 ? 9.316 4.596 -5.539 1.00 93.06 318 ILE A N 1
ATOM 2474 C CA . ILE A 1 318 ? 8.462 5.672 -6.070 1.00 93.06 318 ILE A CA 1
ATOM 2475 C C . ILE A 1 318 ? 9.302 6.919 -6.377 1.00 93.06 318 ILE A C 1
ATOM 2477 O O . ILE A 1 318 ? 9.096 7.569 -7.399 1.00 93.06 318 ILE A O 1
ATOM 2481 N N . GLY A 1 319 ? 10.273 7.238 -5.516 1.00 94.00 319 GLY A N 1
ATOM 2482 C CA . GLY A 1 319 ? 11.233 8.315 -5.735 1.00 94.00 319 GLY A CA 1
ATOM 2483 C C . GLY A 1 319 ? 12.080 8.098 -6.988 1.00 94.00 319 GLY A C 1
ATOM 2484 O O . GLY A 1 319 ? 12.232 9.029 -7.768 1.00 94.00 319 GLY A O 1
ATOM 2485 N N . ALA A 1 320 ? 12.569 6.879 -7.231 1.00 93.88 320 ALA A N 1
ATOM 2486 C CA . ALA A 1 320 ? 13.315 6.541 -8.443 1.00 93.88 320 ALA A CA 1
ATOM 2487 C C . ALA A 1 320 ? 12.470 6.754 -9.710 1.00 93.88 320 ALA A C 1
ATOM 2489 O O . ALA A 1 320 ? 12.934 7.394 -10.656 1.00 93.88 320 ALA A O 1
ATOM 2490 N N . THR A 1 321 ? 11.214 6.290 -9.716 1.00 91.12 321 THR A N 1
ATOM 2491 C CA . THR A 1 321 ? 10.277 6.527 -10.827 1.00 91.12 321 THR A CA 1
ATOM 2492 C C . THR A 1 321 ? 10.003 8.020 -11.017 1.00 91.12 321 THR A C 1
ATOM 2494 O O . THR A 1 321 ? 10.090 8.523 -12.132 1.00 91.12 321 THR A O 1
ATOM 2497 N N . GLY A 1 322 ? 9.750 8.756 -9.930 1.00 91.69 322 GLY A N 1
ATOM 2498 C CA . GLY A 1 322 ? 9.508 10.199 -9.980 1.00 91.69 322 GLY A CA 1
ATOM 2499 C C . GLY A 1 322 ? 10.711 10.997 -10.491 1.00 91.69 322 GLY A C 1
ATOM 2500 O O . GLY A 1 322 ? 10.539 11.892 -11.310 1.00 91.69 322 GLY A O 1
ATOM 2501 N N . ILE A 1 323 ? 11.931 10.658 -10.061 1.00 90.88 323 ILE A N 1
ATOM 2502 C CA . ILE A 1 323 ? 13.167 11.279 -10.563 1.00 90.88 323 ILE A CA 1
ATOM 2503 C C . ILE A 1 323 ? 13.337 10.985 -12.055 1.00 90.88 323 ILE A C 1
ATOM 2505 O O . ILE A 1 323 ? 13.649 11.901 -12.805 1.00 90.88 323 ILE A O 1
ATOM 2509 N N . THR A 1 324 ? 13.084 9.747 -12.492 1.00 88.38 324 THR A N 1
ATOM 2510 C CA . THR A 1 324 ? 13.141 9.377 -13.919 1.00 88.38 324 THR A CA 1
ATOM 2511 C C . THR A 1 324 ? 12.202 10.247 -14.742 1.00 88.38 324 THR A C 1
ATOM 2513 O O . THR A 1 324 ? 12.635 10.860 -15.710 1.00 88.38 324 THR A O 1
ATOM 2516 N N . PHE A 1 325 ? 10.947 10.368 -14.304 1.00 87.88 325 PHE A N 1
ATOM 2517 C CA . PHE A 1 325 ? 9.948 11.193 -14.974 1.00 87.88 325 PHE A CA 1
ATOM 2518 C C . PHE A 1 325 ? 10.376 12.667 -15.036 1.00 87.88 325 PHE A C 1
ATOM 2520 O O . PHE A 1 325 ? 10.310 13.300 -16.084 1.00 87.88 325 PHE A O 1
ATOM 2527 N N . LEU A 1 326 ? 10.868 13.220 -13.923 1.00 89.50 326 LEU A N 1
ATOM 2528 C CA . LEU A 1 326 ? 11.343 14.604 -13.878 1.00 89.50 326 LEU A CA 1
ATOM 2529 C C . LEU A 1 326 ? 12.536 14.835 -14.813 1.00 89.50 326 LEU A C 1
ATOM 2531 O O . LEU A 1 326 ? 12.566 15.851 -15.497 1.00 89.50 326 LEU A O 1
ATOM 2535 N N . LEU A 1 327 ? 13.506 13.922 -14.854 1.00 86.00 327 LEU A N 1
ATOM 2536 C CA . LEU A 1 327 ? 14.679 14.056 -15.720 1.00 86.00 327 LEU A CA 1
ATOM 2537 C C . LEU A 1 327 ? 14.318 13.915 -17.203 1.00 86.00 327 LEU A C 1
ATOM 2539 O O . LEU A 1 327 ? 14.796 14.706 -18.011 1.00 86.00 327 LEU A O 1
ATOM 2543 N N . HIS A 1 328 ? 13.436 12.976 -17.544 1.00 83.81 328 HIS A N 1
ATOM 2544 C CA . HIS A 1 328 ? 12.954 12.802 -18.911 1.00 83.81 328 HIS A CA 1
ATOM 2545 C C . HIS A 1 328 ? 12.215 14.058 -19.394 1.00 83.81 328 HIS A C 1
ATOM 2547 O O . HIS A 1 328 ? 12.614 14.682 -20.371 1.00 83.81 328 HIS A O 1
ATOM 2553 N N . TYR A 1 329 ? 11.196 14.508 -18.656 1.00 86.00 329 TYR A N 1
ATOM 2554 C CA . TYR A 1 329 ? 10.322 15.588 -19.120 1.00 86.00 329 TYR A CA 1
ATOM 2555 C C . TYR A 1 329 ? 10.859 17.007 -18.894 1.00 86.00 329 TYR A C 1
ATOM 2557 O O . TYR A 1 329 ? 10.503 17.910 -19.648 1.00 86.00 329 TYR A O 1
ATOM 2565 N N . LEU A 1 330 ? 11.670 17.247 -17.856 1.00 87.25 330 LEU A N 1
ATOM 2566 C CA . LEU A 1 330 ? 12.192 18.593 -17.559 1.00 87.25 330 LEU A CA 1
ATOM 2567 C C . LEU A 1 330 ? 13.621 18.812 -18.051 1.00 87.25 330 LEU A C 1
ATOM 2569 O O . LEU A 1 330 ? 13.984 19.954 -18.323 1.00 87.25 330 LEU A O 1
ATOM 2573 N N . ALA A 1 331 ? 14.434 17.755 -18.115 1.00 81.69 331 ALA A N 1
ATOM 2574 C CA . ALA A 1 331 ? 15.838 17.848 -18.509 1.00 81.69 331 ALA A CA 1
ATOM 2575 C C . ALA A 1 331 ? 16.129 17.208 -19.876 1.00 81.69 331 ALA A C 1
ATOM 2577 O O . ALA A 1 331 ? 17.268 17.297 -20.325 1.00 81.69 331 ALA A O 1
ATOM 2578 N N . GLY A 1 332 ? 15.139 16.584 -20.532 1.00 77.69 332 GLY A N 1
ATOM 2579 C CA . GLY A 1 332 ? 15.317 15.921 -21.831 1.00 77.69 332 GLY A CA 1
ATOM 2580 C C . GLY A 1 332 ? 16.325 14.774 -21.783 1.00 77.69 332 GLY A C 1
ATOM 2581 O O . GLY A 1 332 ? 16.947 14.444 -22.785 1.00 77.69 332 GLY A O 1
ATOM 2582 N N . MET A 1 333 ? 16.569 14.222 -20.594 1.00 72.38 333 MET A N 1
ATOM 2583 C CA . MET A 1 333 ? 17.550 13.166 -20.403 1.00 72.38 333 MET A CA 1
ATOM 2584 C C . MET A 1 333 ? 16.838 11.814 -20.482 1.00 72.38 333 MET A C 1
ATOM 2586 O O . MET A 1 333 ? 15.967 11.512 -19.661 1.00 72.38 333 MET A O 1
ATOM 2590 N N . HIS A 1 334 ? 17.227 11.002 -21.460 1.00 71.94 334 HIS A N 1
ATOM 2591 C CA . HIS A 1 334 ? 16.623 9.701 -21.727 1.00 71.94 334 HIS A CA 1
ATOM 2592 C C . HIS A 1 334 ? 17.429 8.566 -21.081 1.00 71.94 334 HIS A C 1
ATOM 2594 O O . HIS A 1 334 ? 18.607 8.708 -20.750 1.00 71.94 334 HIS A O 1
ATOM 2600 N N . SER A 1 335 ? 16.766 7.436 -20.835 1.00 68.06 335 SER A N 1
ATOM 2601 C CA . SER A 1 335 ? 17.452 6.214 -20.407 1.00 68.06 335 SER A CA 1
ATOM 2602 C C . SER A 1 335 ? 18.225 5.612 -21.596 1.00 68.06 335 SER A C 1
ATOM 2604 O O . SER A 1 335 ? 17.811 5.860 -22.723 1.00 68.06 335 SER A O 1
ATOM 2606 N N . PRO A 1 336 ? 19.302 4.825 -21.396 1.00 66.81 336 PRO A N 1
ATOM 2607 C CA . PRO A 1 336 ? 19.713 4.149 -20.167 1.00 66.81 336 PRO A CA 1
ATOM 2608 C C . PRO A 1 336 ? 20.604 4.981 -19.232 1.00 66.81 336 PRO A C 1
ATOM 2610 O O . PRO A 1 336 ? 21.563 5.630 -19.623 1.00 66.81 336 PRO A O 1
ATOM 2613 N N . TRP A 1 337 ? 20.334 4.880 -17.929 1.00 70.50 337 TRP A N 1
ATOM 2614 C CA . TRP A 1 337 ? 21.098 5.583 -16.894 1.00 70.50 337 TRP A CA 1
ATOM 2615 C C . TRP A 1 337 ? 22.229 4.728 -16.319 1.00 70.50 337 TRP A C 1
ATOM 2617 O O . TRP A 1 337 ? 22.001 3.569 -15.952 1.00 70.50 337 TRP A O 1
ATOM 2627 N N . GLY A 1 338 ? 23.400 5.336 -16.106 1.00 72.31 338 GLY A N 1
ATOM 2628 C CA . GLY A 1 338 ? 24.516 4.708 -15.394 1.00 72.31 338 GLY A CA 1
ATOM 2629 C C . GLY A 1 338 ? 24.154 4.273 -13.965 1.00 72.31 338 GLY A C 1
ATOM 2630 O O . GLY A 1 338 ? 23.276 4.853 -13.320 1.00 72.31 338 GLY A O 1
ATOM 2631 N N . ILE A 1 339 ? 24.850 3.258 -13.438 1.00 76.00 339 ILE A N 1
ATOM 2632 C CA . ILE A 1 339 ? 24.558 2.631 -12.128 1.00 76.00 339 ILE A CA 1
ATOM 2633 C C . ILE A 1 339 ? 24.636 3.632 -10.962 1.00 76.00 339 ILE A C 1
ATOM 2635 O O . ILE A 1 339 ? 23.885 3.520 -9.995 1.00 76.00 339 ILE A O 1
ATOM 2639 N N . LEU A 1 340 ? 25.514 4.631 -11.067 1.00 80.25 340 LEU A N 1
ATOM 2640 C CA . LEU A 1 340 ? 25.704 5.673 -10.053 1.00 80.25 340 LEU A CA 1
ATOM 2641 C C . LEU A 1 340 ? 24.746 6.865 -10.205 1.00 80.25 340 LEU A C 1
ATOM 2643 O O . LEU A 1 340 ? 24.819 7.813 -9.425 1.00 80.25 340 LEU A O 1
ATOM 2647 N N . SER A 1 341 ? 23.841 6.842 -11.188 1.00 83.56 341 SER A N 1
ATOM 2648 C CA . SER A 1 341 ? 22.808 7.872 -11.316 1.00 83.56 341 SER A CA 1
ATOM 2649 C C . SER A 1 341 ? 21.867 7.867 -10.108 1.00 83.56 341 SER A C 1
ATOM 2651 O O . SER A 1 341 ? 21.609 6.826 -9.496 1.00 83.56 341 SER A O 1
ATOM 2653 N N . ALA A 1 342 ? 21.298 9.033 -9.788 1.00 86.88 342 ALA A N 1
ATOM 2654 C CA . ALA A 1 342 ? 20.353 9.177 -8.682 1.00 86.88 342 ALA A CA 1
ATOM 2655 C C . ALA A 1 342 ? 19.191 8.170 -8.786 1.00 86.88 342 ALA A C 1
ATOM 2657 O O . ALA A 1 342 ? 18.879 7.484 -7.813 1.00 86.88 342 ALA A O 1
ATOM 2658 N N . THR A 1 343 ? 18.617 8.005 -9.980 1.00 88.81 343 THR A N 1
ATOM 2659 C CA . THR A 1 343 ? 17.559 7.026 -10.259 1.00 88.81 343 THR A CA 1
ATOM 2660 C C . THR A 1 343 ? 17.965 5.603 -9.874 1.00 88.81 343 THR A C 1
ATOM 2662 O O . THR A 1 343 ? 17.232 4.925 -9.150 1.00 88.81 343 THR A O 1
ATOM 2665 N N . LYS A 1 344 ? 19.137 5.135 -10.326 1.00 88.38 344 LYS A N 1
ATOM 2666 C CA . LYS A 1 344 ? 19.592 3.760 -10.071 1.00 88.38 344 LYS A CA 1
ATOM 2667 C C . LYS A 1 344 ? 19.954 3.536 -8.604 1.00 88.38 344 LYS A C 1
ATOM 2669 O O . LYS A 1 344 ? 19.592 2.496 -8.057 1.00 88.38 344 LYS A O 1
ATOM 2674 N N . ILE A 1 345 ? 20.565 4.517 -7.937 1.00 91.94 345 ILE A N 1
ATOM 2675 C CA . ILE A 1 345 ? 20.860 4.446 -6.497 1.00 91.94 345 ILE A CA 1
ATOM 2676 C C . ILE A 1 345 ? 19.568 4.269 -5.690 1.00 91.94 345 ILE A C 1
ATOM 2678 O O . ILE A 1 345 ? 19.471 3.353 -4.868 1.00 91.94 345 ILE A O 1
ATOM 2682 N N . PHE A 1 346 ? 18.555 5.105 -5.943 1.00 94.44 346 PHE A N 1
ATOM 2683 C CA . PHE A 1 346 ? 17.261 4.999 -5.264 1.00 94.44 346 PHE A CA 1
ATOM 2684 C C . PHE A 1 346 ? 16.569 3.666 -5.566 1.00 94.44 346 PHE A C 1
ATOM 2686 O O . PHE A 1 346 ? 16.017 3.051 -4.653 1.00 94.44 346 PHE A O 1
ATOM 2693 N N . ALA A 1 347 ? 16.647 3.181 -6.809 1.00 94.12 347 ALA A N 1
ATOM 2694 C CA . ALA A 1 347 ? 16.076 1.896 -7.197 1.00 94.12 347 ALA A CA 1
ATOM 2695 C C . ALA A 1 347 ? 16.743 0.710 -6.474 1.00 94.12 347 ALA A C 1
ATOM 2697 O O . ALA A 1 347 ? 16.043 -0.159 -5.950 1.00 94.12 347 ALA A O 1
ATOM 2698 N N . ILE A 1 348 ? 18.078 0.682 -6.386 1.00 94.00 348 ILE A N 1
ATOM 2699 C CA . ILE A 1 348 ? 18.835 -0.392 -5.719 1.00 94.00 348 ILE A CA 1
ATOM 2700 C C . ILE A 1 348 ? 18.572 -0.381 -4.210 1.00 94.00 348 ILE A C 1
ATOM 2702 O O . ILE A 1 348 ? 18.213 -1.414 -3.638 1.00 94.00 348 ILE A O 1
ATOM 2706 N N . ILE A 1 349 ? 18.691 0.787 -3.565 1.00 95.94 349 ILE A N 1
ATOM 2707 C CA . ILE A 1 349 ? 18.416 0.939 -2.127 1.00 95.94 349 ILE A CA 1
ATOM 2708 C C . ILE A 1 349 ? 16.959 0.568 -1.832 1.00 95.94 349 ILE A C 1
ATOM 2710 O O . ILE A 1 349 ? 16.687 -0.189 -0.899 1.00 95.94 349 ILE A O 1
ATOM 2714 N N . GLY A 1 350 ? 16.025 1.062 -2.647 1.00 97.06 350 GLY A N 1
ATOM 2715 C CA . GLY A 1 350 ? 14.603 0.775 -2.514 1.00 97.06 350 GLY A CA 1
ATOM 2716 C C . GLY A 1 350 ? 14.300 -0.716 -2.617 1.00 97.06 350 GLY A C 1
ATOM 2717 O O . GLY A 1 350 ? 13.670 -1.277 -1.720 1.00 97.06 350 GLY A O 1
ATOM 2718 N N . THR A 1 351 ? 14.825 -1.379 -3.649 1.00 96.50 351 THR A N 1
ATOM 2719 C CA . THR A 1 351 ? 14.656 -2.825 -3.872 1.00 96.50 351 THR A CA 1
ATOM 2720 C C . THR A 1 351 ? 15.208 -3.639 -2.705 1.00 96.50 351 THR A C 1
ATOM 2722 O O . THR A 1 351 ? 14.529 -4.545 -2.215 1.00 96.50 351 THR A O 1
ATOM 2725 N N . ALA A 1 352 ? 16.401 -3.299 -2.206 1.00 96.50 352 ALA A N 1
ATOM 2726 C CA . ALA A 1 352 ? 17.013 -3.982 -1.069 1.00 96.50 352 ALA A CA 1
ATOM 2727 C C . ALA A 1 352 ? 16.172 -3.836 0.212 1.00 96.50 352 ALA A C 1
ATOM 2729 O O . ALA A 1 352 ? 15.905 -4.827 0.897 1.00 96.50 352 ALA A O 1
ATOM 2730 N N . LEU A 1 353 ? 15.702 -2.619 0.512 1.00 96.94 353 LEU A N 1
ATOM 2731 C CA . LEU A 1 353 ? 14.885 -2.340 1.695 1.00 96.94 353 LEU A CA 1
ATOM 2732 C C . LEU A 1 353 ? 13.522 -3.042 1.644 1.00 96.94 353 LEU A C 1
ATOM 2734 O O . LEU A 1 353 ? 13.146 -3.688 2.631 1.00 96.94 353 LEU A O 1
ATOM 2738 N N . VAL A 1 354 ? 12.800 -2.972 0.514 1.00 96.56 354 VAL A N 1
ATOM 2739 C CA . VAL A 1 354 ? 11.508 -3.671 0.380 1.00 96.56 354 VAL A CA 1
ATOM 2740 C C . VAL A 1 354 ? 11.711 -5.177 0.480 1.00 96.56 354 VAL A C 1
ATOM 2742 O O . VAL A 1 354 ? 10.971 -5.831 1.210 1.00 96.56 354 VAL A O 1
ATOM 2745 N N . SER A 1 355 ? 12.727 -5.732 -0.187 1.00 96.19 355 SER A N 1
ATOM 2746 C CA . SER A 1 355 ? 13.004 -7.175 -0.159 1.00 96.19 355 SER A CA 1
ATOM 2747 C C . SER A 1 355 ? 13.304 -7.672 1.255 1.00 96.19 355 SER A C 1
ATOM 2749 O O . SER A 1 355 ? 12.713 -8.657 1.701 1.00 96.19 355 SER A O 1
ATOM 2751 N N . ALA A 1 356 ? 14.152 -6.959 2.003 1.00 95.44 356 ALA A N 1
ATOM 2752 C CA . ALA A 1 356 ? 14.444 -7.282 3.399 1.00 95.44 356 ALA A CA 1
ATOM 2753 C C . ALA A 1 356 ? 13.194 -7.166 4.290 1.00 95.44 356 ALA A C 1
ATOM 2755 O O . ALA A 1 356 ? 12.923 -8.045 5.113 1.00 95.44 356 ALA A O 1
ATOM 2756 N N . GLY A 1 357 ? 12.398 -6.108 4.107 1.00 95.00 357 GLY A N 1
ATOM 2757 C CA . GLY A 1 357 ? 11.154 -5.900 4.845 1.00 95.00 357 GLY A CA 1
ATOM 2758 C C . GLY A 1 357 ? 10.105 -6.985 4.570 1.00 95.00 357 GLY A C 1
ATOM 2759 O O . GLY A 1 357 ? 9.504 -7.513 5.509 1.00 95.00 357 GLY A O 1
ATOM 2760 N N . LEU A 1 358 ? 9.930 -7.370 3.301 1.00 94.75 358 LEU A N 1
ATOM 2761 C CA . LEU A 1 358 ? 9.062 -8.466 2.867 1.00 94.75 358 LEU A CA 1
ATOM 2762 C C . LEU A 1 358 ? 9.515 -9.802 3.451 1.00 94.75 358 LEU A C 1
ATOM 2764 O O . LEU A 1 358 ? 8.696 -10.517 4.029 1.00 94.75 358 LEU A O 1
ATOM 2768 N N . PHE A 1 359 ? 10.811 -10.113 3.358 1.00 93.81 359 PHE A N 1
ATOM 2769 C CA . PHE A 1 359 ? 11.376 -11.332 3.927 1.00 93.81 359 PHE A CA 1
ATOM 2770 C C . PHE A 1 359 ? 11.075 -11.432 5.426 1.00 93.81 359 PHE A C 1
ATOM 2772 O O . PHE A 1 359 ? 10.504 -12.426 5.872 1.00 93.81 359 PHE A O 1
ATOM 2779 N N . LEU A 1 360 ? 11.359 -10.378 6.199 1.00 91.62 360 LEU A N 1
ATOM 2780 C CA . LEU A 1 360 ? 11.070 -10.345 7.635 1.00 91.62 360 LEU A CA 1
ATOM 2781 C C . LEU A 1 360 ? 9.566 -10.469 7.931 1.00 91.62 360 LEU A C 1
ATOM 2783 O O . LEU A 1 360 ? 9.172 -11.168 8.868 1.00 91.62 360 LEU A O 1
ATOM 2787 N N . ALA A 1 361 ? 8.713 -9.812 7.139 1.00 90.25 361 ALA A N 1
ATOM 2788 C CA . ALA A 1 361 ? 7.264 -9.857 7.307 1.00 90.25 361 ALA A CA 1
ATOM 2789 C C . ALA A 1 361 ? 6.677 -11.253 7.029 1.00 90.25 361 ALA A C 1
ATOM 2791 O O . ALA A 1 361 ? 5.782 -11.689 7.764 1.00 90.25 361 ALA A O 1
ATOM 2792 N N . ILE A 1 362 ? 7.165 -11.938 5.992 1.00 91.50 362 ILE A N 1
ATOM 2793 C CA . ILE A 1 362 ? 6.742 -13.289 5.603 1.00 91.50 362 ILE A CA 1
ATOM 2794 C C . ILE A 1 362 ? 7.302 -14.316 6.586 1.00 91.50 362 ILE A C 1
ATOM 2796 O O . ILE A 1 362 ? 6.532 -15.102 7.138 1.00 91.50 362 ILE A O 1
ATOM 2800 N N . TYR A 1 363 ? 8.605 -14.259 6.878 1.00 89.81 363 TYR A N 1
ATOM 2801 C CA . TYR A 1 363 ? 9.266 -15.156 7.827 1.00 89.81 363 TYR A CA 1
ATOM 2802 C C . TYR A 1 363 ? 8.554 -15.146 9.175 1.00 89.81 363 TYR A C 1
ATOM 2804 O O . TYR A 1 363 ? 8.183 -16.197 9.691 1.00 89.81 363 TYR A O 1
ATOM 2812 N N . ARG A 1 364 ? 8.257 -13.957 9.712 1.00 85.94 364 ARG A N 1
ATOM 2813 C CA . ARG A 1 364 ? 7.513 -13.839 10.967 1.00 85.94 364 ARG A CA 1
ATOM 2814 C C . ARG A 1 364 ? 6.147 -14.520 10.898 1.00 85.94 364 ARG A C 1
ATOM 2816 O O . ARG A 1 364 ? 5.769 -15.197 11.839 1.00 85.94 364 ARG A O 1
ATOM 2823 N N . ARG A 1 365 ? 5.392 -14.349 9.814 1.00 86.19 365 ARG A N 1
ATOM 2824 C CA . ARG A 1 365 ? 4.049 -14.947 9.698 1.00 86.19 365 ARG A CA 1
ATOM 2825 C C . ARG A 1 365 ? 4.069 -16.467 9.599 1.00 86.19 365 ARG A C 1
ATOM 2827 O O . ARG A 1 365 ? 3.081 -17.089 9.971 1.00 86.19 365 ARG A O 1
ATOM 2834 N N . LEU A 1 366 ? 5.154 -17.039 9.082 1.00 87.50 366 LEU A N 1
ATOM 2835 C CA . LEU A 1 366 ? 5.310 -18.484 8.927 1.00 87.50 366 LEU A CA 1
ATOM 2836 C C . LEU A 1 366 ? 5.955 -19.143 10.153 1.00 87.50 366 LEU A C 1
ATOM 2838 O O . LEU A 1 366 ? 5.612 -20.277 10.469 1.00 87.50 366 LEU A O 1
ATOM 2842 N N . ALA A 1 367 ? 6.874 -18.450 10.833 1.00 85.31 367 ALA A N 1
ATOM 2843 C CA . ALA A 1 367 ? 7.714 -19.031 11.881 1.00 85.31 367 ALA A CA 1
ATOM 2844 C C . ALA A 1 367 ? 7.363 -18.588 13.312 1.00 85.31 367 ALA A C 1
ATOM 2846 O O . ALA A 1 367 ? 7.716 -19.291 14.255 1.00 85.31 367 ALA A O 1
ATOM 2847 N N . ASP A 1 368 ? 6.712 -17.435 13.506 1.00 77.62 368 ASP A N 1
ATOM 2848 C CA . ASP A 1 368 ? 6.417 -16.900 14.841 1.00 77.62 368 ASP A CA 1
ATOM 2849 C C . ASP A 1 368 ? 4.998 -17.314 15.292 1.00 77.62 368 ASP A C 1
ATOM 2851 O O . ASP A 1 368 ? 4.013 -16.830 14.722 1.00 77.62 368 ASP A O 1
ATOM 2855 N N . PRO A 1 369 ? 4.859 -18.182 16.316 1.00 69.38 369 PRO A N 1
ATOM 2856 C CA . PRO A 1 369 ? 3.552 -18.611 16.819 1.00 69.38 369 PRO A CA 1
ATOM 2857 C C . PRO A 1 369 ? 2.740 -17.455 17.427 1.00 69.38 369 PRO A C 1
ATOM 2859 O O . PRO A 1 369 ? 1.509 -17.527 17.470 1.00 69.38 369 PRO A O 1
ATOM 2862 N N . ASP A 1 370 ? 3.402 -16.365 17.829 1.00 65.62 370 ASP A N 1
ATOM 2863 C CA . ASP A 1 370 ? 2.778 -15.176 18.414 1.00 65.62 370 ASP A CA 1
ATOM 2864 C C . ASP A 1 370 ? 2.435 -14.100 17.364 1.00 65.62 370 ASP A C 1
ATOM 2866 O O . ASP A 1 370 ? 1.943 -13.021 17.706 1.00 65.62 370 ASP A O 1
ATOM 2870 N N . ALA A 1 371 ? 2.646 -14.360 16.064 1.00 66.12 371 ALA A N 1
ATOM 2871 C CA . ALA A 1 371 ? 2.347 -13.403 14.989 1.00 66.12 371 ALA A CA 1
ATOM 2872 C C . ALA A 1 371 ? 0.848 -13.066 14.838 1.00 66.12 371 ALA A C 1
ATOM 2874 O O . ALA A 1 371 ? 0.499 -12.094 14.156 1.00 66.12 371 ALA A O 1
ATOM 2875 N N . GLY A 1 372 ? -0.030 -13.835 15.487 1.00 68.38 372 GLY A N 1
ATOM 2876 C CA . GLY A 1 372 ? -1.480 -13.701 15.388 1.00 68.38 372 GLY A CA 1
ATOM 2877 C C . GLY A 1 372 ? -2.019 -14.162 14.029 1.00 68.38 372 GLY A C 1
ATOM 2878 O O . GLY A 1 372 ? -1.281 -14.537 13.118 1.00 68.38 372 GLY A O 1
ATOM 2879 N N . LYS A 1 373 ? -3.346 -14.142 13.867 1.00 71.50 373 LYS A N 1
ATOM 2880 C CA . LYS A 1 373 ? -3.976 -14.536 12.597 1.00 71.50 373 LYS A CA 1
ATOM 2881 C C . LYS A 1 373 ? -3.733 -13.470 11.520 1.00 71.50 373 LYS A C 1
ATOM 2883 O O . LYS A 1 373 ? -3.915 -12.272 11.759 1.00 71.50 373 LYS A O 1
ATOM 2888 N N . SER A 1 374 ? -3.348 -13.915 10.325 1.00 76.12 374 SER A N 1
ATOM 2889 C CA . SER A 1 374 ? -3.263 -13.069 9.127 1.00 76.12 374 SER A CA 1
ATOM 2890 C C . SER A 1 374 ? -4.545 -13.206 8.311 1.00 76.12 374 SER A C 1
ATOM 2892 O O . SER A 1 374 ? -5.015 -14.324 8.096 1.00 76.12 374 SER A O 1
ATOM 2894 N N . SER A 1 375 ? -5.123 -12.086 7.872 1.00 76.62 375 SER A N 1
ATOM 2895 C CA . SER A 1 375 ? -6.288 -12.130 6.982 1.00 76.62 375 SER A CA 1
ATOM 2896 C C . SER A 1 375 ? -5.851 -12.381 5.538 1.00 76.62 375 SER A C 1
ATOM 2898 O O . SER A 1 375 ? -4.684 -12.205 5.183 1.00 76.62 375 SER A O 1
ATOM 2900 N N . LEU A 1 376 ? -6.789 -12.771 4.674 1.00 78.62 376 LEU A N 1
ATOM 2901 C CA . LEU A 1 376 ? -6.506 -12.945 3.246 1.00 78.62 376 LEU A CA 1
ATOM 2902 C C . LEU A 1 376 ? -5.953 -11.661 2.612 1.00 78.62 376 LEU A C 1
ATOM 2904 O O . LEU A 1 376 ? -5.031 -11.724 1.806 1.00 78.62 376 LEU A O 1
ATOM 2908 N N . GLY A 1 377 ? -6.453 -10.498 3.037 1.00 78.62 377 GLY A N 1
ATOM 2909 C CA . GLY A 1 377 ? -5.947 -9.206 2.578 1.00 78.62 377 GLY A CA 1
ATOM 2910 C C . GLY A 1 377 ? -4.499 -8.917 2.998 1.00 78.62 377 GLY A C 1
ATOM 2911 O O . GLY A 1 377 ? -3.820 -8.173 2.296 1.00 78.62 377 GLY A O 1
ATOM 2912 N N . ASP A 1 378 ? -4.004 -9.498 4.106 1.00 80.62 378 ASP A N 1
ATOM 2913 C CA . ASP A 1 378 ? -2.578 -9.403 4.475 1.00 80.62 378 ASP A CA 1
ATOM 2914 C C . ASP A 1 378 ? -1.707 -10.164 3.471 1.00 80.62 378 ASP A C 1
ATOM 2916 O O . ASP A 1 378 ? -0.709 -9.635 2.989 1.00 80.62 378 ASP A O 1
ATOM 2920 N N . TRP A 1 379 ? -2.097 -11.400 3.151 1.00 86.25 379 TRP A N 1
ATOM 2921 C CA . TRP A 1 379 ? -1.354 -12.251 2.223 1.00 86.25 379 TRP A CA 1
ATOM 2922 C C . TRP A 1 379 ? -1.410 -11.736 0.796 1.00 86.25 379 TRP A C 1
ATOM 2924 O O . TRP A 1 379 ? -0.379 -11.718 0.135 1.00 86.25 379 TRP A O 1
ATOM 2934 N N . PHE A 1 380 ? -2.573 -11.263 0.345 1.00 86.44 380 PHE A N 1
ATOM 2935 C CA . PHE A 1 380 ? -2.708 -10.671 -0.981 1.00 86.44 380 PHE A CA 1
ATOM 2936 C C . PHE A 1 380 ? -1.716 -9.524 -1.184 1.00 86.44 380 PHE A C 1
ATOM 2938 O O . PHE A 1 380 ? -0.967 -9.531 -2.153 1.00 86.44 380 PHE A O 1
ATOM 2945 N N . LEU A 1 381 ? -1.661 -8.571 -0.244 1.00 87.56 381 LEU A N 1
ATOM 2946 C CA . LEU A 1 381 ? -0.754 -7.429 -0.356 1.00 87.56 381 LEU A CA 1
ATOM 2947 C C . LEU A 1 381 ? 0.719 -7.861 -0.334 1.00 87.56 381 LEU A C 1
ATOM 2949 O O . LEU A 1 381 ? 1.508 -7.340 -1.115 1.00 87.56 381 LEU A O 1
ATOM 2953 N N . LEU A 1 382 ? 1.088 -8.806 0.538 1.00 90.62 382 LEU A N 1
ATOM 2954 C CA . LEU A 1 382 ? 2.463 -9.309 0.608 1.00 90.62 382 LEU A CA 1
ATOM 2955 C C . LEU A 1 382 ? 2.869 -10.038 -0.675 1.00 90.62 382 LEU A C 1
ATOM 2957 O O . LEU A 1 382 ? 3.942 -9.765 -1.195 1.00 90.62 382 LEU A O 1
ATOM 2961 N N . ILE A 1 383 ? 2.011 -10.914 -1.202 1.00 92.00 383 ILE A N 1
ATOM 2962 C CA . ILE A 1 383 ? 2.274 -11.661 -2.437 1.00 92.00 383 ILE A CA 1
ATOM 2963 C C . ILE A 1 383 ? 2.378 -10.702 -3.622 1.00 92.00 383 ILE A C 1
ATOM 2965 O O . ILE A 1 383 ? 3.354 -10.770 -4.360 1.00 92.00 383 ILE A O 1
ATOM 2969 N N . MET A 1 384 ? 1.424 -9.780 -3.777 1.00 91.88 384 MET A N 1
ATOM 2970 C CA . MET A 1 384 ? 1.443 -8.804 -4.869 1.00 91.88 384 MET A CA 1
ATOM 2971 C C . MET A 1 384 ? 2.696 -7.931 -4.832 1.00 91.88 384 MET A C 1
ATOM 2973 O O . MET A 1 384 ? 3.352 -7.759 -5.854 1.00 91.88 384 MET A O 1
ATOM 2977 N N . LEU A 1 385 ? 3.073 -7.428 -3.652 1.00 94.00 385 LEU A N 1
ATOM 2978 C CA . LEU A 1 385 ? 4.284 -6.625 -3.509 1.00 94.00 385 LEU A CA 1
ATOM 2979 C C . LEU A 1 385 ? 5.554 -7.457 -3.763 1.00 94.00 385 LEU A C 1
ATOM 2981 O O . LEU A 1 385 ? 6.476 -6.968 -4.408 1.00 94.00 385 LEU A O 1
ATOM 2985 N N . SER A 1 386 ? 5.599 -8.719 -3.322 1.00 95.75 386 SER A N 1
ATOM 2986 C CA . SER A 1 386 ? 6.696 -9.636 -3.654 1.00 95.75 386 SER A CA 1
ATOM 2987 C C . SER A 1 386 ? 6.810 -9.875 -5.157 1.00 95.75 386 SER A C 1
ATOM 2989 O O . SER A 1 386 ? 7.912 -9.800 -5.687 1.00 95.75 386 SER A O 1
ATOM 2991 N N . LEU A 1 387 ? 5.700 -10.123 -5.854 1.00 95.69 387 LEU A N 1
ATOM 2992 C CA . LEU A 1 387 ? 5.696 -10.332 -7.304 1.00 95.69 387 LEU A CA 1
ATOM 2993 C C . LEU A 1 387 ? 6.131 -9.074 -8.063 1.00 95.69 387 LEU A C 1
ATOM 2995 O O . LEU A 1 387 ? 6.935 -9.178 -8.986 1.00 95.69 387 LEU A O 1
ATOM 2999 N N . ALA A 1 388 ? 5.683 -7.890 -7.641 1.00 95.50 388 ALA A N 1
ATOM 3000 C CA . ALA A 1 388 ? 6.112 -6.618 -8.223 1.00 95.50 388 ALA A CA 1
ATOM 3001 C C . ALA A 1 388 ? 7.628 -6.387 -8.062 1.00 95.50 388 ALA A C 1
ATOM 3003 O O . ALA A 1 388 ? 8.309 -6.042 -9.025 1.00 95.50 388 ALA A O 1
ATOM 3004 N N . VAL A 1 389 ? 8.184 -6.642 -6.872 1.00 96.31 389 VAL A N 1
ATOM 3005 C CA . VAL A 1 389 ? 9.627 -6.485 -6.614 1.00 96.31 389 VAL A CA 1
ATOM 3006 C C . VAL A 1 389 ? 10.455 -7.527 -7.367 1.00 96.31 389 VAL A C 1
ATOM 3008 O O . VAL A 1 389 ? 11.462 -7.182 -7.981 1.00 96.31 389 VAL A O 1
ATOM 3011 N N . LEU A 1 390 ? 10.033 -8.795 -7.347 1.00 96.25 390 LEU A N 1
ATOM 3012 C CA . LEU A 1 390 ? 10.742 -9.880 -8.030 1.00 96.25 390 LEU A CA 1
ATOM 3013 C C . LEU A 1 390 ? 10.726 -9.700 -9.547 1.00 96.25 390 LEU A C 1
ATOM 3015 O O . LEU A 1 390 ? 11.761 -9.883 -10.177 1.00 96.25 390 LEU A O 1
ATOM 3019 N N . SER A 1 391 ? 9.585 -9.315 -10.124 1.00 96.81 391 SER A N 1
ATOM 3020 C CA . SER A 1 391 ? 9.493 -9.011 -11.557 1.00 96.81 391 SER A CA 1
ATOM 3021 C C . SER A 1 391 ? 10.350 -7.805 -11.933 1.00 96.81 391 SER A C 1
ATOM 3023 O O . SER A 1 391 ? 11.074 -7.889 -12.913 1.00 96.81 391 SER A O 1
ATOM 3025 N N . GLY A 1 392 ? 10.373 -6.735 -11.130 1.00 95.06 392 GLY A N 1
ATOM 3026 C CA . GLY A 1 392 ? 11.217 -5.564 -11.405 1.00 95.06 392 GLY A CA 1
ATOM 3027 C C . GLY A 1 392 ? 12.714 -5.883 -11.346 1.00 95.06 392 GLY A C 1
ATOM 3028 O O . GLY A 1 392 ? 13.480 -5.463 -12.216 1.00 95.06 392 GLY A O 1
ATOM 3029 N N . LEU A 1 393 ? 13.134 -6.686 -10.361 1.00 94.44 393 LEU A N 1
ATOM 3030 C CA . LEU A 1 393 ? 14.508 -7.184 -10.278 1.00 94.44 393 LEU A CA 1
ATOM 3031 C C . LEU A 1 393 ? 14.842 -8.103 -11.461 1.00 94.44 393 LEU A C 1
ATOM 3033 O O . LEU A 1 393 ? 15.922 -7.986 -12.036 1.00 94.44 393 LEU A O 1
ATOM 3037 N N . ALA A 1 394 ? 13.916 -8.986 -11.842 1.00 95.06 394 ALA A N 1
ATOM 3038 C CA . ALA A 1 394 ? 14.078 -9.872 -12.986 1.00 95.06 394 ALA A CA 1
ATOM 3039 C C . ALA A 1 394 ? 14.213 -9.085 -14.296 1.00 95.06 394 ALA A C 1
ATOM 3041 O O . ALA A 1 394 ? 15.116 -9.390 -15.066 1.00 95.06 394 ALA A O 1
ATOM 3042 N N . THR A 1 395 ? 13.415 -8.034 -14.516 1.00 91.69 395 THR A N 1
ATOM 3043 C CA . THR A 1 395 ? 13.560 -7.145 -15.680 1.00 91.69 395 THR A CA 1
ATOM 3044 C C . THR A 1 395 ? 14.972 -6.571 -15.757 1.00 91.69 395 THR A C 1
ATOM 3046 O O . THR A 1 395 ? 15.587 -6.597 -16.819 1.00 91.69 395 THR A O 1
ATOM 3049 N N . TRP A 1 396 ? 15.524 -6.092 -14.635 1.00 88.94 396 TRP A N 1
ATOM 3050 C CA . TRP A 1 396 ? 16.887 -5.554 -14.614 1.00 88.94 396 TRP A CA 1
ATOM 3051 C C . TRP A 1 396 ? 17.948 -6.623 -14.902 1.00 88.94 396 TRP A C 1
ATOM 3053 O O . TRP A 1 396 ? 18.812 -6.391 -15.744 1.00 88.94 396 TRP A O 1
ATOM 3063 N N . LEU A 1 397 ? 17.873 -7.787 -14.248 1.00 90.62 397 LEU A N 1
ATOM 3064 C CA . LEU A 1 397 ? 18.844 -8.873 -14.427 1.00 90.62 397 LEU A CA 1
ATOM 3065 C C . LEU A 1 397 ? 18.813 -9.453 -15.843 1.00 90.62 397 LEU A C 1
ATOM 3067 O O . LEU A 1 397 ? 19.865 -9.662 -16.437 1.00 90.62 397 LEU A O 1
ATOM 3071 N N . ILE A 1 398 ? 17.618 -9.674 -16.391 1.00 88.12 398 ILE A N 1
ATOM 3072 C CA . ILE A 1 398 ? 17.437 -10.232 -17.734 1.00 88.12 398 ILE A CA 1
ATOM 3073 C C . ILE A 1 398 ? 17.922 -9.241 -18.796 1.00 88.12 398 ILE A C 1
ATOM 3075 O O . ILE A 1 398 ? 18.604 -9.645 -19.735 1.00 88.12 398 ILE A O 1
ATOM 3079 N N . ARG A 1 399 ? 17.665 -7.938 -18.597 1.00 81.62 399 ARG A N 1
ATOM 3080 C CA . ARG A 1 399 ? 18.213 -6.880 -19.458 1.00 81.62 399 ARG A CA 1
ATOM 3081 C C . ARG A 1 399 ? 19.742 -6.860 -19.440 1.00 81.62 399 ARG A C 1
ATOM 3083 O O . ARG A 1 399 ? 20.348 -6.681 -20.481 1.00 81.62 399 ARG A O 1
ATOM 3090 N N . VAL A 1 400 ? 20.366 -7.037 -18.272 1.00 80.44 400 VAL A N 1
ATOM 3091 C CA . VAL A 1 400 ? 21.838 -7.110 -18.151 1.00 80.44 400 VAL A CA 1
ATOM 3092 C C . VAL A 1 400 ? 22.401 -8.391 -18.775 1.00 80.44 400 VAL A C 1
ATOM 3094 O O . VAL A 1 400 ? 23.550 -8.400 -19.186 1.00 80.44 400 VAL A O 1
ATOM 3097 N N . SER A 1 401 ? 21.612 -9.464 -18.864 1.00 81.75 401 SER A N 1
ATOM 3098 C CA . SER A 1 401 ? 21.997 -10.683 -19.589 1.00 81.75 401 SER A CA 1
ATOM 3099 C C . SER A 1 401 ? 21.734 -10.631 -21.097 1.00 81.75 401 SER A C 1
ATOM 3101 O O . SER A 1 401 ? 21.851 -11.668 -21.740 1.00 81.75 401 SER A O 1
ATOM 3103 N N . GLU A 1 402 ? 21.310 -9.479 -21.633 1.00 76.50 402 GLU A N 1
ATOM 3104 C CA . GLU A 1 402 ? 21.037 -9.266 -23.067 1.00 76.50 402 GLU A CA 1
ATOM 3105 C C . GLU A 1 402 ? 20.010 -10.247 -23.666 1.00 76.50 402 GLU A C 1
ATOM 3107 O O . GLU A 1 402 ? 19.962 -10.490 -24.868 1.00 76.50 402 GLU A O 1
ATOM 3112 N N . TRP A 1 403 ? 19.131 -10.816 -22.833 1.00 79.12 403 TRP A N 1
ATOM 3113 C CA . TRP A 1 403 ? 18.069 -11.696 -23.314 1.00 79.12 403 TRP A CA 1
ATOM 3114 C C . TRP A 1 403 ? 16.836 -10.878 -23.710 1.00 79.12 403 TRP A C 1
ATOM 3116 O O . TRP A 1 403 ? 15.882 -10.744 -22.941 1.00 79.12 403 TRP A O 1
ATOM 3126 N N . GLU A 1 404 ? 16.856 -10.370 -24.942 1.00 71.06 404 GLU A N 1
ATOM 3127 C CA . GLU A 1 404 ? 15.869 -9.446 -25.524 1.00 71.06 404 GLU A CA 1
ATOM 3128 C C . GLU A 1 404 ? 14.411 -9.867 -25.294 1.00 71.06 404 GLU A C 1
ATOM 3130 O O . GLU A 1 404 ? 13.645 -9.179 -24.616 1.00 71.06 404 GLU A O 1
ATOM 3135 N N . ALA A 1 405 ? 14.021 -11.045 -25.799 1.00 81.31 405 ALA A N 1
ATOM 3136 C CA . ALA A 1 405 ? 12.656 -11.548 -25.654 1.00 81.31 405 ALA A CA 1
ATOM 3137 C C . ALA A 1 405 ? 12.251 -11.679 -24.176 1.00 81.31 405 ALA A C 1
ATOM 3139 O O . ALA A 1 405 ? 11.116 -11.372 -23.805 1.00 81.31 405 ALA A O 1
ATOM 3140 N N . GLY A 1 406 ? 13.183 -12.108 -23.322 1.00 85.62 406 GLY A N 1
ATOM 3141 C CA . GLY A 1 406 ? 12.960 -12.187 -21.884 1.00 85.62 406 GLY A CA 1
ATOM 3142 C C . GLY A 1 406 ? 12.692 -10.815 -21.270 1.00 85.62 406 GLY A C 1
ATOM 3143 O O . GLY A 1 406 ? 11.774 -10.682 -20.458 1.00 85.62 406 GLY A O 1
ATOM 3144 N N . THR A 1 407 ? 13.446 -9.789 -21.667 1.00 84.88 407 THR A N 1
ATOM 3145 C CA . THR A 1 407 ? 13.283 -8.426 -21.155 1.00 84.88 407 THR A CA 1
ATOM 3146 C C . THR A 1 407 ? 11.904 -7.864 -21.478 1.00 84.88 407 THR A C 1
ATOM 3148 O O . THR A 1 407 ? 11.247 -7.380 -20.557 1.00 84.88 407 THR A O 1
ATOM 3151 N N . TYR A 1 408 ? 11.418 -7.993 -22.717 1.00 85.31 408 TYR A N 1
ATOM 3152 C CA . TYR A 1 408 ? 10.091 -7.495 -23.106 1.00 85.31 408 TYR A CA 1
ATOM 3153 C C . TYR A 1 408 ? 8.955 -8.163 -22.323 1.00 85.31 408 TYR A C 1
ATOM 3155 O O . TYR A 1 408 ? 8.110 -7.489 -21.725 1.00 85.31 408 TYR A O 1
ATOM 3163 N N . TRP A 1 409 ? 8.952 -9.497 -22.251 1.00 90.00 409 TRP A N 1
ATOM 3164 C CA . TRP A 1 409 ? 7.883 -10.227 -21.566 1.00 90.00 409 TRP A CA 1
ATOM 3165 C C . TRP A 1 409 ? 7.912 -10.037 -20.049 1.00 90.00 409 TRP A C 1
ATOM 3167 O O . TRP A 1 409 ? 6.859 -9.885 -19.427 1.00 90.00 409 TRP A O 1
ATOM 3177 N N . VAL A 1 410 ? 9.096 -10.011 -19.432 1.00 93.19 410 VAL A N 1
ATOM 3178 C CA . VAL A 1 410 ? 9.208 -9.775 -17.985 1.00 93.19 410 VAL A CA 1
ATOM 3179 C C . VAL A 1 410 ? 8.895 -8.320 -17.636 1.00 93.19 410 VAL A C 1
ATOM 3181 O O . VAL A 1 410 ? 8.255 -8.080 -16.612 1.00 93.19 410 VAL A O 1
ATOM 3184 N N . TYR A 1 411 ? 9.232 -7.364 -18.507 1.00 91.25 411 TYR A N 1
ATOM 3185 C CA . TYR A 1 411 ? 8.793 -5.976 -18.380 1.00 91.25 411 TYR A CA 1
ATOM 3186 C C . TYR A 1 411 ? 7.263 -5.853 -18.420 1.00 91.25 411 TYR A C 1
ATOM 3188 O O . TYR A 1 411 ? 6.689 -5.253 -17.511 1.00 91.25 411 TYR A O 1
ATOM 3196 N N . LEU A 1 412 ? 6.580 -6.506 -19.369 1.00 92.19 412 LEU A N 1
ATOM 3197 C CA . LEU A 1 412 ? 5.110 -6.542 -19.404 1.00 92.19 412 LEU A CA 1
ATOM 3198 C C . LEU A 1 412 ? 4.516 -7.126 -18.117 1.00 92.19 412 LEU A C 1
ATOM 3200 O O . LEU A 1 412 ? 3.595 -6.555 -17.533 1.00 92.19 412 LEU A O 1
ATOM 3204 N N . ILE A 1 413 ? 5.058 -8.255 -17.653 1.00 94.44 413 ILE A N 1
ATOM 3205 C CA . ILE A 1 413 ? 4.636 -8.894 -16.399 1.00 94.44 413 ILE A CA 1
ATOM 3206 C C . ILE A 1 413 ? 4.828 -7.935 -15.216 1.00 94.44 413 ILE A C 1
ATOM 3208 O O . ILE A 1 413 ? 3.954 -7.834 -14.351 1.00 94.44 413 ILE A O 1
ATOM 3212 N N . HIS A 1 414 ? 5.947 -7.210 -15.178 1.00 95.25 414 HIS A N 1
ATOM 3213 C CA . HIS A 1 414 ? 6.201 -6.205 -14.156 1.00 95.25 414 HIS A CA 1
ATOM 3214 C C . HIS A 1 414 ? 5.155 -5.083 -14.194 1.00 95.25 414 HIS A C 1
ATOM 3216 O O . HIS A 1 414 ? 4.561 -4.782 -13.157 1.00 95.25 414 HIS A O 1
ATOM 3222 N N . LEU A 1 415 ? 4.864 -4.519 -15.372 1.00 93.69 415 LEU A N 1
ATOM 3223 C CA . LEU A 1 415 ? 3.843 -3.479 -15.536 1.00 93.69 415 LEU A CA 1
ATOM 3224 C C . LEU A 1 415 ? 2.457 -3.950 -15.090 1.00 93.69 415 LEU A C 1
ATOM 3226 O O . LEU A 1 415 ? 1.765 -3.216 -14.385 1.00 93.69 415 LEU A O 1
ATOM 3230 N N . VAL A 1 416 ? 2.080 -5.189 -15.415 1.00 95.19 416 VAL A N 1
ATOM 3231 C CA . VAL A 1 416 ? 0.833 -5.802 -14.940 1.00 95.19 416 VAL A CA 1
ATOM 3232 C C . VAL A 1 416 ? 0.783 -5.822 -13.410 1.00 95.19 416 VAL A C 1
ATOM 3234 O O . VAL A 1 416 ? -0.195 -5.364 -12.819 1.00 95.19 416 VAL A O 1
ATOM 3237 N N . PHE A 1 417 ? 1.837 -6.295 -12.737 1.00 95.56 417 PHE A N 1
ATOM 3238 C CA . PHE A 1 417 ? 1.864 -6.314 -11.271 1.00 95.56 417 PHE A CA 1
ATOM 3239 C C . PHE A 1 417 ? 1.855 -4.912 -10.653 1.00 95.56 417 PHE A C 1
ATOM 3241 O O . PHE A 1 417 ? 1.233 -4.713 -9.606 1.00 95.56 417 PHE A O 1
ATOM 3248 N N . MET A 1 418 ? 2.508 -3.938 -11.291 1.00 94.25 418 MET A N 1
ATOM 3249 C CA . MET A 1 418 ? 2.486 -2.543 -10.850 1.00 94.25 418 MET A CA 1
ATOM 3250 C C . MET A 1 418 ? 1.089 -1.928 -10.999 1.00 94.25 418 MET A C 1
ATOM 3252 O O . MET A 1 418 ? 0.604 -1.287 -10.062 1.00 94.25 418 MET A O 1
ATOM 3256 N N . PHE A 1 419 ? 0.412 -2.175 -12.121 1.00 94.75 419 PHE A N 1
ATOM 3257 C CA . PHE A 1 419 ? -0.968 -1.749 -12.352 1.00 94.75 419 PHE A CA 1
ATOM 3258 C C . PHE A 1 419 ? -1.916 -2.326 -11.291 1.00 94.75 419 PHE A C 1
ATOM 3260 O O . PHE A 1 419 ? -2.649 -1.585 -10.632 1.00 94.75 419 PHE A O 1
ATOM 3267 N N . GLU A 1 420 ? -1.832 -3.635 -11.048 1.00 93.50 420 GLU A N 1
ATOM 3268 C CA . GLU A 1 420 ? -2.601 -4.346 -10.020 1.00 93.50 420 GLU A CA 1
ATOM 3269 C C . GLU A 1 420 ? -2.344 -3.800 -8.602 1.00 93.50 420 GLU A C 1
ATOM 3271 O O . GLU A 1 420 ? -3.268 -3.594 -7.807 1.00 93.50 420 GLU A O 1
ATOM 3276 N N . PHE A 1 421 ? -1.084 -3.512 -8.266 1.00 92.44 421 PHE A N 1
ATOM 3277 C CA . PHE A 1 421 ? -0.734 -2.926 -6.974 1.00 92.44 421 PHE A CA 1
ATOM 3278 C C . PHE A 1 421 ? -1.395 -1.554 -6.770 1.00 92.44 421 PHE A C 1
ATOM 3280 O O . PHE A 1 421 ? -2.002 -1.306 -5.720 1.00 92.44 421 PHE A O 1
ATOM 3287 N N . PHE A 1 422 ? -1.315 -0.666 -7.765 1.00 92.62 422 PHE A N 1
ATOM 3288 C CA . PHE A 1 422 ? -1.842 0.693 -7.650 1.00 92.62 422 PHE A CA 1
ATOM 3289 C C . PHE A 1 422 ? -3.366 0.758 -7.728 1.00 92.62 422 PHE A C 1
ATOM 3291 O O . PHE A 1 422 ? -3.974 1.471 -6.924 1.00 92.62 422 PHE A O 1
ATOM 3298 N N . ILE A 1 423 ? -4.007 -0.012 -8.612 1.00 92.62 423 ILE A N 1
ATOM 3299 C CA . ILE A 1 423 ? -5.473 -0.025 -8.715 1.00 92.62 423 ILE A CA 1
ATOM 3300 C C . ILE A 1 423 ? -6.125 -0.529 -7.415 1.00 92.62 423 ILE A C 1
ATOM 3302 O O . ILE A 1 423 ? -7.210 -0.074 -7.039 1.00 92.62 423 ILE A O 1
ATOM 3306 N N . TYR A 1 424 ? -5.432 -1.402 -6.670 1.00 90.81 424 TYR A N 1
ATOM 3307 C CA . TYR A 1 424 ? -5.878 -1.913 -5.372 1.00 90.81 424 TYR A CA 1
ATOM 3308 C C . TYR A 1 424 ? -5.385 -1.152 -4.149 1.00 90.81 424 TYR A C 1
ATOM 3310 O O . TYR A 1 424 ? -5.871 -1.403 -3.038 1.00 90.81 424 TYR A O 1
ATOM 3318 N N . LEU A 1 425 ? -4.509 -0.166 -4.317 1.00 91.38 425 LEU A N 1
ATOM 3319 C CA . LEU A 1 425 ? -4.043 0.696 -3.235 1.00 91.38 425 LEU A CA 1
ATOM 3320 C C . LEU A 1 425 ? -5.185 1.256 -2.358 1.00 91.38 425 LEU A C 1
ATOM 3322 O O . LEU A 1 425 ? -5.089 1.090 -1.140 1.00 91.38 425 LEU A O 1
ATOM 3326 N N . PRO A 1 426 ? -6.286 1.832 -2.894 1.00 92.31 426 PRO A N 1
ATOM 3327 C CA . PRO A 1 426 ? -7.324 2.460 -2.069 1.00 92.31 426 PRO A CA 1
ATOM 3328 C C . PRO A 1 426 ? -8.249 1.461 -1.354 1.00 92.31 426 PRO A C 1
ATOM 3330 O O . PRO A 1 426 ? -8.974 1.843 -0.432 1.00 92.31 426 PRO A O 1
ATOM 3333 N N . PHE A 1 427 ? -8.224 0.188 -1.756 1.00 89.81 427 PHE A N 1
ATOM 3334 C CA . PHE A 1 427 ? -9.089 -0.873 -1.224 1.00 89.81 427 PHE A CA 1
ATOM 3335 C C . PHE A 1 427 ? -8.346 -1.852 -0.311 1.00 89.81 427 PHE A C 1
ATOM 3337 O O . PHE A 1 427 ? -8.974 -2.587 0.453 1.00 89.81 427 PHE A O 1
ATOM 3344 N N . SER A 1 428 ? -7.017 -1.859 -0.384 1.00 88.50 428 SER A N 1
ATOM 3345 C CA . SER A 1 428 ? -6.153 -2.750 0.377 1.00 88.50 428 SER A CA 1
ATOM 3346 C C . SER A 1 428 ? -5.698 -2.134 1.701 1.00 88.50 428 SER A C 1
ATOM 3348 O O . SER A 1 428 ? -5.982 -0.982 2.039 1.00 88.50 428 SER A O 1
ATOM 3350 N N . LYS A 1 429 ? -4.913 -2.901 2.464 1.00 87.38 429 LYS A N 1
ATOM 3351 C CA . LYS A 1 429 ? -4.265 -2.407 3.685 1.00 87.38 429 LYS A CA 1
ATOM 3352 C C . LYS A 1 429 ? -3.193 -1.350 3.405 1.00 87.38 429 LYS A C 1
ATOM 3354 O O . LYS A 1 429 ? -2.780 -0.684 4.349 1.00 87.38 429 LYS A O 1
ATOM 3359 N N . ALA A 1 430 ? -2.774 -1.136 2.154 1.00 88.25 430 ALA A N 1
ATOM 3360 C CA . ALA A 1 430 ? -1.887 -0.027 1.801 1.00 88.25 430 ALA A CA 1
ATOM 3361 C C . ALA A 1 430 ? -2.546 1.338 2.072 1.00 88.25 430 ALA A C 1
ATOM 3363 O O . ALA A 1 430 ? -1.875 2.260 2.531 1.00 88.25 430 ALA A O 1
ATOM 3364 N N . ALA A 1 431 ? -3.877 1.441 1.936 1.00 91.69 431 ALA A N 1
ATOM 3365 C CA . ALA A 1 431 ? -4.623 2.666 2.222 1.00 91.69 431 ALA A CA 1
ATOM 3366 C C . ALA A 1 431 ? -4.512 3.140 3.686 1.00 91.69 431 ALA A C 1
ATOM 3368 O O . ALA A 1 431 ? -4.860 4.281 3.998 1.00 91.69 431 ALA A O 1
ATOM 3369 N N . HIS A 1 432 ? -4.033 2.285 4.602 1.00 90.44 432 HIS A N 1
ATOM 3370 C CA . HIS A 1 432 ? -3.963 2.596 6.028 1.00 90.44 432 HIS A CA 1
ATOM 3371 C C . HIS A 1 432 ? -3.154 3.865 6.329 1.00 90.44 432 HIS A C 1
ATOM 3373 O O . HIS A 1 432 ? -3.470 4.543 7.303 1.00 90.44 432 HIS A O 1
ATOM 3379 N N . ILE A 1 433 ? -2.142 4.196 5.516 1.00 90.00 433 ILE A N 1
ATOM 3380 C CA . ILE A 1 433 ? -1.331 5.408 5.694 1.00 90.00 433 ILE A CA 1
ATOM 3381 C C . ILE A 1 433 ? -2.196 6.673 5.603 1.00 90.00 433 ILE A C 1
ATOM 3383 O O . ILE A 1 433 ? -2.071 7.565 6.441 1.00 90.00 433 ILE A O 1
ATOM 3387 N N . PHE A 1 434 ? -3.149 6.709 4.668 1.00 93.56 434 PHE A N 1
ATOM 3388 C CA . PHE A 1 434 ? -4.034 7.853 4.452 1.00 93.56 434 PHE A CA 1
ATOM 3389 C C . PHE A 1 434 ? -5.096 7.973 5.543 1.00 93.56 434 PHE A C 1
ATOM 3391 O O . PHE A 1 434 ? -5.329 9.059 6.073 1.00 93.56 434 PHE A O 1
ATOM 3398 N N . TYR A 1 435 ? -5.724 6.858 5.922 1.00 94.62 435 TYR A N 1
ATOM 3399 C CA . TYR A 1 435 ? -6.728 6.866 6.987 1.00 94.62 435 TYR A CA 1
ATOM 3400 C C . TYR A 1 435 ? -6.110 7.153 8.361 1.00 94.62 435 TYR A C 1
ATOM 3402 O O . TYR A 1 435 ? -6.696 7.899 9.144 1.00 94.62 435 TYR A O 1
ATOM 3410 N N . ARG A 1 436 ? -4.899 6.645 8.634 1.00 93.19 436 ARG A N 1
ATOM 3411 C CA . ARG A 1 436 ? -4.131 6.988 9.838 1.00 93.19 436 ARG A CA 1
ATOM 3412 C C . ARG A 1 436 ? -3.777 8.469 9.866 1.00 93.19 436 ARG A C 1
ATOM 3414 O O . ARG A 1 436 ? -4.039 9.113 10.873 1.00 93.19 436 ARG A O 1
ATOM 3421 N N . LEU A 1 437 ? -3.254 9.017 8.767 1.00 93.69 437 LEU A N 1
ATOM 3422 C CA . LEU A 1 437 ? -2.969 10.449 8.658 1.00 93.69 437 LEU A CA 1
ATOM 3423 C C . LEU A 1 437 ? -4.225 11.295 8.900 1.00 93.69 437 LEU A C 1
ATOM 3425 O O . LEU A 1 437 ? -4.179 12.282 9.631 1.00 93.69 437 LEU A O 1
ATOM 3429 N N . THR A 1 438 ? -5.359 10.872 8.340 1.00 94.44 438 THR A N 1
ATOM 3430 C CA . THR A 1 438 ? -6.657 11.534 8.525 1.00 94.44 438 THR A CA 1
ATOM 3431 C C . THR A 1 438 ? -7.095 11.506 9.992 1.00 94.44 438 THR A C 1
ATOM 3433 O O . THR A 1 438 ? -7.480 12.540 10.535 1.00 94.44 438 THR A O 1
ATOM 3436 N N . ALA A 1 439 ? -6.994 10.349 10.652 1.00 92.75 439 ALA A N 1
ATOM 3437 C CA . ALA A 1 439 ? -7.347 10.192 12.060 1.00 92.75 439 ALA A CA 1
ATOM 3438 C C . ALA A 1 439 ? -6.428 11.006 12.987 1.00 92.75 439 ALA A C 1
ATOM 3440 O O . ALA A 1 439 ? -6.937 11.722 13.842 1.00 92.75 439 ALA A O 1
ATOM 3441 N N . SER A 1 440 ? -5.107 10.970 12.780 1.00 91.44 440 SER A N 1
ATOM 3442 C CA . SER A 1 440 ? -4.144 11.782 13.543 1.00 91.44 440 SER A CA 1
ATOM 3443 C C . SER A 1 440 ? -4.349 13.285 13.324 1.00 91.44 440 SER A C 1
ATOM 3445 O O . SER A 1 440 ? -4.301 14.078 14.257 1.00 91.44 440 SER A O 1
ATOM 3447 N N . THR A 1 441 ? -4.640 13.713 12.094 1.00 92.44 441 THR A N 1
ATOM 3448 C CA . THR A 1 441 ? -4.968 15.126 11.825 1.00 92.44 441 THR A CA 1
ATOM 3449 C C . THR A 1 441 ? -6.217 15.540 12.600 1.00 92.44 441 THR A C 1
ATOM 3451 O O . THR A 1 441 ? -6.274 16.620 13.187 1.00 92.44 441 THR A O 1
ATOM 3454 N N . TRP A 1 442 ? -7.216 14.660 12.632 1.00 91.75 442 TRP A N 1
ATOM 3455 C CA . TRP A 1 442 ? -8.460 14.888 13.348 1.00 91.75 442 TRP A CA 1
ATOM 3456 C C . TRP A 1 442 ? -8.268 14.931 14.876 1.00 91.75 442 TRP A C 1
ATOM 3458 O O . TRP A 1 442 ? -8.888 15.770 15.534 1.00 91.75 442 TRP A O 1
ATOM 3468 N N . THR A 1 443 ? -7.391 14.102 15.459 1.00 88.62 443 THR A N 1
ATOM 3469 C CA . THR A 1 443 ? -7.103 14.141 16.908 1.00 88.62 443 THR A CA 1
ATOM 3470 C C . THR A 1 443 ? -6.434 15.453 17.308 1.00 88.62 443 THR A C 1
ATOM 3472 O O . THR A 1 443 ? -6.864 16.072 18.279 1.00 88.62 443 THR A O 1
ATOM 3475 N N . TYR A 1 444 ? -5.472 15.955 16.523 1.00 88.62 444 TYR A N 1
ATOM 3476 C CA . TYR A 1 444 ? -4.888 17.286 16.746 1.00 88.62 444 TYR A CA 1
ATOM 3477 C C . TYR A 1 444 ? -5.911 18.416 16.579 1.00 88.62 444 TYR A C 1
ATOM 3479 O O . TYR A 1 444 ? -5.909 19.380 17.347 1.00 88.62 444 TYR A O 1
ATOM 3487 N N . TYR A 1 445 ? -6.808 18.292 15.599 1.00 88.94 445 TYR A N 1
ATOM 3488 C CA . TYR A 1 445 ? -7.833 19.298 15.320 1.00 88.94 445 TYR A CA 1
ATOM 3489 C C . TYR A 1 445 ? -8.904 19.393 16.421 1.00 88.94 445 TYR A C 1
ATOM 3491 O O . TYR A 1 445 ? -9.430 20.472 16.698 1.00 88.94 445 TYR A O 1
ATOM 3499 N N . THR A 1 446 ? -9.220 18.268 17.066 1.00 86.75 446 THR A N 1
ATOM 3500 C CA . THR A 1 446 ? -10.245 18.171 18.122 1.00 86.75 446 THR A CA 1
ATOM 3501 C C . THR A 1 446 ? -9.675 18.113 19.538 1.00 86.75 446 THR A C 1
ATOM 3503 O O . THR A 1 446 ? -10.432 18.030 20.501 1.00 86.75 446 THR A O 1
ATOM 3506 N N . GLY A 1 447 ? -8.349 18.093 19.689 1.00 79.94 447 GLY A N 1
ATOM 3507 C CA . GLY A 1 447 ? -7.688 17.976 20.992 1.00 79.94 447 GLY A CA 1
ATOM 3508 C C . GLY A 1 447 ? -7.940 16.641 21.695 1.00 79.94 447 GLY A C 1
ATOM 3509 O O . GLY A 1 447 ? -7.590 16.487 22.861 1.00 79.94 447 GLY A O 1
ATOM 3510 N N . ARG A 1 448 ? -8.542 15.659 21.011 1.00 72.00 448 ARG A N 1
ATOM 3511 C CA . ARG A 1 448 ? -8.803 14.322 21.551 1.00 72.00 448 ARG A CA 1
ATOM 3512 C C . ARG A 1 448 ? -7.483 13.548 21.580 1.00 72.00 448 ARG A C 1
ATOM 3514 O O . ARG A 1 448 ? -7.128 12.895 20.604 1.00 72.00 448 ARG A O 1
ATOM 3521 N N . GLY A 1 449 ? -6.743 13.678 22.680 1.00 57.03 449 GLY A N 1
ATOM 3522 C CA . GLY A 1 449 ? -5.439 13.036 22.898 1.00 57.03 449 GLY A CA 1
ATOM 3523 C C . GLY A 1 449 ? -4.369 13.938 23.526 1.00 57.03 449 GLY A C 1
ATOM 3524 O O . GLY A 1 449 ? -3.264 13.453 23.762 1.00 57.03 449 GLY A O 1
ATOM 3525 N N . LEU A 1 450 ? -4.689 15.214 23.778 1.00 45.50 450 LEU A N 1
ATOM 3526 C CA . LEU A 1 450 ? -3.926 16.116 24.648 1.00 45.50 450 LEU A CA 1
ATOM 3527 C C . LEU A 1 450 ? -4.488 16.114 26.072 1.00 45.50 450 LEU A C 1
ATOM 3529 O O . LEU A 1 450 ? -5.718 15.896 26.218 1.00 45.50 450 LEU A O 1
#

Radius of gyration: 29.56 Å; chains: 1; bounding box: 78×46×84 Å

Secondary structure (DSSP, 8-state):
----------HHHHHHHIIIIIGGGGG-----HHHHT-TT--TTS--SHHHHHHHHHT-HHHHHT-THHHH----SHHHHT-TT---HHHHHHHHHHHHHHHH-SSHHHHHHTT-GGGHHHHHHHHHHHHHHHHHHHT-----SS---S--EEEBSS-B-TT--EEEBS--TT--TT-EEEEE-SS-EEEEEEEEEETTTTEEEESS--SS-B-TT-EEEE-S----STTTS-HHHHHHHHHHHHHHHHHHHHHHHHHHHHHHHHTS-GGG--S--HHHHHHHHHHHHHTTTTTTT-GGGHHHHHHHHHHHHHHHHHHHHHHHHHHHHHHH-PPSPPPTTSHHHHHHHHHHHHHHHHHHHHHHHHHH-TTS-PPPHHHHHHHHHHHHHHHHHHHHHHHHHTT-HHHHHHHHHHHHHHHHHHHHHTTTSGGGHHHHHHHHHHHHHHHTTT-

pLDDT: mean 83.94, std 12.55, range [33.22, 97.06]